Protein AF-0000000080410408 (afdb_homodimer)

Structure (mmCIF, N/CA/C/O backbone):
data_AF-0000000080410408-model_v1
#
loop_
_entity.id
_entity.type
_entity.pdbx_description
1 polymer 'N-acetyltransferase domain-containing protein'
#
loop_
_atom_site.group_PDB
_atom_site.id
_atom_site.type_symbol
_atom_site.label_atom_id
_atom_site.label_alt_id
_atom_site.label_comp_id
_atom_site.label_asym_id
_atom_site.label_entity_id
_atom_site.label_seq_id
_atom_site.pdbx_PDB_ins_code
_atom_site.Cartn_x
_atom_site.Cartn_y
_atom_site.Cartn_z
_atom_site.occupancy
_atom_site.B_iso_or_equiv
_atom_site.auth_seq_id
_atom_site.auth_comp_id
_atom_site.auth_asym_id
_atom_site.auth_atom_id
_atom_site.pdbx_PDB_model_num
ATOM 1 N N . MET A 1 1 ? 15.719 -2.967 10.984 1 62.5 1 MET A N 1
ATOM 2 C CA . MET A 1 1 ? 14.445 -2.945 11.703 1 62.5 1 MET A CA 1
ATOM 3 C C . MET A 1 1 ? 13.336 -3.57 10.859 1 62.5 1 MET A C 1
ATOM 5 O O . MET A 1 1 ? 13.258 -3.334 9.648 1 62.5 1 MET A O 1
ATOM 9 N N . ARG A 1 2 ? 12.578 -4.246 11.547 1 84.06 2 ARG A N 1
ATOM 10 C CA . ARG A 1 2 ? 11.492 -4.949 10.875 1 84.06 2 ARG A CA 1
ATOM 11 C C . ARG A 1 2 ? 10.453 -3.967 10.336 1 84.06 2 ARG A C 1
ATOM 13 O O . ARG A 1 2 ? 10.219 -2.914 10.93 1 84.06 2 ARG A O 1
ATOM 20 N N . ARG A 1 3 ? 9.977 -4.25 9.281 1 92.81 3 ARG A N 1
ATOM 21 C CA . ARG A 1 3 ? 9 -3.418 8.578 1 92.81 3 ARG A CA 1
ATOM 22 C C . ARG A 1 3 ? 7.844 -3.047 9.5 1 92.81 3 ARG A C 1
ATOM 24 O O . ARG A 1 3 ? 7.426 -1.889 9.547 1 92.81 3 ARG A O 1
ATOM 31 N N . LEU A 1 4 ? 7.355 -3.98 10.297 1 93.88 4 LEU A N 1
ATOM 32 C CA . LEU A 1 4 ? 6.23 -3.744 11.195 1 93.88 4 LEU A CA 1
ATOM 33 C C . LEU A 1 4 ? 6.609 -2.744 12.281 1 93.88 4 LEU A C 1
ATOM 35 O O . LEU A 1 4 ? 5.812 -1.865 12.625 1 93.88 4 LEU A O 1
ATOM 39 N N . GLU A 1 5 ? 7.781 -2.859 12.82 1 94.75 5 GLU A N 1
ATOM 40 C CA . GLU A 1 5 ? 8.227 -1.949 13.875 1 94.75 5 GLU A CA 1
ATOM 41 C C . GLU A 1 5 ? 8.32 -0.517 13.359 1 94.75 5 GLU A C 1
ATOM 43 O O . GLU A 1 5 ? 7.918 0.425 14.039 1 94.75 5 GLU A O 1
ATOM 48 N N . LEU A 1 6 ? 8.852 -0.336 12.18 1 95.69 6 LEU A N 1
ATOM 49 C CA . LEU A 1 6 ? 8.938 0.994 11.586 1 95.69 6 LEU A CA 1
ATOM 50 C C . LEU A 1 6 ? 7.547 1.568 11.336 1 95.69 6 LEU A C 1
ATOM 52 O O . LEU A 1 6 ? 7.309 2.754 11.578 1 95.69 6 LEU A O 1
ATOM 56 N N . ALA A 1 7 ? 6.621 0.729 10.852 1 97.06 7 ALA A N 1
ATOM 57 C CA . ALA A 1 7 ? 5.25 1.181 10.625 1 97.06 7 ALA A CA 1
ATOM 58 C C . ALA A 1 7 ? 4.598 1.639 11.922 1 97.06 7 ALA A C 1
ATOM 60 O O . ALA A 1 7 ? 3.9 2.654 11.953 1 97.06 7 ALA A O 1
ATOM 61 N N . ARG A 1 8 ? 4.848 0.887 13 1 97.56 8 ARG A N 1
ATOM 62 C CA . ARG A 1 8 ? 4.328 1.263 14.312 1 97.56 8 ARG A CA 1
ATOM 63 C C . ARG A 1 8 ? 4.836 2.641 14.727 1 97.56 8 ARG A C 1
ATOM 65 O O . ARG A 1 8 ? 4.07 3.467 15.219 1 97.56 8 ARG A O 1
ATOM 72 N N . ARG A 1 9 ? 6.07 2.883 14.523 1 97.56 9 ARG A N 1
ATOM 73 C CA . ARG A 1 9 ? 6.676 4.156 14.891 1 97.56 9 ARG A CA 1
ATOM 74 C C . ARG A 1 9 ? 6.102 5.297 14.062 1 97.56 9 ARG A C 1
ATOM 76 O O . ARG A 1 9 ? 5.805 6.371 14.586 1 97.56 9 ARG A O 1
ATOM 83 N N . ILE A 1 10 ? 5.926 5.059 12.797 1 98.31 10 ILE A N 1
ATOM 84 C CA . ILE A 1 10 ? 5.398 6.074 11.891 1 98.31 10 ILE A CA 1
ATOM 85 C C . ILE A 1 10 ? 3.973 6.441 12.297 1 98.31 10 ILE A C 1
ATOM 87 O O . ILE A 1 10 ? 3.646 7.625 12.43 1 98.31 10 ILE A O 1
ATOM 91 N N . GLU A 1 11 ? 3.17 5.445 12.547 1 98.12 11 GLU A N 1
ATOM 92 C CA . GLU A 1 11 ? 1.781 5.691 12.922 1 98.12 11 GLU A CA 1
ATOM 93 C C . GLU A 1 11 ? 1.692 6.371 14.289 1 98.12 11 GLU A C 1
ATOM 95 O O . GLU A 1 11 ? 0.79 7.176 14.531 1 98.12 11 GLU A O 1
ATOM 100 N N . ARG A 1 12 ? 2.596 6.051 15.094 1 97.19 12 ARG A N 1
ATOM 101 C CA . ARG A 1 12 ? 2.623 6.633 16.438 1 97.19 12 ARG A CA 1
ATOM 102 C C . ARG A 1 12 ? 2.924 8.125 16.375 1 97.19 12 ARG A C 1
ATOM 104 O O . ARG A 1 12 ? 2.357 8.914 17.141 1 97.19 12 ARG A O 1
ATOM 111 N N . ILE A 1 13 ? 3.805 8.555 15.523 1 97.69 13 ILE A N 1
ATOM 112 C CA . ILE A 1 13 ? 4.137 9.969 15.391 1 97.69 13 ILE A CA 1
ATOM 113 C C . ILE A 1 13 ? 2.881 10.766 15.047 1 97.69 13 ILE A C 1
ATOM 115 O O . ILE A 1 13 ? 2.613 11.812 15.648 1 97.69 13 ILE A O 1
ATOM 119 N N . LYS A 1 14 ? 2.125 10.273 14.125 1 97.31 14 LYS A N 1
ATOM 120 C CA . LYS A 1 14 ? 0.891 10.953 13.742 1 97.31 14 LYS A CA 1
ATOM 121 C C . LYS A 1 14 ? -0.107 10.969 14.898 1 97.31 14 LYS A C 1
ATOM 123 O O . LYS A 1 14 ? -0.709 12 15.195 1 97.31 14 LYS A O 1
ATOM 128 N N . ALA A 1 15 ? -0.3 9.836 15.492 1 97.62 15 ALA A N 1
ATOM 129 C CA . ALA A 1 15 ? -1.276 9.711 16.578 1 97.62 15 ALA A CA 1
ATOM 130 C C . ALA A 1 15 ? -0.926 10.625 17.734 1 97.62 15 ALA A C 1
ATOM 132 O O . ALA A 1 15 ? -1.747 11.445 18.156 1 97.62 15 ALA A O 1
ATOM 133 N N . GLU A 1 16 ? 0.27 10.516 18.219 1 97.38 16 GLU A N 1
ATOM 134 C CA . GLU A 1 16 ? 0.691 11.281 19.375 1 97.38 16 GLU A CA 1
ATOM 135 C C . GLU A 1 16 ? 0.828 12.766 19.047 1 97.38 16 GLU A C 1
ATOM 137 O O . GLU A 1 16 ? 0.556 13.625 19.891 1 97.38 16 GLU A O 1
ATOM 142 N N . GLY A 1 17 ? 1.309 13.016 17.828 1 97.88 17 GLY A N 1
ATOM 143 C CA . GLY A 1 17 ? 1.373 14.406 17.391 1 97.88 17 GLY A CA 1
ATOM 144 C C . GLY A 1 17 ? 0.013 15.078 17.328 1 97.88 17 GLY A C 1
ATOM 145 O O . GLY A 1 17 ? -0.145 16.219 17.781 1 97.88 17 GLY A O 1
ATOM 146 N N . THR A 1 18 ? -0.976 14.398 16.812 1 98.06 18 THR A N 1
ATOM 147 C CA . THR A 1 18 ? -2.328 14.938 16.719 1 98.06 18 THR A CA 1
ATOM 148 C C . THR A 1 18 ? -2.939 15.086 18.109 1 98.06 18 THR A C 1
ATOM 150 O O . THR A 1 18 ? -3.617 16.078 18.406 1 98.06 18 THR A O 1
ATOM 153 N N . SER A 1 19 ? -2.688 14.117 18.938 1 97.81 19 SER A N 1
ATOM 154 C CA . SER A 1 19 ? -3.137 14.203 20.328 1 97.81 19 SER A CA 1
ATOM 155 C C . SER A 1 19 ? -2.559 15.43 21.016 1 97.81 19 SER A C 1
ATOM 157 O O . SER A 1 19 ? -3.287 16.172 21.688 1 97.81 19 SER A O 1
ATOM 159 N N . ALA A 1 20 ? -1.261 15.617 20.891 1 98.12 20 ALA A N 1
ATOM 160 C CA . ALA A 1 20 ? -0.59 16.766 21.5 1 98.12 20 ALA A CA 1
ATOM 161 C C . ALA A 1 20 ? -1.148 18.078 20.969 1 98.12 20 ALA A C 1
ATOM 163 O O . ALA A 1 20 ? -1.319 19.031 21.719 1 98.12 20 ALA A O 1
ATOM 164 N N . TYR A 1 21 ? -1.432 18.078 19.719 1 98 21 TYR A N 1
ATOM 165 C CA . TYR A 1 21 ? -2.02 19.266 19.094 1 98 21 TYR A CA 1
ATOM 166 C C . TYR A 1 21 ? -3.371 19.594 19.703 1 98 21 TYR A C 1
ATOM 168 O O . TYR A 1 21 ? -3.623 20.734 20.078 1 98 21 TYR A O 1
ATOM 176 N N . ILE A 1 22 ? -4.211 18.609 19.812 1 97.5 22 ILE A N 1
ATOM 177 C CA . ILE A 1 22 ? -5.551 18.828 20.344 1 97.5 22 ILE A CA 1
ATOM 178 C C . ILE A 1 22 ? -5.457 19.297 21.797 1 97.5 22 ILE A C 1
ATOM 180 O O . ILE A 1 22 ? -6.141 20.25 22.188 1 97.5 22 ILE A O 1
ATOM 184 N N . ARG A 1 23 ? -4.621 18.672 22.547 1 96.44 23 ARG A N 1
ATOM 185 C CA . ARG A 1 23 ? -4.422 19.062 23.953 1 96.44 23 ARG A CA 1
ATOM 186 C C . ARG A 1 23 ? -3.961 20.516 24.047 1 96.44 23 ARG A C 1
ATOM 188 O O . ARG A 1 23 ? -4.441 21.266 24.906 1 96.44 23 ARG A O 1
ATOM 195 N N . HIS A 1 24 ? -3.08 20.859 23.188 1 97.31 24 HIS A N 1
ATOM 196 C CA . HIS A 1 24 ? -2.566 22.234 23.188 1 97.31 24 HIS A CA 1
ATOM 197 C C . HIS A 1 24 ? -3.66 23.219 22.812 1 97.31 24 HIS A C 1
ATOM 199 O O . HIS A 1 24 ? -3.826 24.25 23.484 1 97.31 24 HIS A O 1
ATOM 205 N N . ARG A 1 25 ? -4.379 22.938 21.766 1 96.5 25 ARG A N 1
ATOM 206 C CA . ARG A 1 25 ? -5.398 23.859 21.25 1 96.5 25 ARG A CA 1
ATOM 207 C C . ARG A 1 25 ? -6.527 24.031 22.266 1 96.5 25 ARG A C 1
ATOM 209 O O . ARG A 1 25 ? -7.145 25.094 22.344 1 96.5 25 ARG A O 1
ATOM 216 N N . LYS A 1 26 ? -6.777 23.078 22.984 1 95.06 26 LYS A N 1
ATOM 217 C CA . LYS A 1 26 ? -7.871 23.109 23.953 1 95.06 26 LYS A CA 1
ATOM 218 C C . LYS A 1 26 ? -7.547 24.047 25.109 1 95.06 26 LYS A C 1
ATOM 220 O O . LYS A 1 26 ? -8.438 24.438 25.875 1 95.06 26 LYS A O 1
ATOM 225 N N . GLN A 1 27 ? -6.316 24.406 25.234 1 94 27 GLN A N 1
ATOM 226 C CA . GLN A 1 27 ? -5.922 25.328 26.297 1 94 27 GLN A CA 1
ATOM 227 C C . GLN A 1 27 ? -6.367 26.75 25.969 1 94 27 GLN A C 1
ATOM 229 O O . GLN A 1 27 ? -6.375 27.625 26.844 1 94 27 GLN A O 1
ATOM 234 N N . SER A 1 28 ? -6.746 27.047 24.703 1 88.06 28 SER A N 1
ATOM 235 C CA . SER A 1 28 ? -7.172 28.375 24.266 1 88.06 28 SER A CA 1
ATOM 236 C C . SER A 1 28 ? -8.539 28.328 23.609 1 88.06 28 SER A C 1
ATOM 238 O O . SER A 1 28 ? -8.641 28.328 22.375 1 88.06 28 SER A O 1
ATOM 240 N N . PRO A 1 29 ? -9.516 28.453 24.375 1 84.38 29 PRO A N 1
ATOM 241 C CA . PRO A 1 29 ? -10.852 28.453 23.781 1 84.38 29 PRO A CA 1
ATOM 242 C C . PRO A 1 29 ? -11.07 29.641 22.844 1 84.38 29 PRO A C 1
ATOM 244 O O . PRO A 1 29 ? -10.406 30.672 22.984 1 84.38 29 PRO A O 1
ATOM 247 N N . PRO A 1 30 ? -11.836 29.391 21.641 1 88.75 30 PRO A N 1
ATOM 248 C CA . PRO A 1 30 ? -12.727 28.25 21.484 1 88.75 30 PRO A CA 1
ATOM 249 C C . PRO A 1 30 ? -12.148 27.172 20.562 1 88.75 30 PRO A C 1
ATOM 251 O O . PRO A 1 30 ? -11.773 27.469 19.422 1 88.75 30 PRO A O 1
ATOM 254 N N . TYR A 1 31 ? -11.664 26.094 20.922 1 92.19 31 TYR A N 1
ATOM 255 C CA . TYR A 1 31 ? -11.32 24.938 20.094 1 92.19 31 TYR A CA 1
ATOM 256 C C . TYR A 1 31 ? -12.125 23.703 20.516 1 92.19 31 TYR A C 1
ATOM 258 O O . TYR A 1 31 ? -12.156 23.359 21.688 1 92.19 31 TYR A O 1
ATOM 266 N N . GLU A 1 32 ? -12.727 23.031 19.547 1 91.94 32 GLU A N 1
ATOM 267 C CA . GLU A 1 32 ? -13.664 21.953 19.859 1 91.94 32 GLU A CA 1
ATOM 268 C C . GLU A 1 32 ? -13.102 20.594 19.453 1 91.94 32 GLU A C 1
ATOM 270 O O . GLU A 1 32 ? -13.781 19.578 19.609 1 91.94 32 GLU A O 1
ATOM 275 N N . GLY A 1 33 ? -11.961 20.547 18.938 1 95.19 33 GLY A N 1
ATOM 276 C CA . GLY A 1 33 ? -11.367 19.266 18.641 1 95.19 33 GLY A CA 1
ATOM 277 C C . GLY A 1 33 ? -11.305 18.328 19.844 1 95.19 33 GLY A C 1
ATOM 278 O O . GLY A 1 33 ? -11.18 18.797 20.984 1 95.19 33 GLY A O 1
ATOM 279 N N . SER A 1 34 ? -11.453 17.047 19.594 1 96.94 34 SER A N 1
ATOM 280 C CA . SER A 1 34 ? -11.469 16.062 20.672 1 96.94 34 SER A CA 1
ATOM 281 C C . SER A 1 34 ? -10.828 14.742 20.234 1 96.94 34 SER A C 1
ATOM 283 O O . SER A 1 34 ? -10.547 14.547 19.047 1 96.94 34 SER A O 1
ATOM 285 N N . GLU A 1 35 ? -10.555 13.961 21.25 1 98.12 35 GLU A N 1
ATOM 286 C CA . GLU A 1 35 ? -9.922 12.672 20.969 1 98.12 35 GLU A CA 1
ATOM 287 C C . GLU A 1 35 ? -10.477 11.578 21.875 1 98.12 35 GLU A C 1
ATOM 289 O O . GLU A 1 35 ? -10.906 11.852 23 1 98.12 35 GLU A O 1
ATOM 294 N N . LEU A 1 36 ? -10.602 10.398 21.344 1 98.38 36 LEU A N 1
ATOM 295 C CA . LEU A 1 36 ? -10.797 9.156 22.078 1 98.38 36 LEU A CA 1
ATOM 296 C C . LEU A 1 36 ? -9.57 8.258 21.984 1 98.38 36 LEU A C 1
ATOM 298 O O . LEU A 1 36 ? -9.164 7.875 20.875 1 98.38 36 LEU A O 1
ATOM 302 N N . ILE A 1 37 ? -8.969 8 23.141 1 97.69 37 ILE A N 1
ATOM 303 C CA . ILE A 1 37 ? -7.816 7.105 23.172 1 97.69 37 ILE A CA 1
ATOM 304 C C . ILE A 1 37 ? -8.273 5.691 23.531 1 97.69 37 ILE A C 1
ATOM 306 O O . ILE A 1 37 ? -8.883 5.48 24.578 1 97.69 37 ILE A O 1
ATOM 310 N N . VAL A 1 38 ? -8.086 4.84 22.578 1 96.5 38 VAL A N 1
ATOM 311 C CA . VAL A 1 38 ? -8.258 3.424 22.891 1 96.5 38 VAL A CA 1
ATOM 312 C C . VAL A 1 38 ? -6.918 2.824 23.297 1 96.5 38 VAL A C 1
ATOM 314 O O . VAL A 1 38 ? -6.051 2.574 22.469 1 96.5 38 VAL A O 1
ATOM 317 N N . GLU A 1 39 ? -6.766 2.551 24.484 1 91.94 39 GLU A N 1
ATOM 318 C CA . GLU A 1 39 ? -5.48 2.283 25.125 1 91.94 39 GLU A CA 1
ATOM 319 C C . GLU A 1 39 ? -4.73 1.167 24.406 1 91.94 39 GLU A C 1
ATOM 321 O O . GLU A 1 39 ? -5.27 0.076 24.203 1 91.94 39 GLU A O 1
ATOM 326 N N . ASN A 1 40 ? -3.506 1.478 24.062 1 92.5 40 ASN A N 1
ATOM 327 C CA . ASN A 1 40 ? -2.523 0.595 23.438 1 92.5 40 ASN A CA 1
ATOM 328 C C . ASN A 1 40 ? -2.982 0.131 22.062 1 92.5 40 ASN A C 1
ATOM 330 O O . ASN A 1 40 ? -2.465 -0.854 21.531 1 92.5 40 ASN A O 1
ATOM 334 N N . LYS A 1 41 ? -3.99 0.741 21.516 1 97 41 LYS A N 1
ATOM 335 C CA . LYS A 1 41 ? -4.5 0.297 20.219 1 97 41 LYS A CA 1
ATOM 336 C C . LYS A 1 41 ? -4.5 1.439 19.203 1 97 41 LYS A C 1
ATOM 338 O O . LYS A 1 41 ? -3.92 1.32 18.125 1 97 41 LYS A O 1
ATOM 343 N N . GLY A 1 42 ? -5.137 2.506 19.531 1 97.94 42 GLY A N 1
ATOM 344 C CA . GLY A 1 42 ? -5.184 3.602 18.562 1 97.94 42 GLY A CA 1
ATOM 345 C C . GLY A 1 42 ? -5.906 4.824 19.094 1 97.94 42 GLY A C 1
ATOM 346 O O . GLY A 1 42 ? -6.262 4.883 20.281 1 97.94 42 GLY A O 1
ATOM 347 N N . HIS A 1 43 ? -5.992 5.867 18.281 1 98.62 43 HIS A N 1
ATOM 348 C CA . HIS A 1 43 ? -6.637 7.137 18.609 1 98.62 43 HIS A CA 1
ATOM 349 C C . HIS A 1 43 ? -7.734 7.465 17.594 1 98.62 43 HIS A C 1
ATOM 351 O O . HIS A 1 43 ? -7.582 7.219 16.406 1 98.62 43 HIS A O 1
ATOM 357 N N . VAL A 1 44 ? -8.797 8 18.062 1 98.81 44 VAL A N 1
ATOM 358 C CA . VAL A 1 44 ? -9.859 8.578 17.25 1 98.81 44 VAL A CA 1
ATOM 359 C C . VAL A 1 44 ? -9.922 10.086 17.469 1 98.81 44 VAL A C 1
ATOM 361 O O . VAL A 1 44 ? -9.836 10.555 18.609 1 98.81 44 VAL A O 1
ATOM 364 N N . PHE A 1 45 ? -10.031 10.781 16.406 1 98.62 45 PHE A N 1
ATOM 365 C CA . PHE A 1 45 ? -10.008 12.234 16.516 1 98.62 45 PHE A CA 1
ATOM 366 C C . PHE A 1 45 ? -11.242 12.844 15.859 1 98.62 45 PHE A C 1
ATOM 368 O O . PHE A 1 45 ? -11.758 12.312 14.875 1 98.62 45 PHE A O 1
ATOM 375 N N . ARG A 1 46 ? -11.664 13.898 16.391 1 97.75 46 ARG A N 1
ATOM 376 C CA . ARG A 1 46 ? -12.586 14.836 15.742 1 97.75 46 ARG A CA 1
ATOM 377 C C . ARG A 1 46 ? -11.93 16.203 15.539 1 97.75 46 ARG A C 1
ATOM 379 O O . ARG A 1 46 ? -11.508 16.844 16.5 1 97.75 46 ARG A O 1
ATOM 386 N N . MET A 1 47 ? -11.711 16.578 14.375 1 93.81 47 MET A N 1
ATOM 387 C CA . MET A 1 47 ? -11.219 17.906 13.984 1 93.81 47 MET A CA 1
ATOM 388 C C . MET A 1 47 ? -12.164 18.562 12.992 1 93.81 47 MET A C 1
ATOM 390 O O . MET A 1 47 ? -12.242 18.156 11.828 1 93.81 47 MET A O 1
ATOM 394 N N . GLY A 1 48 ? -12.789 19.578 13.398 1 89.81 48 GLY A N 1
ATOM 395 C CA . GLY A 1 48 ? -13.859 20.141 12.586 1 89.81 48 GLY A CA 1
ATOM 396 C C . GLY A 1 48 ? -15.023 19.188 12.398 1 89.81 48 GLY A C 1
ATOM 397 O O . GLY A 1 48 ? -15.547 18.641 13.367 1 89.81 48 GLY A O 1
ATOM 398 N N . ASN A 1 49 ? -15.398 19.031 11.195 1 90.88 49 ASN A N 1
ATOM 399 C CA . ASN A 1 49 ? -16.547 18.188 10.891 1 90.88 49 ASN A CA 1
ATOM 400 C C . ASN A 1 49 ? -16.109 16.797 10.406 1 90.88 49 ASN A C 1
ATOM 402 O O . ASN A 1 49 ? -16.875 16.109 9.727 1 90.88 49 ASN A O 1
ATOM 406 N N . THR A 1 50 ? -14.93 16.5 10.781 1 94.25 50 THR A N 1
ATOM 407 C CA . THR A 1 50 ? -14.422 15.211 10.328 1 94.25 50 THR A CA 1
ATOM 408 C C . THR A 1 50 ? -13.922 14.383 11.508 1 94.25 50 THR A C 1
ATOM 410 O O . THR A 1 50 ? -13.469 14.93 12.516 1 94.25 50 THR A O 1
ATOM 413 N N . SER 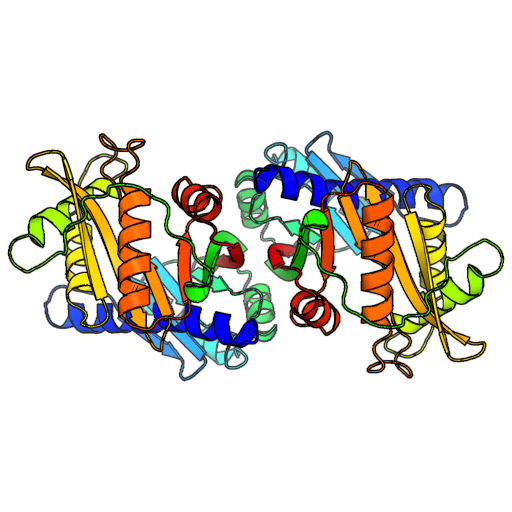A 1 51 ? -14.102 13.102 11.445 1 98 51 SER A N 1
ATOM 414 C CA . SER A 1 51 ? -13.539 12.172 12.414 1 98 51 SER A CA 1
ATOM 415 C C . SER A 1 51 ? -12.672 11.117 11.734 1 98 51 SER A C 1
ATOM 417 O O . SER A 1 51 ? -12.992 10.656 10.641 1 98 51 SER A O 1
ATOM 419 N N . PHE A 1 52 ? -11.594 10.836 12.344 1 98.62 52 PHE A N 1
ATOM 420 C CA . PHE A 1 52 ? -10.727 9.805 11.773 1 98.62 52 PHE A CA 1
ATOM 421 C C . PHE A 1 52 ? -9.977 9.062 12.867 1 98.62 52 PHE A C 1
ATOM 423 O O . PHE A 1 52 ? -9.789 9.594 13.969 1 98.62 52 PHE A O 1
ATOM 430 N N . ALA A 1 53 ? -9.602 7.824 12.594 1 98.88 53 ALA A N 1
ATOM 431 C CA . ALA A 1 53 ? -8.898 6.953 13.531 1 98.88 53 ALA A CA 1
ATOM 432 C C . ALA A 1 53 ? -7.566 6.488 12.945 1 98.88 53 ALA A C 1
ATOM 434 O O . ALA A 1 53 ? -7.461 6.238 11.742 1 98.88 53 ALA A O 1
ATOM 435 N N . VAL A 1 54 ? -6.551 6.34 13.812 1 98.5 54 VAL A N 1
ATOM 436 C CA . VAL A 1 54 ? -5.219 5.941 13.375 1 98.5 54 VAL A CA 1
ATOM 437 C C . VAL A 1 54 ? -4.621 4.949 14.375 1 98.5 54 VAL A C 1
ATOM 439 O O . VAL A 1 54 ? -4.945 4.988 15.562 1 98.5 54 VAL A O 1
ATOM 442 N N . GLY A 1 55 ? -3.803 4.031 13.828 1 98 55 GLY A N 1
ATOM 443 C CA . GLY A 1 55 ? -2.947 3.217 14.68 1 98 55 GLY A CA 1
ATOM 444 C C . GLY A 1 55 ? -3.541 1.855 14.992 1 98 55 GLY A C 1
ATOM 445 O O . GLY A 1 55 ? -2.863 0.992 15.555 1 98 55 GLY A O 1
ATOM 446 N N . PHE A 1 56 ? -4.75 1.617 14.609 1 98.62 56 PHE A N 1
ATOM 447 C CA . PHE A 1 56 ? -5.438 0.399 15.016 1 98.62 56 PHE A CA 1
ATOM 448 C C . PHE A 1 56 ? -4.895 -0.809 14.258 1 98.62 56 PHE A C 1
ATOM 450 O O . PHE A 1 56 ? -4.594 -0.72 13.07 1 98.62 56 PHE A O 1
ATOM 457 N N . GLY A 1 57 ? -4.801 -1.97 14.953 1 98 57 GLY A N 1
ATOM 458 C CA . GLY A 1 57 ? -4.391 -3.242 14.383 1 98 57 GLY A CA 1
ATOM 459 C C . GLY A 1 57 ? -2.887 -3.443 14.383 1 98 57 GLY A C 1
ATOM 460 O O . GLY A 1 57 ? -2.395 -4.496 13.977 1 98 57 GLY A O 1
ATOM 461 N N . LEU A 1 58 ? -2.117 -2.5 14.883 1 97.5 58 LEU A N 1
ATOM 462 C CA . LEU A 1 58 ? -0.666 -2.58 14.766 1 97.5 58 LEU A CA 1
ATOM 463 C C . LEU A 1 58 ? -0.044 -3.113 16.047 1 97.5 58 LEU A C 1
ATOM 465 O O . LEU A 1 58 ? 0.936 -3.861 16.016 1 97.5 58 LEU A O 1
ATOM 469 N N . ASN A 1 59 ? -0.578 -2.752 17.172 1 97.12 59 ASN A N 1
ATOM 470 C CA . ASN A 1 59 ? -0.017 -3.156 18.453 1 97.12 59 ASN A CA 1
ATOM 471 C C . ASN A 1 59 ? -0.793 -4.32 19.062 1 97.12 59 ASN A C 1
ATOM 473 O O . ASN A 1 59 ? -0.198 -5.246 19.625 1 97.12 59 ASN A O 1
ATOM 477 N N . ARG A 1 60 ? -2.105 -4.215 18.984 1 96.88 60 ARG A N 1
ATOM 478 C CA . ARG A 1 60 ? -3.041 -5.23 19.453 1 96.88 60 ARG A CA 1
ATOM 479 C C . ARG A 1 60 ? -4.211 -5.391 18.484 1 96.88 60 ARG A C 1
ATOM 481 O O . ARG A 1 60 ? -4.543 -4.461 17.75 1 96.88 60 ARG A O 1
ATOM 488 N N . PRO A 1 61 ? -4.773 -6.621 18.5 1 97.75 61 PRO A N 1
ATOM 489 C CA . PRO A 1 61 ? -5.984 -6.785 17.688 1 97.75 61 PRO A CA 1
ATOM 490 C C . PRO A 1 61 ? -7.098 -5.82 18.078 1 97.75 61 PRO A C 1
ATOM 492 O O . PRO A 1 61 ? -7.141 -5.359 19.219 1 97.75 61 PRO A O 1
ATOM 495 N N . THR A 1 62 ? -7.918 -5.426 17.172 1 98.31 62 THR A N 1
ATOM 496 C CA . THR A 1 62 ? -9.094 -4.594 17.406 1 98.31 62 THR A CA 1
ATOM 497 C C . THR A 1 62 ? -10.32 -5.457 17.703 1 98.31 62 THR A C 1
ATOM 499 O O . THR A 1 62 ? -10.602 -6.418 16.984 1 98.31 62 THR A O 1
ATOM 502 N N . SER A 1 63 ? -11 -5.184 18.75 1 98 63 SER A N 1
ATOM 503 C CA . SER A 1 63 ? -12.164 -5.977 19.141 1 98 63 SER A CA 1
ATOM 504 C C . SER A 1 63 ? -13.453 -5.312 18.672 1 98 63 SER A C 1
ATOM 506 O O . SER A 1 63 ? -13.461 -4.141 18.297 1 98 63 SER A O 1
ATOM 508 N N . PHE A 1 64 ? -14.516 -6.121 18.797 1 97.81 64 PHE A N 1
ATOM 509 C CA . PHE A 1 64 ? -15.852 -5.594 18.547 1 97.81 64 PHE A CA 1
ATOM 510 C C . PHE A 1 64 ? -16.156 -4.414 19.469 1 97.81 64 PHE A C 1
ATOM 512 O O . PHE A 1 64 ? -16.719 -3.406 19.016 1 97.81 64 PHE A O 1
ATOM 519 N N . TYR A 1 65 ? -15.789 -4.512 20.672 1 97.62 65 TYR A N 1
ATOM 520 C CA . TYR A 1 65 ? -16.031 -3.453 21.656 1 97.62 65 TYR A CA 1
ATOM 521 C C . TYR A 1 65 ? -15.281 -2.18 21.266 1 97.62 65 TYR A C 1
ATOM 523 O O . TYR A 1 65 ? -15.82 -1.077 21.406 1 97.62 65 TYR A O 1
ATOM 531 N N . ASP A 1 66 ? -14.047 -2.281 20.781 1 98.31 66 ASP A N 1
ATOM 532 C CA . ASP A 1 66 ? -13.273 -1.12 20.344 1 98.31 66 ASP A CA 1
ATOM 533 C C . ASP A 1 66 ? -14.008 -0.343 19.25 1 98.31 66 ASP A C 1
ATOM 535 O O . ASP A 1 66 ? -14.234 0.861 19.391 1 98.31 66 ASP A O 1
ATOM 539 N N . LEU A 1 67 ? -14.391 -1.062 18.203 1 98.38 67 LEU A N 1
ATOM 540 C CA . LEU A 1 67 ? -15.039 -0.398 17.078 1 98.38 67 LEU A CA 1
ATOM 541 C C . LEU A 1 67 ? -16.391 0.177 17.484 1 98.38 67 LEU A C 1
ATOM 543 O O . LEU A 1 67 ? -16.75 1.28 17.078 1 98.38 67 LEU A O 1
ATOM 547 N N . HIS A 1 68 ? -17.094 -0.587 18.297 1 97.62 68 HIS A N 1
ATOM 548 C CA . HIS A 1 68 ? -18.375 -0.104 18.797 1 97.62 68 HIS A CA 1
ATOM 549 C C . HIS A 1 68 ? -18.203 1.196 19.562 1 97.62 68 HIS A C 1
ATOM 551 O O . HIS A 1 68 ? -18.953 2.148 19.359 1 97.62 68 HIS A O 1
ATOM 557 N N . GLN A 1 69 ? -17.234 1.252 20.391 1 97.88 69 GLN A N 1
ATOM 558 C CA . GLN A 1 69 ? -16.969 2.445 21.172 1 97.88 69 GLN A CA 1
ATOM 559 C C . GLN A 1 69 ? -16.578 3.621 20.281 1 97.88 69 GLN A C 1
ATOM 561 O O . GLN A 1 69 ? -17 4.754 20.516 1 97.88 69 GLN A O 1
ATOM 566 N N . MET A 1 70 ? -15.789 3.441 19.297 1 98.31 70 MET A N 1
ATOM 567 C CA . MET A 1 70 ? -15.391 4.48 18.359 1 98.31 70 MET A CA 1
ATOM 568 C C . MET A 1 70 ? -16.609 5.078 17.656 1 98.31 70 MET A C 1
ATOM 570 O O . MET A 1 70 ? -16.766 6.301 17.609 1 98.31 70 MET A O 1
ATOM 574 N N . GLU A 1 71 ? -17.422 4.18 17.172 1 98.12 71 GLU A N 1
ATOM 575 C CA . GLU A 1 71 ? -18.609 4.621 16.438 1 98.12 71 GLU A CA 1
ATOM 576 C C . GLU A 1 71 ? -19.562 5.387 17.344 1 98.12 71 GLU A C 1
ATOM 578 O O . GLU A 1 71 ? -20.109 6.426 16.938 1 98.12 71 GLU A O 1
ATOM 583 N N . LYS A 1 72 ? -19.75 4.836 18.5 1 97.56 72 LYS A N 1
ATOM 584 C CA . LYS A 1 72 ? -20.609 5.516 19.469 1 97.56 72 LYS A CA 1
ATOM 585 C C . LYS A 1 72 ? -20.062 6.902 19.797 1 97.56 72 LYS A C 1
ATOM 587 O O . LYS A 1 72 ? -20.828 7.871 19.875 1 97.56 72 LYS A O 1
ATOM 592 N N . TRP A 1 73 ? -18.812 7 20.047 1 98.06 73 TRP A N 1
ATOM 593 C CA . TRP A 1 73 ? -18.156 8.273 20.359 1 98.06 73 TRP A CA 1
ATOM 594 C C . TRP A 1 73 ? -18.359 9.273 19.219 1 98.06 73 TRP A C 1
ATOM 596 O O . TRP A 1 73 ? -18.719 10.43 19.453 1 98.06 73 TRP A O 1
ATOM 606 N N . VAL A 1 74 ? -18.156 8.891 18 1 97.75 74 VAL A N 1
ATOM 607 C CA . VAL A 1 74 ? -18.281 9.75 16.828 1 97.75 74 VAL A CA 1
ATOM 608 C C . VAL A 1 74 ? -19.719 10.242 16.688 1 97.75 74 VAL A C 1
ATOM 610 O O . VAL A 1 74 ? -19.953 11.414 16.391 1 97.75 74 VAL A O 1
ATOM 613 N N . ARG A 1 75 ? -20.641 9.336 16.859 1 95.88 75 ARG A N 1
ATOM 614 C CA . ARG A 1 75 ? -22.047 9.734 16.859 1 95.88 75 ARG A CA 1
ATOM 615 C C . ARG A 1 75 ? -22.328 10.836 17.875 1 95.88 75 ARG A C 1
ATOM 617 O O . ARG A 1 75 ? -23.078 11.766 17.594 1 95.88 75 ARG A O 1
ATOM 624 N N . GLY A 1 76 ? -21.75 10.695 18.953 1 95.56 76 GLY A N 1
ATOM 625 C CA . GLY A 1 76 ? -21.922 11.664 20.031 1 95.56 76 GLY A CA 1
ATOM 626 C C . GLY A 1 76 ? -21.328 13.023 19.719 1 95.56 76 GLY A C 1
ATOM 627 O O . GLY A 1 76 ? -21.641 14.016 20.359 1 95.56 76 GLY A O 1
ATOM 628 N N . LYS A 1 77 ? -20.406 13.086 18.766 1 94.81 77 LYS A N 1
ATOM 629 C CA . LYS A 1 77 ? -19.766 14.336 18.375 1 94.81 77 LYS A CA 1
ATOM 630 C C . LYS A 1 77 ? -20.484 14.984 17.203 1 94.81 77 LYS A C 1
ATOM 632 O O . LYS A 1 77 ? -20.031 15.992 16.672 1 94.81 77 LYS A O 1
ATOM 637 N N . ASN A 1 78 ? -21.547 14.391 16.75 1 90.12 78 ASN A N 1
ATOM 638 C CA . ASN A 1 78 ? -22.391 14.867 15.648 1 90.12 78 ASN A CA 1
ATOM 639 C C . ASN A 1 78 ? -21.609 14.922 14.336 1 90.12 78 ASN A C 1
ATOM 641 O O . ASN A 1 78 ? -21.672 15.914 13.609 1 90.12 78 ASN A O 1
ATOM 645 N N . VAL A 1 79 ? -20.75 14.023 14.125 1 93.81 79 VAL A N 1
ATOM 646 C CA . VAL A 1 79 ? -20.094 13.789 12.844 1 93.81 79 VAL A CA 1
ATOM 647 C C . VAL A 1 79 ? -20.703 12.57 12.156 1 93.81 79 VAL A C 1
ATOM 649 O O . VAL A 1 79 ? -21 11.57 12.805 1 93.81 79 VAL A O 1
ATOM 652 N N . SER A 1 80 ? -20.828 12.617 10.859 1 94.31 80 SER A N 1
ATOM 653 C CA . SER A 1 80 ? -21.656 11.656 10.141 1 94.31 80 SER A CA 1
ATOM 654 C C . SER A 1 80 ? -20.859 10.414 9.758 1 94.31 80 SER A C 1
ATOM 656 O O . SER A 1 80 ? -21.438 9.352 9.508 1 94.31 80 SER A O 1
ATOM 658 N N . ARG A 1 81 ? -19.562 10.602 9.727 1 97.06 81 ARG A N 1
ATOM 659 C CA . ARG A 1 81 ? -18.766 9.477 9.242 1 97.06 81 ARG A CA 1
ATOM 660 C C . ARG A 1 81 ? -17.484 9.328 10.055 1 97.06 81 ARG A C 1
ATOM 662 O O . ARG A 1 81 ? -16.938 10.32 10.555 1 97.06 81 ARG A O 1
ATOM 669 N N . LEU A 1 82 ? -17.047 8.148 10.266 1 98.56 82 LEU A N 1
ATOM 670 C CA . LEU A 1 82 ? -15.734 7.812 10.781 1 98.56 82 LEU A CA 1
ATOM 671 C C . LEU A 1 82 ? -14.836 7.277 9.672 1 98.56 82 LEU A C 1
ATOM 673 O O . LEU A 1 82 ? -15.211 6.344 8.961 1 98.56 82 LEU A O 1
ATOM 677 N N . HIS A 1 83 ? -13.758 7.914 9.477 1 98.81 83 HIS A N 1
ATOM 678 C CA . HIS A 1 83 ? -12.711 7.406 8.586 1 98.81 83 HIS A CA 1
ATOM 679 C C . HIS A 1 83 ? -11.617 6.695 9.375 1 98.81 83 HIS A C 1
ATOM 681 O O . HIS A 1 83 ? -11.125 7.227 10.375 1 98.81 83 HIS A O 1
ATOM 687 N N . ILE A 1 84 ? -11.281 5.512 8.984 1 98.94 84 ILE A N 1
ATOM 688 C CA . ILE A 1 84 ? -10.227 4.762 9.656 1 98.94 84 ILE A CA 1
ATOM 689 C C . ILE A 1 84 ? -9.055 4.543 8.703 1 98.94 84 ILE A C 1
ATOM 691 O O . ILE A 1 84 ? -9.219 3.967 7.625 1 98.94 84 ILE A O 1
ATOM 695 N N . GLU A 1 85 ? -7.871 5.047 9.062 1 98.88 85 GLU A N 1
ATOM 696 C CA . GLU A 1 85 ? -6.656 4.793 8.289 1 98.88 85 GLU A CA 1
ATOM 697 C C . GLU A 1 85 ? -6.09 3.41 8.586 1 98.88 85 GLU A C 1
ATOM 699 O O . GLU A 1 85 ? -5.582 3.166 9.688 1 98.88 85 GLU A O 1
ATOM 704 N N . VAL A 1 86 ? -6.152 2.539 7.648 1 98.88 86 VAL A N 1
ATOM 705 C CA . VAL A 1 86 ? -5.75 1.15 7.848 1 98.88 86 VAL A CA 1
ATOM 706 C C . VAL A 1 86 ? -4.375 0.917 7.234 1 98.88 86 VAL A C 1
ATOM 708 O O . VAL A 1 86 ? -4.203 1.031 6.016 1 98.88 86 VAL A O 1
ATOM 711 N N . CYS A 1 87 ? -3.4 0.645 8.062 1 98.62 87 CYS A N 1
ATOM 712 C CA . CYS A 1 87 ? -2.094 0.175 7.617 1 98.62 87 CYS A CA 1
ATOM 713 C C . CYS A 1 87 ? -2.172 -1.26 7.109 1 98.62 87 CYS A C 1
ATOM 715 O O . CYS A 1 87 ? -2.814 -2.107 7.734 1 98.62 87 CYS A O 1
ATOM 717 N N . PRO A 1 88 ? -1.531 -1.593 5.996 1 98.12 88 PRO A N 1
ATOM 718 C CA . PRO A 1 88 ? -1.618 -2.951 5.457 1 98.12 88 PRO A CA 1
ATOM 719 C C . PRO A 1 88 ? -1.046 -4 6.406 1 98.12 88 PRO A C 1
ATOM 721 O O . PRO A 1 88 ? -1.34 -5.191 6.27 1 98.12 88 PRO A O 1
ATOM 724 N N . LEU A 1 89 ? -0.278 -3.619 7.375 1 97.38 89 LEU A N 1
ATOM 725 C CA . LEU A 1 89 ? 0.342 -4.547 8.312 1 97.38 89 LEU A CA 1
ATOM 726 C C . LEU A 1 89 ? -0.542 -4.75 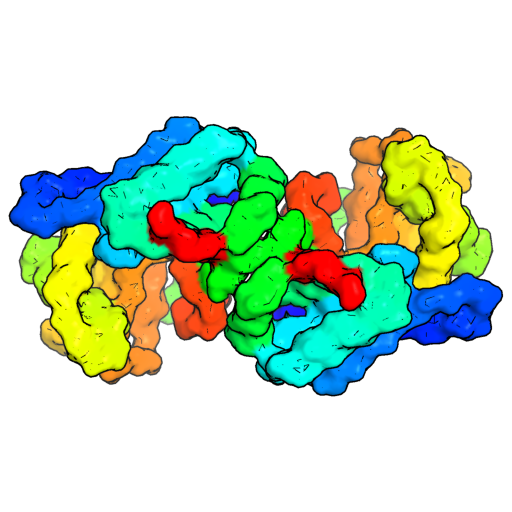9.539 1 97.38 89 LEU A C 1
ATOM 728 O O . LEU A 1 89 ? -0.163 -5.465 10.469 1 97.38 89 LEU A O 1
ATOM 732 N N . ALA A 1 90 ? -1.674 -4.113 9.523 1 98.06 90 ALA A N 1
ATOM 733 C CA . ALA A 1 90 ? -2.605 -4.246 10.641 1 98.06 90 ALA A CA 1
ATOM 734 C C . ALA A 1 90 ? -3.123 -5.676 10.758 1 98.06 90 ALA A C 1
ATOM 736 O O . ALA A 1 90 ? -3.295 -6.363 9.75 1 98.06 90 ALA A O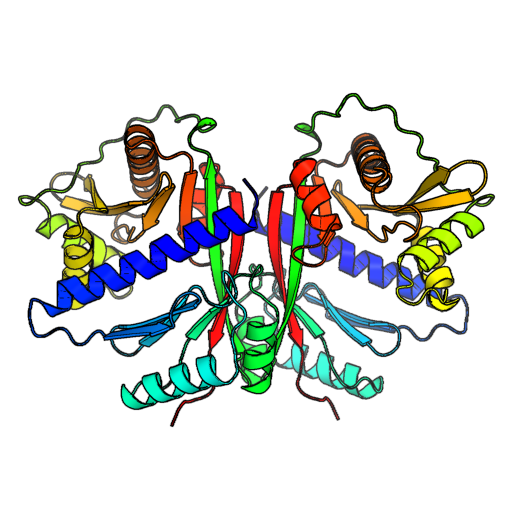 1
ATOM 737 N N . ASP A 1 91 ? -3.389 -6.016 12.008 1 97.62 91 ASP A N 1
ATOM 738 C CA . ASP A 1 91 ? -4 -7.309 12.289 1 97.62 91 ASP A CA 1
ATOM 739 C C . ASP A 1 91 ? -5.336 -7.457 11.562 1 97.62 91 ASP A C 1
ATOM 741 O O . ASP A 1 91 ? -6.117 -6.508 11.492 1 97.62 91 ASP A O 1
ATOM 745 N N . MET A 1 92 ? -5.652 -8.711 11.188 1 97.56 92 MET A N 1
ATOM 746 C CA . MET A 1 92 ? -6.844 -9 10.391 1 97.56 92 MET A CA 1
ATOM 747 C C . MET A 1 92 ? -8.109 -8.742 11.195 1 97.56 92 MET A C 1
ATOM 749 O O . MET A 1 92 ? -9.195 -8.578 10.625 1 97.56 92 MET A O 1
ATOM 753 N N . SER A 1 93 ? -8.039 -8.688 12.484 1 98.25 93 SER A N 1
ATOM 754 C CA . SER A 1 93 ? -9.211 -8.406 13.32 1 98.25 93 SER A CA 1
ATOM 755 C C . SER A 1 93 ? -9.844 -7.07 12.945 1 98.25 93 SER A C 1
ATOM 757 O O . SER A 1 93 ? -11.07 -6.949 12.93 1 98.25 93 SER A O 1
ATOM 759 N N . LEU A 1 94 ? -9.031 -6.086 12.633 1 98.75 94 LEU A N 1
ATOM 760 C CA . LEU A 1 94 ? -9.555 -4.785 12.219 1 98.75 94 LEU A CA 1
ATOM 761 C C . LEU A 1 94 ? -10.305 -4.895 10.898 1 98.75 94 LEU A C 1
ATOM 763 O O . LEU A 1 94 ? -11.445 -4.434 10.789 1 98.75 94 LEU A O 1
ATOM 767 N N . ILE A 1 95 ? -9.719 -5.508 9.93 1 98.62 95 ILE A N 1
ATOM 768 C CA . ILE A 1 95 ? -10.281 -5.598 8.586 1 98.62 95 ILE A CA 1
ATOM 769 C C . ILE A 1 95 ? -11.594 -6.371 8.633 1 98.62 95 ILE A C 1
ATOM 771 O O . ILE A 1 95 ? -12.578 -5.969 8.008 1 98.62 95 ILE A O 1
ATOM 775 N N . ARG A 1 96 ? -11.602 -7.441 9.375 1 98.38 96 ARG A N 1
ATOM 776 C CA . ARG A 1 96 ? -12.812 -8.234 9.508 1 98.38 96 ARG A CA 1
ATOM 777 C C . ARG A 1 96 ? -13.953 -7.406 10.094 1 98.38 96 ARG A C 1
ATOM 779 O O . ARG A 1 96 ? -15.094 -7.492 9.633 1 98.38 96 ARG A O 1
ATOM 786 N N . LEU A 1 97 ? -13.664 -6.637 11.117 1 98.69 97 LEU A N 1
ATOM 787 C CA . LEU A 1 97 ? -14.68 -5.793 11.742 1 98.69 97 LEU A CA 1
ATOM 788 C C . LEU A 1 97 ? -15.188 -4.742 10.766 1 98.69 97 LEU A C 1
ATOM 790 O O . LEU A 1 97 ? -16.391 -4.461 10.719 1 98.69 97 LEU A O 1
ATOM 794 N N . LEU A 1 98 ? -14.305 -4.137 10.008 1 98.81 98 LEU A N 1
ATOM 795 C CA . LEU A 1 98 ? -14.695 -3.125 9.039 1 98.81 98 LEU A CA 1
ATOM 796 C C . LEU A 1 98 ? -15.586 -3.725 7.953 1 98.81 98 LEU A C 1
ATOM 798 O O . LEU A 1 98 ? -16.516 -3.074 7.48 1 98.81 98 LEU A O 1
ATOM 802 N N . GLN A 1 99 ? -15.234 -4.965 7.559 1 98.19 99 GLN A N 1
ATOM 803 C CA . GLN A 1 99 ? -16.094 -5.672 6.617 1 98.19 99 GLN A CA 1
ATOM 804 C C . GLN A 1 99 ? -17.5 -5.84 7.176 1 98.19 99 GLN A C 1
ATOM 806 O O . GLN A 1 99 ? -18.484 -5.539 6.496 1 98.19 99 GLN A O 1
ATOM 811 N N . GLU A 1 100 ? -17.562 -6.285 8.359 1 97.5 100 GLU A N 1
ATOM 812 C CA . GLU A 1 100 ? -18.844 -6.562 9.016 1 97.5 100 GLU A CA 1
ATOM 813 C C . GLU A 1 100 ? -19.688 -5.301 9.133 1 97.5 100 GLU A C 1
ATOM 815 O O . GLU A 1 100 ? -20.922 -5.367 9.078 1 97.5 100 GLU A O 1
ATOM 820 N N . ARG A 1 101 ? -18.984 -4.223 9.281 1 97.81 101 ARG A N 1
ATOM 821 C CA . ARG A 1 101 ? -19.672 -2.957 9.477 1 97.81 101 ARG A CA 1
ATOM 822 C C . ARG A 1 101 ? -19.812 -2.201 8.164 1 97.81 101 ARG A C 1
ATOM 824 O O . ARG A 1 101 ? -20.234 -1.04 8.148 1 97.81 101 ARG A O 1
ATOM 831 N N . ASN A 1 102 ? -19.422 -2.783 7.066 1 97.94 102 ASN A N 1
ATOM 832 C CA . ASN A 1 102 ? -19.609 -2.283 5.707 1 97.94 102 ASN A CA 1
ATOM 833 C C . ASN A 1 102 ? -18.828 -0.991 5.477 1 97.94 102 ASN A C 1
ATOM 835 O O . ASN A 1 102 ? -19.344 -0.055 4.859 1 97.94 102 ASN A O 1
ATOM 839 N N . TYR A 1 103 ? -17.719 -0.913 6.133 1 98.81 103 TYR A N 1
ATOM 840 C CA . TYR A 1 103 ? -16.812 0.174 5.762 1 98.81 103 TYR A CA 1
ATOM 841 C C . TYR A 1 103 ? -16.344 0.02 4.32 1 98.81 103 TYR A C 1
ATOM 843 O O . TYR A 1 103 ? -16.031 -1.088 3.879 1 98.81 103 TYR A O 1
ATOM 851 N N . THR A 1 104 ? -16.234 1.129 3.576 1 98.81 104 THR A N 1
ATOM 852 C CA . THR A 1 104 ? -15.781 1.097 2.188 1 98.81 104 THR A CA 1
ATOM 853 C C . THR A 1 104 ? -14.508 1.916 2.01 1 98.81 104 THR A C 1
ATOM 855 O O . THR A 1 104 ? -14.172 2.742 2.861 1 98.81 104 THR A O 1
ATOM 858 N N . LEU A 1 105 ? -13.781 1.609 0.964 1 98.88 105 LEU A N 1
ATOM 859 C CA . LEU A 1 105 ? -12.531 2.299 0.667 1 98.88 105 LEU A CA 1
ATOM 860 C C . LEU A 1 105 ? -12.797 3.713 0.163 1 98.88 105 LEU A C 1
ATOM 862 O O . LEU A 1 105 ? -13.523 3.902 -0.818 1 98.88 105 LEU A O 1
ATOM 866 N N . ASP A 1 106 ? -12.289 4.699 0.854 1 98.5 106 ASP A N 1
ATOM 867 C CA . ASP A 1 106 ? -12.445 6.09 0.443 1 98.5 106 ASP A CA 1
ATOM 868 C C . ASP A 1 106 ? -11.305 6.531 -0.471 1 98.5 106 ASP A C 1
ATOM 870 O O . ASP A 1 106 ? -11.547 7.09 -1.543 1 98.5 106 ASP A O 1
ATOM 874 N N . HIS A 1 107 ? -10.062 6.395 -0.055 1 98.44 107 HIS A N 1
ATOM 875 C CA . HIS A 1 107 ? -8.859 6.676 -0.835 1 98.44 107 HIS A CA 1
ATOM 876 C C . HIS A 1 107 ? -7.625 6.062 -0.186 1 98.44 107 HIS A C 1
ATOM 878 O O . HIS A 1 107 ? -7.719 5.449 0.88 1 98.44 107 HIS A O 1
ATOM 884 N N . PHE A 1 108 ? -6.512 6.184 -0.869 1 98.56 108 PHE A N 1
ATOM 885 C CA . PHE A 1 108 ? -5.238 5.727 -0.332 1 98.56 108 PHE A CA 1
ATOM 886 C C . PHE A 1 108 ? -4.379 6.906 0.107 1 98.56 108 PHE A C 1
ATOM 888 O O . PHE A 1 108 ? -4.559 8.023 -0.378 1 98.56 108 PHE A O 1
ATOM 895 N N . LEU A 1 109 ? -3.531 6.621 1.015 1 98.5 109 LEU A N 1
ATOM 896 C CA . LEU A 1 109 ? -2.439 7.516 1.377 1 98.5 109 LEU A CA 1
ATOM 897 C C . LEU A 1 109 ? -1.089 6.836 1.178 1 98.5 109 LEU A C 1
ATOM 899 O O . LEU A 1 109 ? -0.915 5.672 1.547 1 98.5 109 LEU A O 1
ATOM 903 N N . ASP A 1 110 ? -0.136 7.559 0.633 1 97.88 110 ASP A N 1
ATOM 904 C CA . ASP A 1 110 ? 1.229 7.07 0.465 1 97.88 110 ASP A CA 1
ATOM 905 C C . ASP A 1 110 ? 2.084 7.402 1.686 1 97.88 110 ASP A C 1
ATOM 907 O O . ASP A 1 110 ? 2.156 8.555 2.105 1 97.88 110 ASP A O 1
ATOM 911 N N . VAL A 1 111 ? 2.672 6.402 2.195 1 98.44 111 VAL A N 1
ATOM 912 C CA . VAL A 1 111 ? 3.676 6.621 3.232 1 98.44 111 VAL A CA 1
ATOM 913 C C . VAL A 1 111 ? 5.07 6.387 2.658 1 98.44 111 VAL A C 1
ATOM 915 O O . VAL A 1 111 ? 5.359 5.305 2.137 1 98.44 111 VAL A O 1
ATOM 918 N N . TRP A 1 112 ? 5.887 7.406 2.777 1 97.81 112 TRP A N 1
ATOM 919 C CA . TRP A 1 112 ? 7.238 7.387 2.227 1 97.81 112 TRP A CA 1
ATOM 920 C C . TRP A 1 112 ? 8.273 7.273 3.338 1 97.81 112 TRP A C 1
ATOM 922 O O . TRP A 1 112 ? 8.047 7.734 4.461 1 97.81 112 TRP A O 1
ATOM 932 N N . LEU A 1 113 ? 9.375 6.652 2.998 1 97.56 113 LEU A N 1
ATOM 933 C CA . LEU A 1 113 ? 10.453 6.48 3.967 1 97.56 113 LEU A CA 1
ATOM 934 C C . LEU A 1 113 ? 11.812 6.789 3.336 1 97.56 113 LEU A C 1
ATOM 936 O O . LEU A 1 113 ? 12.062 6.422 2.186 1 97.56 113 LEU A O 1
ATOM 940 N N . LEU A 1 114 ? 12.633 7.48 4.043 1 97.88 114 LEU A N 1
ATOM 941 C CA . LEU A 1 114 ? 14.008 7.777 3.645 1 97.88 114 LEU A CA 1
ATOM 942 C C . LEU A 1 114 ? 14.984 7.414 4.758 1 97.88 114 LEU A C 1
ATOM 944 O O . LEU A 1 114 ? 14.773 7.766 5.918 1 97.88 114 LEU A O 1
ATOM 948 N N . ASP A 1 115 ? 15.953 6.641 4.414 1 96.44 115 ASP A N 1
ATOM 949 C CA . ASP A 1 115 ? 17.078 6.422 5.328 1 96.44 115 ASP A CA 1
ATOM 950 C C . ASP A 1 115 ? 18.062 7.578 5.258 1 96.44 115 ASP A C 1
ATOM 952 O O . ASP A 1 115 ? 18.766 7.738 4.258 1 96.44 115 ASP A O 1
ATOM 956 N N . VAL A 1 116 ? 18.141 8.328 6.293 1 97 116 VAL A N 1
ATOM 957 C CA . VAL A 1 116 ? 18.922 9.555 6.332 1 97 116 VAL A CA 1
ATOM 958 C C . VAL A 1 116 ? 20.406 9.234 6.191 1 97 116 VAL A C 1
ATOM 960 O O .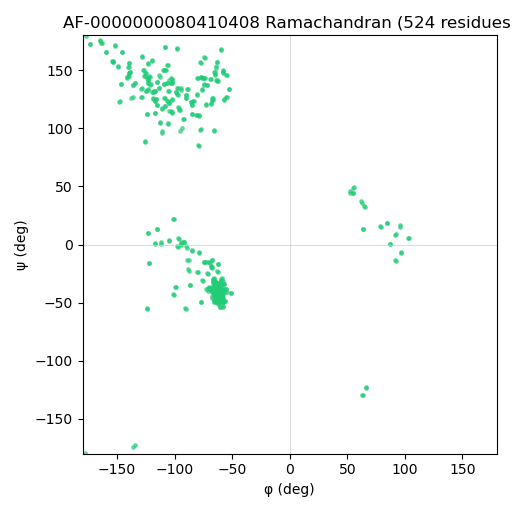 VAL A 1 116 ? 21.172 10.016 5.613 1 97 116 VAL A O 1
ATOM 963 N N . ASN A 1 117 ? 20.812 8.086 6.637 1 93.75 117 ASN A N 1
ATOM 964 C CA . ASN A 1 117 ? 22.219 7.707 6.648 1 93.75 117 ASN A CA 1
ATOM 965 C C . ASN A 1 117 ? 22.75 7.441 5.238 1 93.75 117 ASN A C 1
ATOM 967 O O . ASN A 1 117 ? 23.938 7.574 4.98 1 93.75 117 ASN A O 1
ATOM 971 N N . THR A 1 118 ? 21.906 7.098 4.363 1 92.25 118 THR A N 1
ATOM 972 C CA . THR A 1 118 ? 22.328 6.762 3.01 1 92.25 118 THR A CA 1
ATOM 973 C C . THR A 1 118 ? 21.984 7.891 2.041 1 92.25 118 THR A C 1
ATOM 975 O O . THR A 1 118 ? 22.25 7.789 0.841 1 92.25 118 THR A O 1
ATOM 978 N N . PHE A 1 119 ? 21.453 8.945 2.6 1 95.5 119 PHE A N 1
ATOM 979 C CA . PHE A 1 119 ? 21 10.047 1.753 1 95.5 119 PHE A CA 1
ATOM 980 C C . PHE A 1 119 ? 22.172 10.922 1.339 1 95.5 119 PHE A C 1
ATOM 982 O O . PHE A 1 119 ? 23 11.312 2.176 1 95.5 119 PHE A O 1
ATOM 989 N N . VAL A 1 120 ? 22.266 11.156 0.061 1 93.38 120 VAL A N 1
ATOM 990 C CA . VAL A 1 120 ? 23.266 12.07 -0.47 1 93.38 120 VAL A CA 1
ATOM 991 C C . VAL A 1 120 ? 22.609 13.398 -0.844 1 93.38 120 VAL A C 1
ATOM 993 O O . VAL A 1 120 ? 21.781 13.461 -1.75 1 93.38 120 VAL A O 1
ATOM 996 N N . PHE A 1 121 ? 23 14.414 -0.154 1 93.62 121 PHE A N 1
ATOM 997 C CA . PHE A 1 121 ? 22.453 15.742 -0.419 1 93.62 121 PHE A CA 1
ATOM 998 C C . PHE A 1 121 ? 22.891 16.25 -1.784 1 93.62 121 PHE A C 1
ATOM 1000 O O . PHE A 1 121 ? 24.078 16.219 -2.105 1 93.62 121 PHE A O 1
ATOM 1007 N N . PRO A 1 122 ? 21.953 16.578 -2.531 1 91.12 122 PRO A N 1
ATOM 1008 C CA . PRO A 1 122 ? 22.359 17.234 -3.777 1 91.12 122 PRO A CA 1
ATOM 1009 C C . PRO A 1 122 ? 23.062 18.578 -3.543 1 91.12 122 PRO A C 1
ATOM 1011 O O . PRO A 1 122 ? 22.828 19.219 -2.516 1 91.12 122 PRO A O 1
ATOM 1014 N N . ASP A 1 123 ? 23.875 18.844 -4.492 1 86.88 123 ASP A N 1
ATOM 1015 C CA . ASP A 1 123 ? 24.516 20.156 -4.449 1 86.88 123 ASP A CA 1
ATOM 1016 C C . ASP A 1 123 ? 23.594 21.25 -4.945 1 86.88 123 ASP A C 1
ATOM 1018 O O . ASP A 1 123 ? 23.5 21.5 -6.148 1 86.88 123 ASP A O 1
ATOM 1022 N N . MET A 1 124 ? 22.812 21.719 -4.098 1 82.44 124 MET A N 1
ATOM 1023 C CA . MET A 1 124 ? 21.844 22.766 -4.473 1 82.44 124 MET A CA 1
ATOM 1024 C C . MET A 1 124 ? 21.797 23.859 -3.418 1 82.44 124 MET A C 1
ATOM 1026 O O . MET A 1 124 ? 21.828 23.594 -2.219 1 82.44 124 MET A O 1
ATOM 1030 N N . GLU A 1 125 ? 21.984 25.016 -3.965 1 78.69 125 GLU A N 1
ATOM 1031 C CA . GLU A 1 125 ? 21.812 26.156 -3.062 1 78.69 125 GLU A CA 1
ATOM 1032 C C . GLU A 1 125 ? 20.344 26.312 -2.648 1 78.69 125 GLU A C 1
ATOM 1034 O O . GLU A 1 125 ? 19.438 26.141 -3.467 1 78.69 125 GLU A O 1
ATOM 1039 N N . HIS A 1 126 ? 20.141 26.266 -1.405 1 79 126 HIS A N 1
ATOM 1040 C CA . HIS A 1 126 ? 18.781 26.531 -0.954 1 79 126 HIS A CA 1
ATOM 1041 C C . HIS A 1 126 ? 18.781 27.484 0.233 1 79 126 HIS A C 1
ATOM 1043 O O . HIS A 1 126 ? 19.75 27.562 0.981 1 79 126 HIS A O 1
ATOM 1049 N N . ALA A 1 127 ? 17.797 28.406 0.174 1 90.56 127 ALA A N 1
ATOM 1050 C CA . ALA A 1 127 ? 17.594 29.375 1.25 1 90.56 127 ALA A CA 1
ATOM 1051 C C . ALA A 1 127 ? 16.297 29.094 2.004 1 90.56 127 ALA A C 1
ATOM 1053 O O . ALA A 1 127 ? 15.203 29.438 1.539 1 90.56 127 ALA A O 1
ATOM 1054 N N . VAL A 1 128 ? 16.359 28.406 3.068 1 97.25 128 VAL A N 1
ATOM 1055 C CA . VAL A 1 128 ? 15.227 28.078 3.926 1 97.25 128 VAL A CA 1
ATOM 1056 C C . VAL A 1 128 ? 15.43 28.688 5.312 1 97.25 128 VAL A C 1
ATOM 1058 O O . VAL A 1 128 ? 16.531 28.641 5.859 1 97.25 128 VAL A O 1
ATOM 1061 N N . GLU A 1 129 ? 14.445 29.297 5.746 1 97.5 129 GLU A N 1
ATOM 1062 C CA . GLU A 1 129 ? 14.492 29.969 7.039 1 97.5 129 GLU A CA 1
ATOM 1063 C C . GLU A 1 129 ? 13.781 29.156 8.117 1 97.5 129 GLU A C 1
ATOM 1065 O O . GLU A 1 129 ? 12.719 28.594 7.863 1 97.5 129 GLU A O 1
ATOM 1070 N N . ARG A 1 130 ? 14.367 29.188 9.273 1 97.81 130 ARG A N 1
ATOM 1071 C CA . ARG A 1 130 ? 13.648 28.625 10.414 1 97.81 130 ARG A CA 1
ATOM 1072 C C . ARG A 1 130 ? 12.57 29.578 10.906 1 97.81 130 ARG A C 1
ATOM 1074 O O . ARG A 1 130 ? 12.742 30.797 10.859 1 97.81 130 ARG A O 1
ATOM 1081 N N . VAL A 1 131 ? 11.523 29.047 11.328 1 98.69 131 VAL A N 1
ATOM 1082 C CA . VAL A 1 131 ? 10.422 29.844 11.836 1 98.69 131 VAL A CA 1
ATOM 1083 C C . VAL A 1 131 ? 10.617 30.109 13.328 1 98.69 131 VAL A C 1
ATOM 1085 O O . VAL A 1 131 ? 11.008 29.203 14.07 1 98.69 131 VAL A O 1
ATOM 1088 N N . HIS A 1 132 ? 10.445 31.297 13.742 1 97.44 132 HIS A N 1
ATOM 1089 C CA . HIS A 1 132 ? 10.445 31.734 15.133 1 97.44 132 HIS A CA 1
ATOM 1090 C C . HIS A 1 132 ? 9.297 32.719 15.398 1 97.44 132 HIS A C 1
ATOM 1092 O O . HIS A 1 132 ? 8.422 32.875 14.555 1 97.44 132 HIS A O 1
ATOM 1098 N N . ALA A 1 133 ? 9.281 33.25 16.547 1 96.75 133 ALA A N 1
ATOM 1099 C CA . ALA A 1 133 ? 8.164 34.094 17 1 96.75 133 ALA A CA 1
ATOM 1100 C C . ALA A 1 133 ? 7.953 35.281 16.078 1 96.75 133 ALA A C 1
ATOM 1102 O O . ALA A 1 133 ? 6.82 35.688 15.844 1 96.75 133 ALA A O 1
ATOM 1103 N N . ASP A 1 134 ? 8.969 35.781 15.492 1 97.06 134 ASP A N 1
ATOM 1104 C CA . ASP A 1 134 ? 8.898 37 14.719 1 97.06 134 ASP A CA 1
ATOM 1105 C C . ASP A 1 134 ? 8.328 36.75 13.328 1 97.06 134 ASP A C 1
ATOM 1107 O O . ASP A 1 134 ? 7.832 37.656 12.672 1 97.06 134 ASP A O 1
ATOM 1111 N N . ASN A 1 135 ? 8.445 35.5 12.844 1 98.06 135 ASN A N 1
ATOM 1112 C CA . ASN A 1 135 ? 8.008 35.25 11.469 1 98.06 135 ASN A CA 1
ATOM 1113 C C . ASN A 1 135 ? 6.949 34.156 11.398 1 98.06 135 ASN A C 1
ATOM 1115 O O . ASN A 1 135 ? 6.602 33.688 10.312 1 98.06 135 ASN A O 1
ATOM 1119 N N . VAL A 1 136 ? 6.438 33.75 12.57 1 98.5 136 VAL A N 1
ATOM 1120 C CA . VAL A 1 136 ? 5.484 32.656 12.641 1 98.5 136 VAL A CA 1
ATOM 1121 C C . VAL A 1 136 ? 4.188 33.031 11.945 1 98.5 136 VAL A C 1
ATOM 1123 O O . VAL A 1 136 ? 3.545 32.219 11.297 1 98.5 136 VAL A O 1
ATOM 1126 N N . ASN A 1 137 ? 3.803 34.281 12.031 1 98.12 137 ASN A N 1
ATOM 1127 C CA . ASN A 1 137 ? 2.557 34.719 11.406 1 98.12 137 ASN A CA 1
ATOM 1128 C C . ASN A 1 137 ? 2.641 34.656 9.883 1 98.12 137 ASN A C 1
ATOM 1130 O O . ASN A 1 137 ? 1.7 34.219 9.219 1 98.12 137 ASN A O 1
ATOM 1134 N N . GLU A 1 138 ? 3.723 35.156 9.383 1 97.94 138 GLU A N 1
ATOM 1135 C CA . GLU A 1 138 ? 3.926 35.094 7.934 1 97.94 138 GLU A CA 1
ATOM 1136 C C . GLU A 1 138 ? 3.967 33.625 7.445 1 97.94 138 GLU A C 1
ATOM 1138 O O . GLU A 1 138 ? 3.408 33.312 6.391 1 97.94 138 GLU A O 1
ATOM 1143 N N . TRP A 1 139 ? 4.605 32.844 8.188 1 98.5 139 TRP A N 1
ATOM 1144 C CA . TRP A 1 139 ? 4.703 31.422 7.855 1 98.5 139 TRP A CA 1
ATOM 1145 C C . TRP A 1 139 ? 3.326 30.766 7.844 1 98.5 139 TRP A C 1
ATOM 1147 O O . TRP A 1 139 ? 2.955 30.094 6.875 1 98.5 139 TRP A O 1
ATOM 1157 N N . ALA A 1 140 ? 2.6 30.969 8.898 1 98.62 140 ALA A N 1
ATOM 1158 C CA . ALA A 1 140 ? 1.289 30.344 9.039 1 98.62 140 ALA A CA 1
ATOM 1159 C C . ALA A 1 140 ? 0.346 30.781 7.922 1 98.62 140 ALA A C 1
ATOM 1161 O O . ALA A 1 140 ? -0.441 29.984 7.41 1 98.62 140 ALA A O 1
ATOM 1162 N N . ARG A 1 141 ? 0.448 32.031 7.562 1 97.38 141 ARG A N 1
ATOM 1163 C CA . ARG A 1 141 ? -0.377 32.531 6.473 1 97.38 141 ARG A CA 1
ATOM 1164 C C . ARG A 1 141 ? 0.011 31.891 5.145 1 97.38 141 ARG A C 1
ATOM 1166 O O . ARG A 1 141 ? -0.854 31.578 4.324 1 97.38 141 ARG A O 1
ATOM 1173 N N . ALA A 1 142 ? 1.271 31.703 4.938 1 97.56 142 ALA A N 1
ATOM 1174 C CA . ALA A 1 142 ? 1.733 31.047 3.719 1 97.56 142 ALA A CA 1
ATOM 1175 C C . ALA A 1 142 ? 1.23 29.609 3.65 1 97.56 142 ALA A C 1
ATOM 1177 O O . ALA A 1 142 ? 0.771 29.156 2.6 1 97.56 142 ALA A O 1
ATOM 1178 N N . ILE A 1 143 ? 1.336 28.891 4.801 1 97.88 143 ILE A N 1
ATOM 1179 C CA . ILE A 1 143 ? 0.844 27.516 4.883 1 97.88 143 ILE A CA 1
ATOM 1180 C C . ILE A 1 143 ? -0.634 27.484 4.504 1 97.88 143 ILE A C 1
ATOM 1182 O O . ILE A 1 143 ? -1.036 26.703 3.633 1 97.88 143 ILE A O 1
ATOM 1186 N N . ALA A 1 144 ? -1.387 28.359 5.086 1 97.5 144 ALA A N 1
ATOM 1187 C CA . ALA A 1 144 ? -2.83 28.406 4.867 1 97.5 144 ALA A CA 1
ATOM 1188 C C . ALA A 1 144 ? -3.154 28.719 3.41 1 97.5 144 ALA A C 1
ATOM 1190 O O . ALA A 1 144 ? -4.039 28.109 2.811 1 97.5 144 ALA A O 1
ATOM 1191 N N . ALA A 1 145 ? -2.457 29.688 2.863 1 96.25 145 ALA A N 1
ATOM 1192 C CA . ALA A 1 145 ? -2.66 30.078 1.47 1 96.25 145 ALA A CA 1
ATOM 1193 C C . ALA A 1 145 ? -2.326 28.922 0.523 1 96.25 145 ALA A C 1
ATOM 1195 O O . ALA A 1 145 ? -2.961 28.766 -0.522 1 96.25 145 ALA A O 1
ATOM 1196 N N . GLY A 1 146 ? -1.348 28.156 0.861 1 95.75 146 GLY A N 1
ATOM 1197 C CA . GLY A 1 146 ? -0.956 27.016 0.048 1 95.75 146 GLY A CA 1
ATOM 1198 C C . GLY A 1 146 ? -2.008 25.922 0.006 1 95.75 146 GLY A C 1
ATOM 1199 O O . GLY A 1 146 ? -2.135 25.219 -0.996 1 95.75 146 GLY A O 1
ATOM 1200 N N . PHE A 1 147 ? -2.76 25.812 1.059 1 93.69 147 PHE A N 1
ATOM 1201 C CA . PHE A 1 147 ? -3.793 24.781 1.142 1 93.69 147 PHE A CA 1
ATOM 1202 C C . PHE A 1 147 ? -5.109 25.297 0.573 1 93.69 147 PHE A C 1
ATOM 1204 O O . PHE A 1 147 ? -6.027 24.516 0.314 1 93.69 147 PHE A O 1
ATOM 1211 N N . ALA A 1 148 ? -5.145 26.641 0.379 1 90.12 148 ALA A N 1
ATOM 1212 C CA . ALA A 1 148 ? -6.395 27.25 -0.072 1 90.12 148 ALA A CA 1
ATOM 1213 C C . ALA A 1 148 ? -6.605 27.016 -1.565 1 90.12 148 ALA A C 1
ATOM 1215 O O . ALA A 1 148 ? -5.926 27.625 -2.396 1 90.12 148 ALA A O 1
ATOM 1216 N N . GLU A 1 149 ? -7.332 26.141 -1.996 1 75.19 149 GLU A N 1
ATOM 1217 C CA . GLU A 1 149 ? -7.598 25.828 -3.4 1 75.19 149 GLU A CA 1
ATOM 1218 C C . GLU A 1 149 ? -8.344 26.984 -4.078 1 75.19 149 GLU A C 1
ATOM 1220 O O . GLU A 1 149 ? -8.109 27.266 -5.25 1 75.19 149 GLU A O 1
ATOM 1225 N N . THR A 1 150 ? -9.234 27.578 -3.355 1 73.94 150 THR A N 1
ATOM 1226 C CA . THR A 1 150 ? -10.078 28.609 -3.939 1 73.94 150 THR A CA 1
ATOM 1227 C C . THR A 1 150 ? -9.492 30 -3.689 1 73.94 150 THR A C 1
ATOM 1229 O O . THR A 1 150 ? -10.062 31 -4.121 1 73.94 150 THR A O 1
ATOM 1232 N N . GLY A 1 151 ? -8.414 29.984 -3.039 1 78.44 151 GLY A N 1
ATOM 1233 C CA . GLY A 1 151 ? -7.781 31.266 -2.805 1 78.44 151 GLY A CA 1
ATOM 1234 C C . GLY A 1 151 ? -8.203 31.922 -1.499 1 78.44 151 GLY A C 1
ATOM 1235 O O . GLY A 1 151 ? -7.605 32.906 -1.063 1 78.44 151 GLY A O 1
ATOM 1236 N N . THR A 1 152 ? -9.242 31.391 -0.923 1 87.31 152 THR A N 1
ATOM 1237 C CA . THR A 1 152 ? -9.633 31.984 0.356 1 87.31 152 THR A CA 1
ATOM 1238 C C . THR A 1 152 ? -8.828 31.359 1.497 1 87.31 152 THR A C 1
ATOM 1240 O O . THR A 1 152 ? -8.922 30.156 1.749 1 87.31 152 THR A O 1
ATOM 1243 N N . VAL A 1 153 ? -8.141 32.188 2.146 1 90.12 153 VAL A N 1
ATOM 1244 C CA . VAL A 1 153 ? -7.359 31.75 3.303 1 90.12 153 VAL A CA 1
ATOM 1245 C C . VAL A 1 153 ? -8.25 31.719 4.543 1 90.12 153 VAL A C 1
ATOM 1247 O O . VAL A 1 153 ? -8.836 32.719 4.93 1 90.12 153 VAL A O 1
ATOM 1250 N N . MET A 1 154 ? -8.312 30.578 5.164 1 90.31 154 MET A N 1
ATOM 1251 C CA . MET A 1 154 ? -9.148 30.406 6.348 1 90.31 154 MET A CA 1
ATOM 1252 C C . MET A 1 154 ? -8.344 30.625 7.621 1 90.31 154 MET A C 1
ATOM 1254 O O . MET A 1 154 ? -7.23 30.094 7.758 1 90.31 154 MET A O 1
ATOM 1258 N N . GLN A 1 155 ? -8.945 31.391 8.523 1 92.81 155 GLN A N 1
ATOM 1259 C CA . GLN A 1 155 ? -8.297 31.625 9.812 1 92.81 155 GLN A CA 1
ATOM 1260 C C . GLN A 1 155 ? -8.062 30.312 10.555 1 92.81 155 GLN A C 1
ATOM 1262 O O . GLN A 1 155 ? -7.047 30.141 11.234 1 92.81 155 GLN A O 1
ATOM 1267 N N . GLU A 1 156 ? -8.945 29.359 10.383 1 91 156 GLU A N 1
ATOM 1268 C CA . GLU A 1 156 ? -8.82 28.062 11.039 1 91 156 GLU A CA 1
ATOM 1269 C C . GLU A 1 156 ? -7.547 27.344 10.594 1 91 156 GLU A C 1
ATOM 1271 O O . GLU A 1 156 ? -6.91 26.656 11.391 1 91 156 GLU A O 1
ATOM 1276 N N . THR A 1 157 ? -7.223 27.531 9.359 1 94.38 157 THR A N 1
ATOM 1277 C CA . THR A 1 157 ? -6.02 26.906 8.836 1 94.38 157 THR A CA 1
ATOM 1278 C C . THR A 1 157 ? -4.77 27.562 9.398 1 94.38 157 THR A C 1
ATOM 1280 O O . THR A 1 157 ? -3.785 26.891 9.711 1 94.38 157 THR A O 1
ATOM 1283 N N . ILE A 1 158 ? -4.82 28.844 9.508 1 96.69 158 ILE A N 1
ATOM 1284 C CA . ILE A 1 158 ? -3.729 29.594 10.117 1 96.69 158 ILE A CA 1
ATOM 1285 C C . ILE A 1 158 ? -3.527 29.141 11.562 1 96.69 158 ILE A C 1
ATOM 1287 O O . ILE A 1 158 ? -2.402 28.844 11.977 1 96.69 158 ILE A O 1
ATOM 1291 N N . ASP A 1 159 ? -4.641 29.016 12.289 1 95.62 159 ASP A N 1
ATOM 1292 C CA . ASP A 1 159 ? -4.586 28.609 13.688 1 95.62 159 ASP A CA 1
ATOM 1293 C C . ASP A 1 159 ? -4.059 27.172 13.82 1 95.62 159 ASP A C 1
ATOM 1295 O O . ASP A 1 159 ? -3.338 26.859 14.773 1 95.62 159 ASP A O 1
ATOM 1299 N N . THR A 1 160 ? -4.469 26.359 12.859 1 95.81 160 THR A N 1
ATOM 1300 C CA . THR A 1 160 ? -3.979 24.984 12.852 1 95.81 160 THR A CA 1
ATOM 1301 C C . THR A 1 160 ? -2.463 24.953 12.688 1 95.81 160 THR A C 1
ATOM 1303 O O . THR A 1 160 ? -1.767 24.266 13.43 1 95.81 160 THR A O 1
ATOM 1306 N N . ALA A 1 161 ? -1.95 25.719 11.781 1 97.94 161 ALA A N 1
ATOM 1307 C CA . ALA A 1 161 ? -0.509 25.781 11.547 1 97.94 161 ALA A CA 1
ATOM 1308 C C . ALA A 1 161 ? 0.224 26.25 12.797 1 97.94 161 ALA A C 1
ATOM 1310 O O . ALA A 1 161 ? 1.193 25.625 13.234 1 97.94 161 ALA A O 1
ATOM 1311 N N . LYS A 1 162 ? -0.266 27.281 13.383 1 97.81 162 LYS A N 1
ATOM 1312 C CA . LYS A 1 162 ? 0.361 27.828 14.586 1 97.81 162 LYS A CA 1
ATOM 1313 C C . LYS A 1 162 ? 0.299 26.828 15.742 1 97.81 162 LYS A C 1
ATOM 1315 O O . LYS A 1 162 ? 1.225 26.75 16.547 1 97.81 162 LYS A O 1
ATOM 1320 N N . GLY A 1 163 ? -0.833 26.125 15.781 1 97.56 163 GLY A N 1
ATOM 1321 C CA . GLY A 1 163 ? -0.977 25.094 16.812 1 97.56 163 GLY A CA 1
ATOM 1322 C C . GLY A 1 163 ? 0.073 24.016 16.719 1 97.56 163 GLY A C 1
ATOM 1323 O O . GLY A 1 163 ? 0.642 23.609 17.734 1 97.56 163 GLY A O 1
ATOM 1324 N N . PHE A 1 164 ? 0.344 23.562 15.539 1 98.19 164 PHE A N 1
ATOM 1325 C CA . PHE A 1 164 ? 1.363 22.531 15.359 1 98.19 164 PHE A CA 1
ATOM 1326 C C . PHE A 1 164 ? 2.756 23.109 15.602 1 98.19 164 PHE A C 1
ATOM 1328 O O . PHE A 1 164 ? 3.621 22.422 16.156 1 98.19 164 PHE A O 1
ATOM 1335 N N . TYR A 1 165 ? 2.965 24.297 15.195 1 98.31 165 TYR A N 1
ATOM 1336 C CA . TYR A 1 165 ? 4.238 24.969 15.438 1 98.31 165 TYR A CA 1
ATOM 1337 C C . TYR A 1 165 ? 4.555 25.031 16.922 1 98.31 165 TYR A C 1
ATOM 1339 O O . TYR A 1 165 ? 5.719 24.922 17.328 1 98.31 165 TYR A O 1
ATOM 1347 N N . ALA A 1 166 ? 3.561 25.156 17.703 1 97.75 166 ALA A N 1
ATOM 1348 C CA . ALA A 1 166 ? 3.732 25.422 19.125 1 97.75 166 ALA A CA 1
ATOM 1349 C C . ALA A 1 166 ? 4.23 24.172 19.859 1 97.75 166 ALA A C 1
ATOM 1351 O O . ALA A 1 166 ? 4.672 24.25 21 1 97.75 166 ALA A O 1
ATOM 1352 N N . LEU A 1 167 ? 4.145 23.031 19.25 1 97.94 167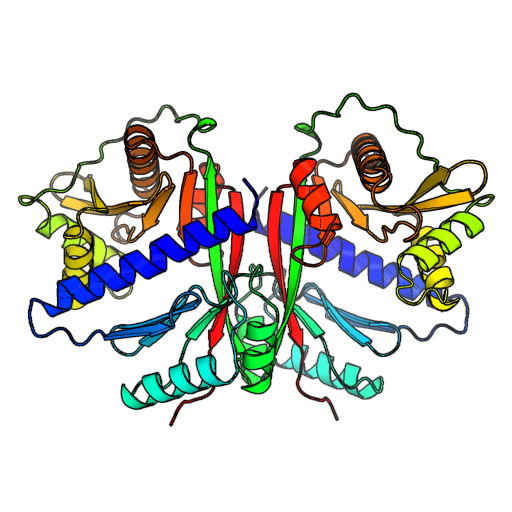 LEU A N 1
ATOM 1353 C CA . LEU A 1 167 ? 4.578 21.797 19.891 1 97.94 167 LEU A CA 1
ATOM 1354 C C . LEU A 1 167 ? 6.098 21.688 19.891 1 97.94 167 LEU A C 1
ATOM 1356 O O . LEU A 1 167 ? 6.746 21.906 18.875 1 97.94 167 LEU A O 1
ATOM 1360 N N . PRO A 1 168 ? 6.676 21.344 21 1 96.75 168 PRO A N 1
ATOM 1361 C CA . PRO A 1 168 ? 8.133 21.328 21.125 1 96.75 168 PRO A CA 1
ATOM 1362 C C . PRO A 1 168 ? 8.805 20.328 20.188 1 96.75 168 PRO A C 1
ATOM 1364 O O . PRO A 1 168 ? 9.969 20.516 19.812 1 96.75 168 PRO A O 1
ATOM 1367 N N . GLU A 1 169 ? 8.102 19.281 19.734 1 96.75 169 GLU A N 1
ATOM 1368 C CA . GLU A 1 169 ? 8.656 18.266 18.859 1 96.75 169 GLU A CA 1
ATOM 1369 C C . GLU A 1 169 ? 8.719 18.75 17.406 1 96.75 169 GLU A C 1
ATOM 1371 O O . GLU A 1 169 ? 9.328 18.109 16.562 1 96.75 169 GLU A O 1
ATOM 1376 N N . ASN A 1 170 ? 8.125 19.938 17.219 1 98.62 170 ASN A N 1
ATOM 1377 C CA . ASN A 1 170 ? 7.996 20.406 15.844 1 98.62 170 ASN A CA 1
ATOM 1378 C C . ASN A 1 170 ? 8.969 21.547 15.555 1 98.62 170 ASN A C 1
ATOM 1380 O O . ASN A 1 170 ? 9.211 22.391 16.422 1 98.62 170 ASN A O 1
ATOM 1384 N N . GLN A 1 171 ? 9.539 21.5 14.438 1 98.69 171 GLN A N 1
ATOM 1385 C CA . GLN A 1 171 ? 10.305 22.578 13.844 1 98.69 171 GLN A CA 1
ATOM 1386 C C . GLN A 1 171 ? 9.68 23.062 12.539 1 98.69 171 GLN A C 1
ATOM 1388 O O . GLN A 1 171 ? 9.352 22.234 11.672 1 98.69 171 GLN A O 1
ATOM 1393 N N . ALA A 1 172 ? 9.547 24.359 12.422 1 98.88 172 ALA A N 1
ATOM 1394 C CA . ALA A 1 172 ? 8.93 24.906 11.219 1 98.88 172 ALA A CA 1
ATOM 1395 C C . ALA A 1 172 ? 9.961 25.641 10.367 1 98.88 172 ALA A C 1
ATOM 1397 O O . ALA A 1 172 ? 10.945 26.172 10.883 1 98.88 172 ALA A O 1
ATOM 1398 N N . PHE A 1 173 ? 9.695 25.625 9.055 1 98.88 173 PHE A N 1
ATOM 1399 C CA . PHE A 1 173 ? 10.594 26.219 8.07 1 98.88 173 PHE A CA 1
ATOM 1400 C C . PHE A 1 173 ? 9.797 26.969 7.008 1 98.88 173 PHE A C 1
ATOM 1402 O O . PHE A 1 173 ? 8.672 26.594 6.684 1 98.88 173 PHE A O 1
ATOM 1409 N N . LEU A 1 174 ? 10.383 28.016 6.477 1 98.56 174 LEU A N 1
ATOM 1410 C CA . LEU A 1 174 ? 9.711 28.734 5.406 1 98.56 174 LEU A CA 1
ATOM 1411 C C . LEU A 1 174 ? 10.703 29.156 4.324 1 98.56 174 LEU A C 1
ATOM 1413 O O . LEU A 1 174 ? 11.914 29.172 4.562 1 98.56 174 LEU A O 1
ATOM 1417 N N . VAL A 1 175 ? 10.234 29.359 3.135 1 98.12 175 VAL A N 1
ATOM 1418 C CA . VAL A 1 175 ? 10.953 29.906 1.99 1 98.12 175 VAL A CA 1
ATOM 1419 C C . VAL A 1 175 ? 10.344 31.25 1.598 1 98.12 175 VAL A C 1
ATOM 1421 O O . VAL A 1 175 ? 9.125 31.438 1.64 1 98.12 175 VAL A O 1
ATOM 1424 N N . ARG A 1 176 ? 11.258 32.156 1.258 1 97.19 176 ARG A N 1
ATOM 1425 C CA . ARG A 1 176 ? 10.82 33.5 0.832 1 97.19 176 ARG A CA 1
ATOM 1426 C C . ARG A 1 176 ? 11.141 33.719 -0.642 1 97.19 176 ARG A C 1
ATOM 1428 O O . ARG A 1 176 ? 12.109 33.188 -1.168 1 97.19 176 ARG A O 1
ATOM 1435 N N . GLU A 1 177 ? 10.328 34.375 -1.246 1 95.44 177 GLU A N 1
ATOM 1436 C CA . GLU A 1 177 ? 10.625 35.094 -2.475 1 95.44 177 GLU A CA 1
ATOM 1437 C C . GLU A 1 177 ? 10.555 36.625 -2.256 1 95.44 177 GLU A C 1
ATOM 1439 O O . GLU A 1 177 ? 9.461 37.156 -2.115 1 95.44 177 GLU A O 1
ATOM 1444 N N . GLY A 1 178 ? 11.75 37.25 -2.195 1 93.75 178 GLY A N 1
ATOM 1445 C CA . GLY A 1 178 ? 11.773 38.625 -1.701 1 93.75 178 GLY A CA 1
ATOM 1446 C C . GLY A 1 178 ? 11.391 38.719 -0.24 1 93.75 178 GLY A C 1
ATOM 1447 O O . GLY A 1 178 ? 11.961 38.062 0.616 1 93.75 178 GLY A O 1
ATOM 1448 N N . GLU A 1 179 ? 10.352 39.531 0.04 1 94.69 179 GLU A N 1
ATOM 1449 C CA . GLU A 1 179 ? 9.914 39.75 1.418 1 94.69 179 GLU A CA 1
ATOM 1450 C C . GLU A 1 179 ? 8.734 38.844 1.772 1 94.69 179 GLU A C 1
ATOM 1452 O O . GLU A 1 179 ? 8.312 38.812 2.93 1 94.69 179 GLU A O 1
ATOM 1457 N N . THR A 1 180 ? 8.312 38.094 0.814 1 96.19 180 THR A N 1
ATOM 1458 C CA . THR A 1 180 ? 7.082 37.344 1.002 1 96.19 180 THR A CA 1
ATOM 1459 C C . THR A 1 180 ? 7.391 35.875 1.301 1 96.19 180 THR A C 1
ATOM 1461 O O . THR A 1 180 ? 8.141 35.219 0.565 1 96.19 180 THR A O 1
ATOM 1464 N N . ALA A 1 181 ? 6.871 35.344 2.426 1 97.94 181 ALA A N 1
ATOM 1465 C CA . ALA A 1 181 ? 6.883 33.906 2.648 1 97.94 181 ALA A CA 1
ATOM 1466 C C . ALA A 1 181 ? 5.973 33.188 1.656 1 97.94 181 ALA A C 1
ATOM 1468 O O . ALA A 1 181 ? 4.777 33.5 1.58 1 97.94 181 ALA A O 1
ATOM 1469 N N . VAL A 1 182 ? 6.488 32.188 0.92 1 97.5 182 VAL A N 1
ATOM 1470 C CA . VAL A 1 182 ? 5.707 31.656 -0.196 1 97.5 182 VAL A CA 1
ATOM 1471 C C . VAL A 1 182 ? 5.48 30.156 -0.008 1 97.5 182 VAL A C 1
ATOM 1473 O O . VAL A 1 182 ? 4.637 29.562 -0.68 1 97.5 182 VAL A O 1
ATOM 1476 N N . ALA A 1 183 ? 6.246 29.547 0.867 1 98 183 ALA A N 1
ATOM 1477 C CA . ALA A 1 183 ? 6.121 28.125 1.157 1 98 183 ALA A CA 1
ATOM 1478 C C . ALA A 1 183 ? 6.602 27.812 2.572 1 98 183 ALA A C 1
ATOM 1480 O O . ALA A 1 183 ? 7.359 28.578 3.162 1 98 183 ALA A O 1
ATOM 1481 N N . GLY A 1 184 ? 6.145 26.719 3.121 1 98.62 184 GLY A N 1
ATOM 1482 C CA . GLY A 1 184 ? 6.566 26.297 4.445 1 98.62 184 GLY A CA 1
ATOM 1483 C C . GLY A 1 184 ? 6.254 24.844 4.738 1 98.62 184 GLY A C 1
ATOM 1484 O O . GLY A 1 184 ? 5.691 24.141 3.895 1 98.62 184 GLY A O 1
ATOM 1485 N N . GLY A 1 185 ? 6.727 24.375 5.855 1 98.5 185 GLY A N 1
ATOM 1486 C CA . GLY A 1 185 ? 6.492 23.016 6.312 1 98.5 185 GLY A CA 1
ATOM 1487 C C . GLY A 1 185 ? 7.016 22.766 7.711 1 98.5 185 GLY A C 1
ATOM 1488 O O . GLY A 1 185 ? 7.676 23.625 8.305 1 98.5 185 GLY A O 1
ATOM 1489 N N . ILE A 1 186 ? 6.676 21.594 8.203 1 98.81 186 ILE A N 1
ATOM 1490 C CA . ILE A 1 186 ? 7.059 21.234 9.562 1 98.81 186 ILE A CA 1
ATOM 1491 C C . ILE A 1 186 ? 7.844 19.922 9.547 1 98.81 186 ILE A C 1
ATOM 1493 O O . ILE A 1 186 ? 7.602 19.062 8.695 1 98.81 186 ILE A O 1
ATOM 1497 N N . LEU A 1 187 ? 8.812 19.828 10.383 1 98.88 187 LEU A N 1
ATOM 1498 C CA . LEU A 1 187 ? 9.461 18.594 10.781 1 98.88 187 LEU A CA 1
ATOM 1499 C C . LEU A 1 187 ? 9.086 18.219 12.211 1 98.88 187 LEU A C 1
ATOM 1501 O O . LEU A 1 187 ? 9.297 19 13.141 1 98.88 187 LEU A O 1
ATOM 1505 N N . ALA A 1 188 ? 8.469 17.094 12.398 1 98.88 188 ALA A N 1
ATOM 1506 C CA . ALA A 1 188 ? 8.297 16.5 13.727 1 98.88 188 ALA A CA 1
ATOM 1507 C C . ALA A 1 188 ? 9.367 15.445 14 1 98.88 188 ALA A C 1
ATOM 1509 O O . ALA A 1 188 ? 9.656 14.617 13.141 1 98.88 188 ALA A O 1
ATOM 1510 N N . VAL A 1 189 ? 9.953 15.5 15.195 1 98.56 189 VAL A N 1
ATOM 1511 C CA . VAL A 1 189 ? 10.977 14.523 15.562 1 98.56 189 VAL A CA 1
ATOM 1512 C C . VAL A 1 189 ? 10.516 13.727 16.781 1 98.56 189 VAL A C 1
ATOM 1514 O O . VAL A 1 189 ? 10.117 14.297 17.797 1 98.56 189 VAL A O 1
ATOM 1517 N N . GLN A 1 190 ? 10.539 12.453 16.625 1 97.62 190 GLN A N 1
ATOM 1518 C CA . GLN A 1 190 ? 10.164 11.57 17.719 1 97.62 190 GLN A CA 1
ATOM 1519 C C . GLN A 1 190 ? 10.945 10.258 17.656 1 97.62 190 GLN A C 1
ATOM 1521 O O . GLN A 1 190 ? 10.906 9.555 16.641 1 97.62 190 GLN A O 1
ATOM 1526 N N . ASP A 1 191 ? 11.672 9.883 18.688 1 95.44 191 ASP A N 1
ATOM 1527 C CA . ASP A 1 191 ? 12.336 8.602 18.875 1 95.44 191 ASP A CA 1
ATOM 1528 C C . ASP A 1 191 ? 13.211 8.258 17.656 1 95.44 191 ASP A C 1
ATOM 1530 O O . ASP A 1 191 ? 13.102 7.176 17.094 1 95.44 191 ASP A O 1
ATOM 1534 N N . GLY A 1 192 ? 13.953 9.227 17.219 1 96.75 192 GLY A N 1
ATOM 1535 C CA . GLY A 1 192 ? 14.93 9 16.172 1 96.75 192 GLY A CA 1
ATOM 1536 C C . GLY A 1 192 ? 14.312 8.938 14.781 1 96.75 192 GLY A C 1
ATOM 1537 O O . GLY A 1 192 ? 14.938 8.461 13.836 1 96.75 192 GLY A O 1
ATOM 1538 N N . MET A 1 193 ? 13.109 9.383 14.633 1 97.94 193 MET A N 1
ATOM 1539 C CA . MET A 1 193 ? 12.414 9.453 13.352 1 97.94 193 MET A CA 1
ATOM 1540 C C . MET A 1 193 ? 11.828 10.844 13.125 1 97.94 193 MET A C 1
ATOM 1542 O O . MET A 1 193 ? 11.281 11.445 14.047 1 97.94 193 MET A O 1
ATOM 1546 N N . GLY A 1 194 ? 12.039 11.352 11.922 1 98.69 194 GLY A N 1
ATOM 1547 C CA . GLY A 1 194 ? 11.43 12.609 11.523 1 98.69 194 GLY A CA 1
ATOM 1548 C C . GLY A 1 194 ? 10.234 12.438 10.609 1 98.69 194 GLY A C 1
ATOM 1549 O O . GLY A 1 194 ? 10.234 11.562 9.734 1 98.69 194 GLY A O 1
ATOM 1550 N N . GLU A 1 195 ? 9.242 13.195 10.828 1 98.88 195 GLU A N 1
ATOM 1551 C CA . GLU A 1 195 ? 8.109 13.258 9.898 1 98.88 195 GLU A CA 1
ATOM 1552 C C . GLU A 1 195 ? 7.973 14.648 9.289 1 98.88 195 GLU A C 1
ATOM 1554 O O . GLU A 1 195 ? 7.941 15.648 10.008 1 98.88 195 GLU A O 1
ATOM 1559 N N . LEU A 1 196 ? 7.996 14.695 8 1 98.69 196 LEU A N 1
ATOM 1560 C CA . LEU A 1 196 ? 7.688 15.922 7.281 1 98.69 196 LEU A CA 1
ATOM 1561 C C . LEU A 1 196 ? 6.184 16.062 7.066 1 98.69 196 LEU A C 1
ATOM 1563 O O . LEU A 1 196 ? 5.547 15.164 6.508 1 98.69 196 LEU A O 1
ATOM 1567 N N . PHE A 1 197 ? 5.598 17.156 7.539 1 98.25 197 PHE A N 1
ATOM 1568 C CA . PHE A 1 197 ? 4.164 17.328 7.332 1 98.25 197 PHE A CA 1
ATOM 1569 C C . PHE A 1 197 ? 3.797 18.812 7.277 1 98.25 197 PHE A C 1
ATOM 1571 O O . PHE A 1 197 ? 4.66 19.672 7.426 1 98.25 197 PHE A O 1
ATOM 1578 N N . LEU A 1 198 ? 2.547 19.062 6.922 1 97.56 198 LEU A N 1
ATOM 1579 C CA . LEU A 1 198 ? 2.006 20.406 6.836 1 97.56 198 LEU A CA 1
ATOM 1580 C C . LEU A 1 198 ? 2.854 21.281 5.91 1 97.56 198 LEU A C 1
ATOM 1582 O O . LEU A 1 198 ? 3.271 22.375 6.285 1 97.56 198 LEU A O 1
ATOM 1586 N N . THR A 1 199 ? 3.107 20.75 4.805 1 97.19 199 THR A N 1
ATOM 1587 C CA . THR A 1 199 ? 3.908 21.438 3.803 1 97.19 199 THR A CA 1
ATOM 1588 C C . THR A 1 199 ? 3.025 21.969 2.674 1 97.19 199 THR A C 1
ATOM 1590 O O . THR A 1 199 ? 2.158 21.25 2.174 1 97.19 199 THR A O 1
ATOM 1593 N N . SER A 1 200 ? 3.213 23.188 2.324 1 96.62 200 SER A N 1
ATOM 1594 C CA . SER A 1 200 ? 2.479 23.75 1.19 1 96.62 200 SER A CA 1
ATOM 1595 C C . SER A 1 200 ? 3.238 24.906 0.551 1 96.62 200 SER A C 1
ATOM 1597 O O . SER A 1 200 ? 4.172 25.453 1.147 1 96.62 200 SER A O 1
ATOM 1599 N N . THR A 1 201 ? 2.947 25.188 -0.638 1 96.31 201 THR A N 1
ATOM 1600 C CA . THR A 1 201 ? 3.424 26.328 -1.41 1 96.31 201 THR A CA 1
ATOM 1601 C C . THR A 1 201 ? 2.25 27.125 -1.967 1 96.31 201 THR A C 1
ATOM 1603 O O . THR A 1 201 ? 1.312 26.562 -2.527 1 96.31 201 THR A O 1
ATOM 1606 N N . ILE A 1 202 ? 2.332 28.406 -1.782 1 96.12 202 ILE A N 1
ATOM 1607 C CA . ILE A 1 202 ? 1.302 29.25 -2.375 1 96.12 202 ILE A CA 1
ATOM 1608 C C . ILE A 1 202 ? 1.179 28.938 -3.867 1 96.12 202 ILE A C 1
ATOM 1610 O O . ILE A 1 202 ? 2.182 28.891 -4.582 1 96.12 202 ILE A O 1
ATOM 1614 N N . PRO A 1 203 ? -0.043 28.781 -4.379 1 95.12 203 PRO A N 1
ATOM 1615 C CA . PRO A 1 203 ? -0.255 28.297 -5.746 1 95.12 203 PRO A CA 1
ATOM 1616 C C . PRO A 1 203 ? 0.477 29.125 -6.793 1 95.12 203 PRO A C 1
ATOM 1618 O O . PRO A 1 203 ? 1.114 28.578 -7.691 1 95.12 203 PRO A O 1
ATOM 1621 N N . ALA A 1 204 ? 0.549 30.406 -6.672 1 93.69 204 ALA A N 1
ATOM 1622 C CA . ALA A 1 204 ? 1.159 31.312 -7.641 1 93.69 204 ALA A CA 1
ATOM 1623 C C . ALA A 1 204 ? 2.672 31.109 -7.703 1 93.69 204 ALA A C 1
ATOM 1625 O O . ALA A 1 204 ? 3.33 31.594 -8.633 1 93.69 204 ALA A O 1
ATOM 1626 N N . TYR A 1 205 ? 3.193 30.406 -6.738 1 95.12 205 TYR A N 1
ATOM 1627 C CA . TYR A 1 205 ? 4.641 30.266 -6.641 1 95.12 205 TYR A CA 1
ATOM 1628 C C . TYR A 1 205 ? 5.074 28.828 -6.848 1 95.12 205 TYR A C 1
ATOM 1630 O O . TYR A 1 205 ? 6.207 28.453 -6.531 1 95.12 205 TYR A O 1
ATOM 1638 N N . ARG A 1 206 ? 4.184 27.938 -7.344 1 94.12 206 ARG A N 1
ATOM 1639 C CA . ARG A 1 206 ? 4.504 26.531 -7.543 1 94.12 206 ARG A CA 1
ATOM 1640 C C . ARG A 1 206 ? 5.352 26.328 -8.797 1 94.12 206 ARG A C 1
ATOM 1642 O O . ARG A 1 206 ? 5.43 27.219 -9.648 1 94.12 206 ARG A O 1
ATOM 1649 N N . GLY A 1 207 ? 6.09 25.219 -8.82 1 92.38 207 GLY A N 1
ATOM 1650 C CA . GLY A 1 207 ? 6.906 24.875 -9.977 1 92.38 207 GLY A CA 1
ATOM 1651 C C . GLY A 1 207 ? 8.266 25.547 -9.961 1 92.38 207 GLY A C 1
ATOM 1652 O O . GLY A 1 207 ? 8.914 25.672 -11 1 92.38 207 GLY A O 1
ATOM 1653 N N . ARG A 1 208 ? 8.68 26.031 -8.758 1 92.62 208 ARG A N 1
ATOM 1654 C CA . ARG A 1 208 ? 9.922 26.781 -8.672 1 92.62 208 ARG A CA 1
ATOM 1655 C C . ARG A 1 208 ? 10.945 26.078 -7.801 1 92.62 208 ARG A C 1
ATOM 1657 O O . ARG A 1 208 ? 12.008 26.625 -7.496 1 92.62 208 ARG A O 1
ATOM 1664 N N . GLY A 1 209 ? 10.617 24.906 -7.273 1 92.94 209 GLY A N 1
ATOM 1665 C CA . GLY A 1 209 ? 11.57 24.094 -6.523 1 92.94 209 GLY A CA 1
ATOM 1666 C C . GLY A 1 209 ? 11.539 24.375 -5.031 1 92.94 209 GLY A C 1
ATOM 1667 O O . GLY A 1 209 ? 12.383 23.875 -4.285 1 92.94 209 GLY A O 1
ATOM 1668 N N . TYR A 1 210 ? 10.609 25.141 -4.512 1 95.19 210 TYR A N 1
ATOM 1669 C CA . TYR A 1 210 ? 10.57 25.516 -3.105 1 95.19 210 TYR A CA 1
ATOM 1670 C C . TYR A 1 210 ? 10.281 24.312 -2.223 1 95.19 210 TYR A C 1
ATOM 1672 O O . TYR A 1 210 ? 10.844 24.188 -1.13 1 95.19 210 TYR A O 1
ATOM 1680 N N . GLN A 1 211 ? 9.445 23.406 -2.666 1 94.81 211 GLN A N 1
ATOM 1681 C CA . GLN A 1 211 ? 9.156 22.203 -1.908 1 94.81 211 GLN A CA 1
ATOM 1682 C C . GLN A 1 211 ? 10.414 21.344 -1.744 1 94.81 211 GLN A C 1
ATOM 1684 O O . GLN A 1 211 ? 10.664 20.812 -0.664 1 94.81 211 GLN A O 1
ATOM 1689 N N . THR A 1 212 ? 11.156 21.25 -2.828 1 95.19 212 THR A N 1
ATOM 1690 C CA . THR A 1 212 ? 12.406 20.5 -2.775 1 95.19 212 THR A CA 1
ATOM 1691 C C . THR A 1 212 ? 13.359 21.109 -1.744 1 95.19 212 THR A C 1
ATOM 1693 O O . THR A 1 212 ? 13.953 20.375 -0.943 1 95.19 212 THR A O 1
ATOM 1696 N N . GLN A 1 213 ? 13.477 22.406 -1.743 1 96.12 213 GLN A N 1
ATOM 1697 C CA . GLN A 1 213 ? 14.336 23.094 -0.777 1 96.12 213 GLN A CA 1
ATOM 1698 C C . GLN A 1 213 ? 13.883 22.797 0.653 1 96.12 213 GLN A C 1
ATOM 1700 O O . GLN A 1 213 ? 14.711 22.516 1.524 1 96.12 213 GLN A O 1
ATOM 1705 N N . LEU A 1 214 ? 12.578 22.875 0.847 1 97.25 214 LEU A N 1
ATOM 1706 C CA . LEU A 1 214 ? 12.016 22.609 2.166 1 97.25 214 LEU A CA 1
ATOM 1707 C C . LEU A 1 214 ? 12.312 21.188 2.605 1 97.25 214 LEU A C 1
ATOM 1709 O O . LEU A 1 214 ? 12.664 20.938 3.764 1 97.25 214 LEU A O 1
ATOM 1713 N N . ILE A 1 215 ? 12.172 20.219 1.701 1 97.38 215 ILE A N 1
ATOM 1714 C CA . ILE A 1 215 ? 12.406 18.812 2.01 1 97.38 215 ILE A CA 1
ATOM 1715 C C . ILE A 1 215 ? 13.867 18.609 2.393 1 97.38 215 ILE A C 1
ATOM 1717 O O . ILE A 1 215 ? 14.172 18.016 3.426 1 97.38 215 ILE A O 1
ATOM 1721 N N . LEU A 1 216 ? 14.758 19.172 1.628 1 97.06 216 LEU A N 1
ATOM 1722 C CA . LEU A 1 216 ? 16.188 19.016 1.87 1 97.06 216 LEU A CA 1
ATOM 1723 C C . LEU A 1 216 ? 16.578 19.609 3.219 1 97.06 216 LEU A C 1
ATOM 1725 O O . LEU A 1 216 ? 17.328 19 3.979 1 97.06 216 LEU A O 1
ATOM 1729 N N . GLU A 1 217 ? 16.094 20.797 3.484 1 97.44 217 GLU A N 1
ATOM 1730 C CA . GLU A 1 217 ? 16.391 21.453 4.762 1 97.44 217 GLU A CA 1
ATOM 1731 C C . GLU A 1 217 ? 15.875 20.609 5.934 1 97.44 217 GLU A C 1
ATOM 1733 O O . GLU A 1 217 ? 16.562 20.484 6.953 1 97.44 217 GLU A O 1
ATOM 1738 N N . ARG A 1 218 ? 14.719 20.047 5.805 1 97.88 218 ARG A N 1
ATOM 1739 C CA . ARG A 1 218 ? 14.125 19.281 6.895 1 97.88 218 ARG A CA 1
ATOM 1740 C C . ARG A 1 218 ? 14.797 17.922 7.051 1 97.88 218 ARG A C 1
ATOM 1742 O O . ARG A 1 218 ? 14.906 17.406 8.164 1 97.88 218 ARG A O 1
ATOM 1749 N N . ILE A 1 219 ? 15.297 17.328 5.941 1 97.69 219 ILE A N 1
ATOM 1750 C CA . ILE A 1 219 ? 16.125 16.125 6.055 1 97.69 219 ILE A CA 1
ATOM 1751 C C . ILE A 1 219 ? 17.391 16.453 6.832 1 97.69 219 ILE A C 1
ATOM 1753 O O . ILE A 1 219 ? 17.797 15.695 7.719 1 97.69 219 ILE A O 1
ATOM 1757 N N . ALA A 1 220 ? 18.031 17.594 6.484 1 97.25 220 ALA A N 1
ATOM 1758 C CA . ALA A 1 220 ? 19.25 18.016 7.18 1 97.25 220 ALA A CA 1
ATOM 1759 C C . ALA A 1 220 ? 18.969 18.219 8.672 1 97.25 220 ALA A C 1
ATOM 1761 O O . ALA A 1 220 ? 19.766 17.812 9.516 1 97.25 220 ALA A O 1
ATOM 1762 N N . ALA A 1 221 ? 17.859 18.891 8.945 1 97.88 221 ALA A N 1
ATOM 1763 C CA . ALA A 1 221 ? 17.484 19.125 10.336 1 97.88 221 ALA A CA 1
ATOM 1764 C C . ALA A 1 221 ? 17.234 17.812 11.07 1 97.88 221 ALA A C 1
ATOM 1766 O O . ALA A 1 221 ? 17.609 17.656 12.234 1 97.88 221 ALA A O 1
ATOM 1767 N N . ALA A 1 222 ? 16.531 16.875 10.422 1 98.44 222 ALA A N 1
ATOM 1768 C CA . ALA A 1 222 ? 16.297 15.555 11.008 1 98.44 222 ALA A CA 1
ATOM 1769 C C . ALA A 1 222 ? 17.609 14.844 11.305 1 98.44 222 ALA A C 1
ATOM 1771 O O . ALA A 1 222 ? 17.766 14.242 12.367 1 98.44 222 ALA A O 1
ATOM 1772 N N . LYS A 1 223 ? 18.5 14.922 10.367 1 97.81 223 LYS A N 1
ATOM 1773 C CA . LYS A 1 223 ? 19.828 14.328 10.547 1 97.81 223 LYS A CA 1
ATOM 1774 C C . LYS A 1 223 ? 20.531 14.93 11.758 1 97.81 223 LYS A C 1
ATOM 1776 O O . LYS A 1 223 ? 21.078 14.195 12.586 1 97.81 223 LYS A O 1
ATOM 1781 N N . ALA A 1 224 ? 20.547 16.219 11.82 1 97.44 224 ALA A N 1
ATOM 1782 C CA . ALA A 1 224 ? 21.188 16.938 12.93 1 97.44 224 ALA A CA 1
ATOM 1783 C C . ALA A 1 224 ? 20.562 16.547 14.266 1 97.44 224 ALA A C 1
ATOM 1785 O O . ALA A 1 224 ? 21.25 16.516 15.289 1 97.44 224 ALA A O 1
ATOM 1786 N N . ALA A 1 225 ? 19.281 16.172 14.234 1 97.81 225 ALA A N 1
ATOM 1787 C CA . ALA A 1 225 ? 18.562 15.797 15.445 1 97.81 225 ALA A CA 1
ATOM 1788 C C . ALA A 1 225 ? 18.797 14.32 15.781 1 97.81 225 ALA A C 1
ATOM 1790 O O . ALA A 1 225 ? 18.266 13.812 16.766 1 97.81 225 ALA A O 1
ATOM 1791 N N . GLY A 1 226 ? 19.469 13.594 14.938 1 97.44 226 GLY A N 1
ATOM 1792 C CA . GLY A 1 226 ? 19.844 12.219 15.227 1 97.44 226 GLY A CA 1
ATOM 1793 C C . GLY A 1 226 ? 18.859 11.211 14.656 1 97.44 226 GLY A C 1
ATOM 1794 O O . GLY A 1 226 ? 18.828 10.055 15.078 1 97.44 226 GLY A O 1
ATOM 1795 N N . CYS A 1 227 ? 18.062 11.648 13.75 1 98.31 227 CYS A N 1
ATOM 1796 C CA . CYS A 1 227 ? 17.078 10.742 13.148 1 98.31 227 CYS A CA 1
ATOM 1797 C C . CYS A 1 227 ? 17.766 9.789 12.172 1 98.31 227 CYS A C 1
ATOM 1799 O O . CYS A 1 227 ? 18.625 10.195 11.391 1 98.31 227 CYS A O 1
ATOM 1801 N N . GLN A 1 228 ? 17.359 8.586 12.242 1 97.88 228 GLN A N 1
ATOM 1802 C CA . GLN A 1 228 ? 17.812 7.605 11.266 1 97.88 228 GLN A CA 1
ATOM 1803 C C . GLN A 1 228 ? 16.922 7.609 10.023 1 97.88 228 GLN A C 1
ATOM 1805 O O . GLN A 1 228 ? 17.391 7.395 8.906 1 97.88 228 GLN A O 1
ATOM 1810 N N . TYR A 1 229 ? 15.609 7.848 10.25 1 98.19 229 TYR A N 1
ATOM 1811 C CA . TYR A 1 229 ? 14.633 7.816 9.156 1 98.19 229 TYR A CA 1
ATOM 1812 C C . TYR A 1 229 ? 13.812 9.102 9.125 1 98.19 229 TYR A C 1
ATOM 1814 O O . TYR A 1 229 ? 13.625 9.75 10.156 1 98.19 229 TYR A O 1
ATOM 1822 N N . VAL A 1 230 ? 13.406 9.422 7.945 1 98.69 230 VAL A N 1
ATOM 1823 C CA . VAL A 1 230 ? 12.406 10.469 7.723 1 98.69 230 VAL A CA 1
ATOM 1824 C C . VAL A 1 230 ? 11.219 9.891 6.953 1 98.69 230 VAL A C 1
ATOM 1826 O O . VAL A 1 230 ? 11.398 9.117 6.004 1 98.69 230 VAL A O 1
ATOM 1829 N N . THR A 1 231 ? 10.055 10.18 7.406 1 98.69 231 THR A N 1
ATOM 1830 C CA . THR A 1 231 ? 8.844 9.695 6.754 1 98.69 231 THR A CA 1
ATOM 1831 C C . THR A 1 231 ? 7.941 10.867 6.355 1 98.69 231 THR A C 1
ATOM 1833 O O . THR A 1 231 ? 8.055 11.961 6.91 1 98.69 231 THR A O 1
ATOM 1836 N N . VAL A 1 232 ? 7.125 10.641 5.387 1 98.44 232 VAL A N 1
ATOM 1837 C CA . VAL A 1 232 ? 6.129 11.586 4.895 1 98.44 232 VAL A CA 1
ATOM 1838 C C . VAL A 1 232 ? 4.891 10.828 4.414 1 98.44 232 VAL A C 1
ATOM 1840 O O . VAL A 1 232 ? 5.004 9.75 3.824 1 98.44 232 VAL A O 1
ATOM 1843 N N . THR A 1 233 ? 3.752 11.328 4.73 1 98.31 233 THR A N 1
ATOM 1844 C CA . THR A 1 233 ? 2.496 10.82 4.191 1 98.31 233 THR A CA 1
ATOM 1845 C C . THR A 1 233 ? 1.895 11.805 3.195 1 98.31 233 THR A C 1
ATOM 1847 O O . THR A 1 233 ? 1.766 12.992 3.492 1 98.31 233 THR A O 1
ATOM 1850 N N . THR A 1 234 ? 1.603 11.398 2.027 1 97.12 234 THR A N 1
ATOM 1851 C CA . THR A 1 234 ? 1.006 12.242 0.997 1 97.12 234 THR A CA 1
ATOM 1852 C C . THR A 1 234 ? -0.234 11.578 0.406 1 97.12 234 THR A C 1
ATOM 1854 O O . THR A 1 234 ? -0.438 10.375 0.57 1 97.12 234 THR A O 1
ATOM 1857 N N . LYS A 1 235 ? -1.057 12.398 -0.251 1 95 235 LYS A N 1
ATOM 1858 C CA . LYS A 1 235 ? -2.029 11.805 -1.165 1 95 235 LYS A CA 1
ATOM 1859 C C . LYS A 1 235 ? -1.335 11.086 -2.316 1 95 235 LYS A C 1
ATOM 1861 O O . LYS A 1 235 ? -0.175 11.367 -2.623 1 95 235 LYS A O 1
ATOM 1866 N N . VAL A 1 236 ? -2.027 10.18 -2.9 1 94.06 236 VAL A N 1
ATOM 1867 C CA . VAL A 1 236 ? -1.449 9.375 -3.971 1 94.06 236 VAL A CA 1
ATOM 1868 C C . VAL A 1 236 ? -1.388 10.195 -5.258 1 94.06 236 VAL A C 1
ATOM 1870 O O . VAL A 1 236 ? -2.309 10.953 -5.559 1 94.06 236 VAL A O 1
ATOM 1873 N N . ASP A 1 237 ? -0.3 9.977 -6.016 1 86.25 237 ASP A N 1
ATOM 1874 C CA . ASP A 1 237 ? -0.083 10.523 -7.348 1 86.25 237 ASP A CA 1
ATOM 1875 C C . ASP A 1 237 ? -0.211 12.047 -7.344 1 86.25 237 ASP A C 1
ATOM 1877 O O . ASP A 1 237 ? -0.94 12.617 -8.156 1 86.25 237 ASP A O 1
ATOM 1881 N N . THR A 1 238 ? 0.385 12.703 -6.352 1 88.62 238 THR A N 1
ATOM 1882 C CA . THR A 1 238 ? 0.445 14.156 -6.27 1 88.62 238 THR A CA 1
ATOM 1883 C C . THR A 1 238 ? 1.862 14.656 -6.543 1 88.62 238 THR A C 1
ATOM 1885 O O . THR A 1 238 ? 2.805 13.867 -6.594 1 88.62 238 THR A O 1
ATOM 1888 N N . ALA A 1 239 ? 1.964 15.953 -6.695 1 88.62 239 ALA A N 1
ATOM 1889 C CA . ALA A 1 239 ? 3.27 16.578 -6.867 1 88.62 239 ALA A CA 1
ATOM 1890 C C . ALA A 1 239 ? 4.168 16.328 -5.66 1 88.62 239 ALA A C 1
ATOM 1892 O O . ALA A 1 239 ? 5.379 16.141 -5.809 1 88.62 239 ALA A O 1
ATOM 1893 N N . SER A 1 240 ? 3.535 16.312 -4.5 1 89.19 240 SER A N 1
ATOM 1894 C CA . SER A 1 240 ? 4.301 16.031 -3.289 1 89.19 240 SER A CA 1
ATOM 1895 C C . SER A 1 240 ? 4.926 14.641 -3.34 1 89.19 240 SER A C 1
ATOM 1897 O O . SER A 1 240 ? 6.105 14.477 -3.035 1 89.19 240 SER A O 1
ATOM 1899 N N . GLY A 1 241 ? 4.121 13.68 -3.758 1 91.44 241 GLY A N 1
ATOM 1900 C CA . GLY A 1 241 ? 4.629 12.328 -3.891 1 91.44 241 GLY A CA 1
ATOM 1901 C C . GLY A 1 241 ? 5.738 12.203 -4.914 1 91.44 241 GLY A C 1
ATOM 1902 O O . GLY A 1 241 ? 6.73 11.508 -4.684 1 91.44 241 GLY A O 1
ATOM 1903 N N . ARG A 1 242 ? 5.621 12.859 -5.977 1 91.5 242 ARG A N 1
ATOM 1904 C CA . ARG A 1 242 ? 6.633 12.836 -7.027 1 91.5 242 ARG A CA 1
ATOM 1905 C C . ARG A 1 242 ? 7.945 13.445 -6.539 1 91.5 242 ARG A C 1
ATOM 1907 O O . ARG A 1 242 ? 9.023 12.984 -6.914 1 91.5 242 ARG A O 1
ATOM 1914 N N . ASN A 1 243 ? 7.824 14.508 -5.766 1 93 243 ASN A N 1
ATOM 1915 C CA . ASN A 1 243 ? 9.016 15.102 -5.16 1 93 243 ASN A CA 1
ATOM 1916 C C . ASN A 1 243 ? 9.734 14.109 -4.258 1 93 243 ASN A C 1
ATOM 1918 O O . ASN A 1 243 ? 10.969 14.031 -4.266 1 93 243 ASN A O 1
ATOM 1922 N N . MET A 1 244 ? 8.898 13.336 -3.482 1 94.88 244 MET A N 1
ATOM 1923 C CA . MET A 1 244 ? 9.5 12.336 -2.602 1 94.88 244 MET A CA 1
ATOM 1924 C C . MET A 1 244 ? 10.258 11.289 -3.406 1 94.88 244 MET A C 1
ATOM 1926 O O . MET A 1 244 ? 11.398 10.961 -3.08 1 94.88 244 MET A O 1
ATOM 1930 N N . GLU A 1 245 ? 9.594 10.836 -4.438 1 92 245 GLU A N 1
ATOM 1931 C CA . GLU A 1 245 ? 10.211 9.828 -5.297 1 92 245 GLU A CA 1
ATOM 1932 C C . GLU A 1 245 ? 11.508 10.344 -5.91 1 92 245 GLU A C 1
ATOM 1934 O O . GLU A 1 245 ? 12.523 9.648 -5.902 1 92 245 GLU A O 1
ATOM 1939 N N . ARG A 1 246 ? 11.562 11.562 -6.398 1 91.94 246 ARG A N 1
ATOM 1940 C CA . ARG A 1 246 ? 12.727 12.172 -7.039 1 91.94 246 ARG A CA 1
ATOM 1941 C C . ARG A 1 246 ? 13.875 12.328 -6.055 1 91.94 246 ARG A C 1
ATOM 1943 O O . ARG A 1 246 ? 15.047 12.18 -6.426 1 91.94 246 ARG A O 1
ATOM 1950 N N . LEU A 1 247 ? 13.531 12.555 -4.816 1 93.88 247 LEU A N 1
ATOM 1951 C CA . LEU A 1 247 ? 14.547 12.82 -3.811 1 93.88 247 LEU A CA 1
ATOM 1952 C C . LEU A 1 247 ? 15.016 11.531 -3.15 1 93.88 247 LEU A C 1
ATOM 1954 O O . LEU A 1 247 ? 15.836 11.562 -2.223 1 93.88 247 LEU A O 1
ATOM 1958 N N . GLY A 1 248 ? 14.43 10.438 -3.553 1 92.69 248 GLY A N 1
ATOM 1959 C CA . GLY A 1 248 ? 14.992 9.164 -3.127 1 92.69 248 GLY A CA 1
ATOM 1960 C C . GLY A 1 248 ? 14.203 8.508 -2.01 1 92.69 248 GLY A C 1
ATOM 1961 O O . GLY A 1 248 ? 14.633 7.496 -1.453 1 92.69 248 GLY A O 1
ATOM 1962 N N . PHE A 1 249 ? 13.07 9.078 -1.641 1 96.38 249 PHE A N 1
ATOM 1963 C CA . PHE A 1 249 ? 12.18 8.359 -0.739 1 96.38 249 PHE A CA 1
ATOM 1964 C C . PHE A 1 249 ? 11.641 7.098 -1.403 1 96.38 249 PHE A C 1
ATOM 1966 O O . PHE A 1 249 ? 11.359 7.094 -2.605 1 96.38 249 PHE A O 1
ATOM 1973 N N . ILE A 1 250 ? 11.422 6.059 -0.628 1 94.19 250 ILE A N 1
ATOM 1974 C CA . ILE A 1 250 ? 10.797 4.848 -1.145 1 94.19 250 ILE A CA 1
ATOM 1975 C C . ILE A 1 250 ? 9.336 4.801 -0.72 1 94.19 250 ILE A C 1
ATOM 1977 O O . ILE A 1 250 ? 8.984 5.254 0.373 1 94.19 250 ILE A O 1
ATOM 1981 N N . PRO A 1 251 ? 8.484 4.375 -1.632 1 94.94 251 PRO A N 1
ATOM 1982 C CA . PRO A 1 251 ? 7.117 4.117 -1.175 1 94.94 251 PRO A CA 1
ATOM 1983 C C . PRO A 1 251 ? 7.035 2.949 -0.192 1 94.94 251 PRO A C 1
ATOM 1985 O O . PRO A 1 251 ? 7.035 1.787 -0.606 1 94.94 251 PRO A O 1
ATOM 1988 N N . PHE A 1 252 ? 7 3.158 1.037 1 96.56 252 PHE A N 1
ATOM 1989 C CA . PHE A 1 252 ? 7.168 2.162 2.088 1 96.56 252 PHE A CA 1
ATOM 1990 C C . PHE A 1 252 ? 5.898 1.331 2.254 1 96.56 252 PHE A C 1
ATOM 1992 O O . PHE A 1 252 ? 5.957 0.101 2.291 1 96.56 252 PHE A O 1
ATOM 1999 N N . TYR A 1 253 ? 4.691 2.008 2.379 1 97.44 253 TYR A N 1
ATOM 2000 C CA . TYR A 1 253 ? 3.389 1.354 2.303 1 97.44 253 TYR A CA 1
ATOM 2001 C C . TYR A 1 253 ? 2.291 2.361 1.982 1 97.44 253 TYR A C 1
ATOM 2003 O O . TYR A 1 253 ? 2.537 3.568 1.952 1 97.44 253 TYR A O 1
ATOM 2011 N N . GLN A 1 254 ? 1.158 1.832 1.606 1 98.06 254 GLN A N 1
ATOM 2012 C CA . GLN A 1 254 ? -0.032 2.641 1.358 1 98.06 254 GLN A CA 1
ATOM 2013 C C . GLN A 1 254 ? -1.149 2.287 2.336 1 98.06 254 GLN A C 1
ATOM 2015 O O . GLN A 1 254 ? -1.513 1.117 2.477 1 98.06 254 GLN A O 1
ATOM 2020 N N . LYS A 1 255 ? -1.604 3.291 2.988 1 98.56 255 LYS A N 1
ATOM 2021 C CA . LYS A 1 255 ? -2.771 3.102 3.844 1 98.56 255 LYS A CA 1
ATOM 2022 C C . LYS A 1 255 ? -4.059 3.109 3.023 1 98.56 255 LYS A C 1
ATOM 2024 O O . LYS A 1 255 ? -4.172 3.85 2.043 1 98.56 255 LYS A O 1
ATOM 2029 N N . ALA A 1 256 ? -4.996 2.275 3.438 1 98.88 256 ALA A N 1
ATOM 2030 C CA . ALA A 1 256 ? -6.375 2.4 2.967 1 98.88 256 ALA A CA 1
ATOM 2031 C C . ALA A 1 256 ? -7.223 3.18 3.967 1 98.88 256 ALA A C 1
ATOM 2033 O O . ALA A 1 256 ? -7.367 2.77 5.121 1 98.88 256 ALA A O 1
ATOM 2034 N N . VAL A 1 257 ? -7.742 4.312 3.533 1 98.88 257 VAL A N 1
ATOM 2035 C CA . VAL A 1 257 ? -8.695 5.039 4.363 1 98.88 257 VAL A CA 1
ATOM 2036 C C . VAL A 1 257 ? -10.102 4.48 4.152 1 98.88 257 VAL A C 1
ATOM 2038 O O . VAL A 1 257 ? -10.672 4.621 3.068 1 98.88 257 VAL A O 1
ATOM 2041 N N . MET A 1 258 ? -10.617 3.859 5.172 1 98.88 258 MET A N 1
ATOM 2042 C CA . MET A 1 258 ? -11.93 3.229 5.137 1 98.88 258 MET A CA 1
ATOM 2043 C C . MET A 1 258 ? -12.984 4.129 5.766 1 98.88 258 MET A C 1
ATOM 2045 O O . MET A 1 258 ? -12.781 4.664 6.859 1 98.88 258 MET A O 1
ATOM 2049 N N . LYS A 1 259 ? -14.023 4.305 5.137 1 98.38 259 LYS A N 1
ATOM 2050 C CA . LYS A 1 259 ? -15.078 5.203 5.609 1 98.38 259 LYS A CA 1
ATOM 2051 C C . LYS A 1 259 ? -16.297 4.418 6.062 1 98.38 259 LYS A C 1
ATOM 2053 O O . LYS A 1 259 ? -16.719 3.469 5.398 1 98.38 259 LYS A O 1
ATOM 2058 N N . SER A 1 260 ? -16.891 4.793 7.125 1 98.31 260 SER A N 1
ATOM 2059 C CA . SER A 1 260 ? -18.062 4.133 7.676 1 98.31 260 SER A CA 1
ATOM 2060 C C . SER A 1 260 ? -19.312 4.449 6.848 1 98.31 260 SER A C 1
ATOM 2062 O O . SER A 1 260 ? -19.328 5.418 6.086 1 98.31 260 SER A O 1
ATOM 2064 N N . PRO A 1 261 ? -20.359 3.592 7.016 1 96.5 261 PRO A N 1
ATOM 2065 C CA . PRO A 1 261 ? -21.688 4.129 6.68 1 96.5 261 PRO A CA 1
ATOM 2066 C C . PRO A 1 261 ? -22.062 5.348 7.52 1 96.5 261 PRO A C 1
ATOM 2068 O O . PRO A 1 261 ? -21.312 5.723 8.438 1 96.5 261 PRO A O 1
ATOM 2071 N N . ILE A 1 262 ? -23.125 6.043 7.109 1 95.94 262 ILE A N 1
ATOM 2072 C CA . ILE A 1 262 ? -23.578 7.18 7.902 1 95.94 262 ILE A CA 1
ATOM 2073 C C . ILE A 1 262 ? -23.875 6.73 9.328 1 95.94 262 ILE A C 1
ATOM 2075 O O . ILE A 1 262 ? -24.594 5.758 9.547 1 95.94 262 ILE A O 1
ATOM 2079 N N . LEU A 1 263 ? -23.203 7.422 10.156 1 92.44 263 LEU A N 1
ATOM 2080 C CA . LEU A 1 263 ? -23.391 7.125 11.57 1 92.44 263 LEU A CA 1
ATOM 2081 C C . LEU A 1 263 ? -24.453 8.031 12.188 1 92.44 263 LEU A C 1
ATOM 2083 O O . LEU A 1 263 ? -24.281 9.25 12.211 1 92.44 263 LEU A O 1
ATOM 2087 N N . LYS A 1 264 ? -25.719 7.512 12.367 1 79.25 264 LYS A N 1
ATOM 2088 C CA . LYS A 1 264 ? -26.875 8.211 12.938 1 79.25 264 LYS A CA 1
ATOM 2089 C C . LYS A 1 264 ? -26.859 8.141 14.461 1 79.25 264 LYS A C 1
ATOM 2091 O O . LYS A 1 264 ? -26.453 7.125 15.031 1 79.25 264 LYS A O 1
ATOM 2096 N N . MET B 1 1 ? 12.047 5.363 -14.258 1 61.56 1 MET B N 1
ATOM 2097 C CA . MET B 1 1 ? 10.672 5.113 -14.664 1 61.56 1 MET B CA 1
ATOM 2098 C C . MET B 1 1 ? 9.695 5.559 -13.578 1 61.56 1 MET B C 1
ATOM 2100 O O . MET B 1 1 ? 9.938 5.344 -12.391 1 61.56 1 MET B O 1
ATOM 2104 N N . ARG B 1 2 ? 8.68 6.07 -14.078 1 83.94 2 ARG B N 1
ATOM 2105 C CA . ARG B 1 2 ? 7.672 6.59 -13.156 1 83.94 2 ARG B CA 1
ATOM 2106 C C . ARG B 1 2 ? 6.969 5.457 -12.414 1 83.94 2 ARG B C 1
ATOM 2108 O O . ARG B 1 2 ? 6.797 4.367 -12.961 1 83.94 2 ARG B O 1
ATOM 2115 N N . ARG B 1 3 ? 6.695 5.668 -11.281 1 92.75 3 ARG B N 1
ATOM 2116 C CA . ARG B 1 3 ? 6.059 4.699 -10.391 1 92.75 3 ARG B CA 1
ATOM 2117 C C . ARG B 1 3 ? 4.805 4.117 -11.031 1 92.75 3 ARG B C 1
ATOM 2119 O O . ARG B 1 3 ? 4.594 2.902 -11 1 92.75 3 ARG B O 1
ATOM 2126 N N . LEU B 1 4 ? 3.994 4.93 -11.68 1 93.81 4 LEU B N 1
ATOM 2127 C CA . LEU B 1 4 ? 2.756 4.48 -12.305 1 93.81 4 LEU B CA 1
ATOM 2128 C C . LEU B 1 4 ? 3.043 3.541 -13.469 1 93.81 4 LEU B C 1
ATOM 2130 O O . LEU B 1 4 ? 2.357 2.529 -13.641 1 93.81 4 LEU B O 1
ATOM 2134 N N . GLU B 1 5 ? 4.02 3.85 -14.258 1 94.69 5 GLU B N 1
ATOM 2135 C CA . GLU B 1 5 ? 4.363 3.008 -15.398 1 94.69 5 GLU B CA 1
ATOM 2136 C C . GLU B 1 5 ? 4.828 1.628 -14.945 1 94.69 5 GLU B C 1
ATOM 2138 O O . GLU B 1 5 ? 4.453 0.613 -15.531 1 94.69 5 GLU B O 1
ATOM 2143 N N . LEU B 1 6 ? 5.637 1.573 -13.922 1 95.69 6 LEU B N 1
ATOM 2144 C CA . LEU B 1 6 ? 6.086 0.292 -13.391 1 95.69 6 LEU B CA 1
ATOM 2145 C C . LEU B 1 6 ? 4.914 -0.511 -12.836 1 95.69 6 LEU B C 1
ATOM 2147 O O . LEU B 1 6 ? 4.836 -1.725 -13.039 1 95.69 6 LEU B O 1
ATOM 2151 N N . ALA B 1 7 ? 3.99 0.158 -12.141 1 97.06 7 ALA B N 1
ATOM 2152 C CA . ALA B 1 7 ? 2.809 -0.521 -11.609 1 97.06 7 ALA B CA 1
ATOM 2153 C C . ALA B 1 7 ? 1.968 -1.114 -12.742 1 97.06 7 ALA B C 1
ATOM 2155 O O . ALA B 1 7 ? 1.473 -2.238 -12.625 1 97.06 7 ALA B O 1
ATOM 2156 N N . ARG B 1 8 ? 1.829 -0.352 -13.828 1 97.5 8 ARG B N 1
ATOM 2157 C CA . ARG B 1 8 ? 1.101 -0.844 -14.992 1 97.5 8 ARG B CA 1
ATOM 2158 C C . ARG B 1 8 ? 1.736 -2.119 -15.539 1 97.5 8 ARG B C 1
ATOM 2160 O O . ARG B 1 8 ? 1.034 -3.078 -15.867 1 97.5 8 ARG B O 1
ATOM 2167 N N . ARG B 1 9 ? 2.998 -2.139 -15.625 1 97.5 9 ARG B N 1
ATOM 2168 C CA . ARG B 1 9 ? 3.723 -3.293 -16.141 1 97.5 9 ARG B CA 1
ATOM 2169 C C . ARG B 1 9 ? 3.564 -4.5 -15.227 1 97.5 9 ARG B C 1
ATOM 2171 O O . ARG B 1 9 ? 3.35 -5.621 -15.688 1 97.5 9 ARG B O 1
ATOM 2178 N N . ILE B 1 10 ? 3.641 -4.262 -13.953 1 98.25 10 ILE B N 1
ATOM 2179 C CA . ILE B 1 10 ? 3.521 -5.328 -12.969 1 98.25 10 ILE B CA 1
ATOM 2180 C C . ILE B 1 10 ? 2.131 -5.953 -13.047 1 98.25 10 ILE B C 1
ATOM 2182 O O . ILE B 1 10 ? 1.997 -7.18 -13.125 1 98.25 10 ILE B O 1
ATOM 2186 N N . GLU B 1 11 ? 1.128 -5.125 -13.086 1 98.06 11 GLU B N 1
ATOM 2187 C CA . GLU B 1 11 ? -0.243 -5.625 -13.148 1 98.06 11 GLU B CA 1
ATOM 2188 C C . GLU B 1 11 ? -0.515 -6.34 -14.461 1 98.06 11 GLU B C 1
ATOM 2190 O O . GLU B 1 11 ? -1.285 -7.301 -14.508 1 98.06 11 GLU B O 1
ATOM 2195 N N . ARG B 1 12 ? 0.112 -5.875 -15.445 1 97.12 12 ARG B N 1
ATOM 2196 C CA . ARG B 1 12 ? -0.064 -6.473 -16.766 1 97.12 12 ARG B CA 1
ATOM 2197 C C . ARG B 1 12 ? 0.505 -7.887 -16.812 1 97.12 12 ARG B C 1
ATOM 2199 O O . ARG B 1 12 ? -0.071 -8.773 -17.438 1 97.12 12 ARG B O 1
ATOM 2206 N N . ILE B 1 13 ? 1.612 -8.133 -16.188 1 97.62 13 ILE B N 1
ATOM 2207 C CA . ILE B 1 13 ? 2.215 -9.461 -16.172 1 97.62 13 ILE B CA 1
ATOM 2208 C C . ILE B 1 13 ? 1.236 -10.469 -15.562 1 97.62 13 ILE B C 1
ATOM 2210 O O . ILE B 1 13 ? 1.028 -11.555 -16.109 1 97.62 13 ILE B O 1
ATOM 2214 N N . LYS B 1 14 ? 0.634 -10.102 -14.484 1 97.25 14 LYS B N 1
ATOM 2215 C CA . LYS B 1 14 ? -0.338 -10.984 -13.852 1 97.25 14 LYS B CA 1
ATOM 2216 C C . LYS B 1 14 ? -1.556 -11.195 -14.742 1 97.25 14 LYS B C 1
ATOM 2218 O O . LYS B 1 14 ? -2.012 -12.328 -14.922 1 97.25 14 LYS B O 1
ATOM 2223 N N . ALA B 1 15 ? -2.07 -10.125 -15.25 1 97.56 15 ALA B N 1
ATOM 2224 C CA . ALA B 1 15 ? -3.275 -10.195 -16.078 1 97.56 15 ALA B CA 1
ATOM 2225 C C . ALA B 1 15 ? -3.047 -11.062 -17.312 1 97.56 15 ALA B C 1
ATOM 2227 O O . ALA B 1 15 ? -3.785 -12.016 -17.547 1 97.56 15 ALA B O 1
ATOM 2228 N N . GLU B 1 16 ? -2.035 -10.75 -18.047 1 97.31 16 GLU B N 1
ATOM 2229 C CA . GLU B 1 16 ? -1.766 -11.453 -19.281 1 97.31 16 GLU B CA 1
ATOM 2230 C C . GLU B 1 16 ? -1.295 -12.883 -19.031 1 97.31 16 GLU B C 1
ATOM 2232 O O . GLU B 1 16 ? -1.599 -13.797 -19.797 1 97.31 16 GLU B O 1
ATOM 2237 N N . GLY B 1 17 ? -0.507 -13.023 -17.953 1 97.81 17 GLY B N 1
ATOM 2238 C CA . GLY B 1 17 ? -0.102 -14.367 -17.578 1 97.81 17 GLY B CA 1
ATOM 2239 C C . GLY B 1 17 ? -1.272 -15.266 -17.219 1 97.81 17 GLY B C 1
ATOM 2240 O O . GLY B 1 17 ? -1.326 -16.422 -17.656 1 97.81 17 GLY B O 1
ATOM 2241 N N . THR B 1 18 ? -2.213 -14.758 -16.469 1 98.06 18 THR B N 1
ATOM 2242 C CA . THR B 1 18 ? -3.395 -15.531 -16.094 1 98.06 18 THR B CA 1
ATOM 2243 C C . THR B 1 18 ? -4.273 -15.805 -17.312 1 98.06 18 THR B C 1
ATOM 2245 O O . THR B 1 18 ? -4.816 -16.906 -17.453 1 98.06 18 THR B O 1
ATOM 2248 N N . SER B 1 19 ? -4.402 -14.836 -18.141 1 97.81 19 SER B N 1
ATOM 2249 C CA . SER B 1 19 ? -5.137 -15.016 -19.391 1 97.81 19 SER B CA 1
ATOM 2250 C C . SER B 1 19 ? -4.531 -16.141 -20.234 1 97.81 19 SER B C 1
ATOM 2252 O O . SER B 1 19 ? -5.25 -17 -20.719 1 97.81 19 SER B O 1
ATOM 2254 N N . ALA B 1 20 ? -3.213 -16.078 -20.406 1 98.12 20 ALA B N 1
ATOM 2255 C CA . ALA B 1 20 ? -2.514 -17.109 -21.188 1 98.12 20 ALA B CA 1
ATOM 2256 C C . ALA B 1 20 ? -2.691 -18.484 -20.562 1 98.12 20 ALA B C 1
ATOM 2258 O O . ALA B 1 20 ? -2.863 -19.469 -21.281 1 98.12 20 ALA B O 1
ATOM 2259 N N . TYR B 1 21 ? -2.676 -18.516 -19.281 1 98 21 TYR B N 1
ATOM 2260 C CA . TYR B 1 21 ? -2.885 -19.766 -18.562 1 98 21 TYR B CA 1
ATOM 2261 C C . TYR B 1 21 ? -4.262 -20.344 -18.859 1 98 21 TYR B C 1
ATOM 2263 O O . TYR B 1 21 ? -4.387 -21.531 -19.188 1 98 21 TYR B O 1
ATOM 2271 N N . ILE B 1 22 ? -5.262 -19.531 -18.734 1 97.56 22 ILE B N 1
ATOM 2272 C CA . ILE B 1 22 ? -6.633 -19.984 -18.953 1 97.56 22 ILE B CA 1
ATOM 2273 C C . ILE B 1 22 ? -6.789 -20.469 -20.406 1 97.56 22 ILE B C 1
ATOM 2275 O O . ILE B 1 22 ? -7.367 -21.531 -20.656 1 97.56 22 ILE B O 1
ATOM 2279 N N . ARG B 1 23 ? -6.266 -19.719 -21.328 1 96.44 23 ARG B N 1
ATOM 2280 C CA . ARG B 1 23 ? -6.324 -20.094 -22.734 1 96.44 23 ARG B CA 1
ATOM 2281 C C . ARG B 1 23 ? -5.652 -21.453 -22.969 1 96.44 23 ARG B C 1
ATOM 2283 O O . ARG B 1 23 ? -6.176 -22.281 -23.703 1 96.44 23 ARG B O 1
ATOM 2290 N N . HIS B 1 24 ? -4.555 -21.625 -22.344 1 97.31 24 HIS B N 1
ATOM 2291 C CA . HIS B 1 24 ? -3.818 -22.875 -22.469 1 97.31 24 HIS B CA 1
ATOM 2292 C C . HIS B 1 24 ? -4.605 -24.031 -21.875 1 97.31 24 HIS B C 1
ATOM 2294 O O . HIS B 1 24 ? -4.742 -25.094 -22.516 1 97.31 24 HIS B O 1
ATOM 2300 N N . ARG B 1 25 ? -5.105 -23.859 -20.688 1 96.5 25 ARG B N 1
ATOM 2301 C CA . ARG B 1 25 ? -5.805 -24.922 -19.969 1 96.5 25 ARG B CA 1
ATOM 2302 C C . ARG B 1 25 ? -7.086 -25.328 -20.703 1 96.5 25 ARG B C 1
ATOM 2304 O O . ARG B 1 25 ? -7.5 -26.484 -20.641 1 96.5 25 ARG B O 1
ATOM 2311 N N . LYS B 1 26 ? -7.664 -24.453 -21.312 1 95.06 26 LYS B N 1
ATOM 2312 C CA . LYS B 1 26 ? -8.922 -24.688 -22.016 1 95.06 26 LYS B CA 1
ATOM 2313 C C . LYS B 1 26 ? -8.719 -25.578 -23.234 1 95.06 26 LYS B C 1
ATOM 2315 O O . LYS B 1 26 ? -9.68 -26.141 -23.766 1 95.06 26 LYS B O 1
ATOM 2320 N N . GLN B 1 27 ? -7.5 -25.719 -23.641 1 94 27 GLN B N 1
ATOM 2321 C CA . GLN B 1 27 ? -7.199 -26.594 -24.781 1 94 27 GLN B CA 1
ATOM 2322 C C . GLN B 1 27 ? -7.297 -28.062 -24.375 1 94 27 GLN B C 1
ATOM 2324 O O . GLN B 1 27 ? -7.352 -28.938 -25.234 1 94 27 GLN B O 1
ATOM 2329 N N . SER B 1 28 ? -7.32 -28.375 -23.062 1 88.19 28 SER B N 1
ATOM 2330 C CA . SER B 1 28 ? -7.387 -29.75 -22.562 1 88.19 28 SER B CA 1
ATOM 2331 C C . SER B 1 28 ? -8.562 -29.922 -21.594 1 88.19 28 SER B C 1
ATOM 2333 O O . SER B 1 28 ? -8.375 -29.891 -20.375 1 88.19 28 SER B O 1
ATOM 2335 N N . PRO B 1 29 ? -9.641 -30.25 -22.125 1 84.62 29 PRO B N 1
ATOM 2336 C CA . PRO B 1 29 ? -10.781 -30.484 -21.234 1 84.62 29 PRO B CA 1
ATOM 2337 C C . PRO B 1 29 ? -10.562 -31.656 -20.297 1 84.62 29 PRO B C 1
ATOM 2339 O O . PRO B 1 29 ? -9.773 -32.562 -20.594 1 84.62 29 PRO B O 1
ATOM 2342 N N . PRO B 1 30 ? -11.062 -31.516 -18.938 1 88.75 30 PRO B N 1
ATOM 2343 C CA . PRO B 1 30 ? -12.094 -30.547 -18.562 1 88.75 30 PRO B CA 1
ATOM 2344 C C . PRO B 1 30 ? -11.523 -29.359 -17.781 1 88.75 30 PRO B C 1
ATOM 2346 O O . PRO B 1 30 ? -10.852 -29.547 -16.766 1 88.75 30 PRO B O 1
ATOM 2349 N N . TYR B 1 31 ? -11.32 -28.234 -18.219 1 92.19 31 TYR B N 1
ATOM 2350 C CA . TYR B 1 31 ? -11.008 -27.016 -17.484 1 92.19 31 TYR B CA 1
ATOM 2351 C C . TYR B 1 31 ? -12.086 -25.969 -17.688 1 92.19 31 TYR B C 1
ATOM 2353 O O . TYR B 1 31 ? -12.461 -25.656 -18.812 1 92.19 31 TYR B O 1
ATOM 2361 N N . GLU B 1 32 ? -12.57 -25.375 -16.594 1 91.88 32 GLU B N 1
ATOM 2362 C CA . GLU B 1 32 ? -13.734 -24.484 -16.672 1 91.88 32 GLU B CA 1
ATOM 2363 C C . GLU B 1 32 ? -13.344 -23.031 -16.375 1 91.88 32 GLU B C 1
ATOM 2365 O O . GLU B 1 32 ? -14.203 -22.156 -16.344 1 91.88 32 GLU B O 1
ATOM 2370 N N . GLY B 1 33 ? -12.125 -22.797 -16.156 1 95.12 33 GLY B N 1
ATOM 2371 C CA . GLY B 1 33 ? -11.719 -21.422 -15.977 1 95.12 33 GLY B CA 1
ATOM 2372 C C . GLY B 1 33 ? -12.109 -20.516 -17.141 1 95.12 33 GLY B C 1
ATOM 2373 O O . GLY B 1 33 ? -12.188 -20.984 -18.281 1 95.12 33 GLY B O 1
ATOM 2374 N N . SER B 1 34 ? -12.422 -19.266 -16.828 1 96.88 34 SER B N 1
ATOM 2375 C CA . SER B 1 34 ? -12.867 -18.328 -17.859 1 96.88 34 SER B CA 1
ATOM 2376 C C . SER B 1 34 ? -12.383 -16.906 -17.547 1 96.88 34 SER B C 1
ATOM 2378 O O . SER B 1 34 ? -11.867 -16.641 -16.469 1 96.88 34 SER B O 1
ATOM 2380 N N . GLU B 1 35 ? -12.508 -16.125 -18.594 1 98.12 35 GLU B N 1
ATOM 2381 C CA . GLU B 1 35 ? -12.047 -14.734 -18.453 1 98.12 35 GLU B CA 1
ATOM 2382 C C . GLU B 1 35 ? -12.984 -13.773 -19.172 1 98.12 35 GLU B C 1
ATOM 2384 O O . GLU B 1 35 ? -13.609 -14.141 -20.172 1 98.12 35 GLU B O 1
ATOM 2389 N N . LEU B 1 36 ? -13.195 -12.617 -18.609 1 98.38 36 LEU B N 1
ATOM 2390 C CA . LEU B 1 36 ? -13.781 -11.445 -19.25 1 98.38 36 LEU B CA 1
ATOM 2391 C C . LEU B 1 36 ? -12.734 -10.344 -19.422 1 98.38 36 LEU B C 1
ATOM 2393 O O . LEU B 1 36 ? -12.164 -9.875 -18.438 1 98.38 36 LEU B O 1
ATOM 2397 N N . ILE B 1 37 ? -12.461 -10.016 -20.688 1 97.69 37 ILE B N 1
ATOM 2398 C CA . ILE B 1 37 ? -11.523 -8.93 -20.953 1 97.69 37 ILE B CA 1
ATOM 2399 C C . ILE B 1 37 ? -12.297 -7.625 -21.172 1 97.69 37 ILE B C 1
ATOM 2401 O O . ILE B 1 37 ? -13.164 -7.551 -22.047 1 97.69 37 ILE B O 1
ATOM 2405 N N . VAL B 1 38 ? -12.062 -6.73 -20.266 1 96.5 38 VAL B N 1
ATOM 2406 C CA . VAL B 1 38 ? -12.539 -5.375 -20.516 1 96.5 38 VAL B CA 1
ATOM 2407 C C . VAL B 1 38 ? -11.453 -4.559 -21.203 1 96.5 38 VAL B C 1
ATOM 2409 O O . VAL B 1 38 ? -10.484 -4.137 -20.578 1 96.5 38 VAL B O 1
ATOM 2412 N N . GLU B 1 39 ? -11.617 -4.289 -22.391 1 92.12 39 GLU B N 1
ATOM 2413 C CA . GLU B 1 39 ? -10.578 -3.812 -23.297 1 92.12 39 GLU B CA 1
ATOM 2414 C C . GLU B 1 39 ? -9.898 -2.564 -22.75 1 92.12 39 GLU B C 1
ATOM 2416 O O . GLU B 1 39 ? -10.562 -1.584 -22.406 1 92.12 39 GLU B O 1
ATOM 2421 N N . ASN B 1 40 ? -8.602 -2.639 -22.688 1 92.56 40 ASN B N 1
ATOM 2422 C CA . ASN B 1 40 ? -7.68 -1.579 -22.281 1 92.56 40 ASN B CA 1
ATOM 2423 C C . ASN B 1 40 ? -7.891 -1.175 -20.828 1 92.56 40 ASN B C 1
ATOM 2425 O O . ASN B 1 40 ? -7.453 -0.103 -20.406 1 92.56 40 ASN B O 1
ATOM 2429 N N . LYS B 1 41 ? -8.625 -1.945 -20.078 1 96.94 41 LYS B N 1
ATOM 2430 C CA . LYS B 1 41 ? -8.898 -1.57 -18.703 1 96.94 41 LYS B CA 1
ATOM 2431 C C . LYS B 1 41 ? -8.469 -2.672 -17.734 1 96.94 41 LYS B C 1
ATOM 2433 O O . LYS B 1 41 ? -7.695 -2.426 -16.812 1 96.94 41 LYS B O 1
ATOM 2438 N N . GLY B 1 42 ? -8.945 -3.848 -17.922 1 97.94 42 GLY B N 1
ATOM 2439 C CA . GLY B 1 42 ? -8.578 -4.91 -17 1 97.94 42 GLY B CA 1
ATOM 2440 C C . GLY B 1 42 ? -9.172 -6.254 -17.375 1 97.94 42 GLY B C 1
ATOM 2441 O O . GLY B 1 42 ? -9.773 -6.398 -18.453 1 97.94 42 GLY B O 1
ATOM 2442 N N . HIS B 1 43 ? -8.891 -7.273 -16.578 1 98.62 43 HIS B N 1
ATOM 2443 C CA . HIS B 1 43 ? -9.352 -8.648 -16.766 1 98.62 43 HIS B CA 1
ATOM 2444 C C . HIS B 1 43 ? -10.117 -9.141 -15.547 1 98.62 43 HIS B C 1
ATOM 2446 O O . HIS B 1 43 ? -9.742 -8.844 -14.406 1 98.62 43 HIS B O 1
ATOM 2452 N N . VAL B 1 44 ? -11.148 -9.875 -15.781 1 98.81 44 VAL B N 1
ATOM 2453 C CA . VAL B 1 44 ? -11.875 -10.617 -14.758 1 98.81 44 VAL B CA 1
ATOM 2454 C C . VAL B 1 44 ? -11.719 -12.117 -14.992 1 98.81 44 VAL B C 1
ATOM 2456 O O . VAL B 1 44 ? -11.82 -12.586 -16.125 1 98.81 44 VAL B O 1
ATOM 2459 N N . PHE B 1 45 ? -11.445 -12.797 -13.938 1 98.62 45 PHE B N 1
ATOM 2460 C CA . PHE B 1 45 ? -11.188 -14.227 -14.07 1 98.62 45 PHE B CA 1
ATOM 2461 C C . PHE B 1 45 ? -12.109 -15.031 -13.164 1 98.62 45 PHE B C 1
ATOM 2463 O O . PHE B 1 45 ? -12.469 -14.57 -12.078 1 98.62 45 PHE B O 1
ATOM 2470 N N . ARG B 1 46 ? -12.445 -16.156 -13.602 1 97.69 46 ARG B N 1
ATOM 2471 C CA . ARG B 1 46 ? -13.008 -17.219 -12.781 1 97.69 46 ARG B CA 1
ATOM 2472 C C . ARG B 1 46 ? -12.086 -18.438 -12.766 1 97.69 46 ARG B C 1
ATOM 2474 O O . ARG B 1 46 ? -11.789 -19.016 -13.812 1 97.69 46 ARG B O 1
ATOM 2481 N N . MET B 1 47 ? -11.531 -18.75 -11.695 1 93.81 47 MET B N 1
ATOM 2482 C CA . MET B 1 47 ? -10.734 -19.953 -11.453 1 93.81 47 MET B CA 1
ATOM 2483 C C . MET B 1 47 ? -11.289 -20.75 -10.281 1 93.81 47 MET B C 1
ATOM 2485 O O . MET B 1 47 ? -11.18 -20.328 -9.133 1 93.81 47 MET B O 1
ATOM 2489 N N . GLY B 1 48 ? -11.789 -21.875 -10.547 1 89.88 48 GLY B N 1
ATOM 2490 C CA . GLY B 1 48 ? -12.523 -22.609 -9.523 1 89.88 48 GLY B CA 1
ATOM 2491 C C . GLY B 1 48 ? -13.773 -21.875 -9.055 1 89.88 48 GLY B C 1
ATOM 2492 O O . GLY B 1 48 ? -14.594 -21.469 -9.875 1 89.88 48 GLY B O 1
ATOM 2493 N N . ASN B 1 49 ? -13.891 -21.75 -7.797 1 90.81 49 ASN B N 1
ATOM 2494 C CA . ASN B 1 49 ? -15.078 -21.125 -7.23 1 90.81 49 ASN B CA 1
ATOM 2495 C C . ASN B 1 49 ? -14.805 -19.672 -6.828 1 90.81 49 ASN B C 1
ATOM 2497 O O . ASN B 1 49 ? -15.508 -19.125 -5.98 1 90.81 49 ASN B O 1
ATOM 2501 N N . THR B 1 50 ? -13.805 -19.188 -7.457 1 94.12 50 THR B N 1
ATOM 2502 C CA . THR B 1 50 ? -13.453 -17.812 -7.102 1 94.12 50 THR B CA 1
ATOM 2503 C C . THR B 1 50 ? -13.398 -16.922 -8.344 1 94.12 50 THR B C 1
ATOM 2505 O O . THR B 1 50 ? -13.086 -17.406 -9.438 1 94.12 50 THR B O 1
ATOM 2508 N N . SER B 1 51 ? -13.781 -15.703 -8.211 1 97.94 51 SER B N 1
ATOM 2509 C CA . SER B 1 51 ? -13.633 -14.703 -9.266 1 97.94 51 SER B CA 1
ATOM 2510 C C . SER B 1 51 ? -12.836 -13.5 -8.781 1 97.94 51 SER B C 1
ATOM 2512 O O . SER B 1 51 ? -12.977 -13.078 -7.629 1 97.94 51 SER B O 1
ATOM 2514 N N . PHE B 1 52 ? -12 -13.047 -9.625 1 98.62 52 PHE B N 1
ATOM 2515 C CA . PHE B 1 52 ? -11.227 -11.867 -9.25 1 98.62 52 PHE B CA 1
ATOM 2516 C C . PHE B 1 52 ? -10.883 -11.023 -10.477 1 98.62 52 PHE B C 1
ATOM 2518 O O . PHE B 1 52 ? -10.867 -11.531 -11.594 1 98.62 52 PHE B O 1
ATOM 2525 N N . ALA B 1 53 ? -10.695 -9.727 -10.266 1 98.88 53 ALA B N 1
ATOM 2526 C CA . ALA B 1 53 ? -10.391 -8.766 -11.312 1 98.88 53 ALA B CA 1
ATOM 2527 C C . ALA B 1 53 ? -9.062 -8.062 -11.047 1 98.88 53 ALA B C 1
ATOM 2529 O O . ALA B 1 53 ? -8.734 -7.766 -9.891 1 98.88 53 ALA B O 1
ATOM 2530 N N . VAL B 1 54 ? -8.312 -7.758 -12.117 1 98.5 54 VAL B N 1
ATOM 2531 C CA . VAL B 1 54 ? -7.004 -7.121 -11.984 1 98.5 54 VAL B CA 1
ATOM 2532 C C . VAL B 1 54 ? -6.836 -6.059 -13.078 1 98.5 54 VAL B C 1
ATOM 2534 O O . VAL B 1 54 ? -7.414 -6.18 -14.156 1 98.5 54 VAL B O 1
ATOM 2537 N N . GLY B 1 55 ? -6.094 -4.996 -12.719 1 98 55 GLY B N 1
ATOM 2538 C CA . GLY B 1 55 ? -5.613 -4.059 -13.727 1 98 55 GLY B CA 1
ATOM 2539 C C . GLY B 1 55 ? -6.496 -2.832 -13.867 1 98 55 GLY B C 1
ATOM 2540 O O . GLY B 1 55 ? -6.129 -1.877 -14.555 1 98 55 GLY B O 1
ATOM 2541 N N . PHE B 1 56 ? -7.605 -2.805 -13.203 1 98.62 56 PHE B N 1
ATOM 2542 C CA . PHE B 1 56 ? -8.57 -1.736 -13.422 1 98.62 56 PHE B CA 1
ATOM 2543 C C . PHE B 1 56 ? -8.094 -0.434 -12.789 1 98.62 56 PHE B C 1
ATOM 2545 O O . PHE B 1 56 ? -7.508 -0.442 -11.703 1 98.62 56 PHE B O 1
ATOM 2552 N N . GLY B 1 57 ? -8.367 0.708 -13.461 1 98.06 57 GLY B N 1
ATOM 2553 C CA . GLY B 1 57 ? -8.07 2.045 -12.969 1 98.06 57 GLY B CA 1
ATOM 2554 C C . GLY B 1 57 ? -6.668 2.51 -13.312 1 98.06 57 GLY B C 1
ATOM 2555 O O . GLY B 1 57 ? -6.293 3.643 -13.008 1 98.06 57 GLY B O 1
ATOM 2556 N N . LEU B 1 58 ? -5.883 1.701 -14 1 97.5 58 LEU B N 1
ATOM 2557 C CA . LEU B 1 58 ? -4.48 2.041 -14.211 1 97.5 58 LEU B CA 1
ATOM 2558 C C . LEU B 1 58 ? -4.273 2.648 -15.594 1 97.5 58 LEU B C 1
ATOM 2560 O O . LEU B 1 58 ? -3.447 3.551 -15.766 1 97.5 58 LEU B O 1
ATOM 2564 N N . ASN B 1 59 ? -4.973 2.184 -16.562 1 97.19 59 ASN B N 1
ATOM 2565 C CA . ASN B 1 59 ? -4.801 2.656 -17.938 1 97.19 59 ASN B CA 1
ATOM 2566 C C . ASN B 1 59 ? -5.891 3.652 -18.328 1 97.19 59 ASN B C 1
ATOM 2568 O O . ASN B 1 59 ? -5.613 4.648 -19 1 97.19 59 ASN B O 1
ATOM 2572 N N . ARG B 1 60 ? -7.105 3.32 -17.938 1 96.88 60 ARG B N 1
ATOM 2573 C CA . ARG B 1 60 ? -8.289 4.141 -18.172 1 96.88 60 ARG B CA 1
ATOM 2574 C C . ARG B 1 60 ? -9.219 4.113 -16.953 1 96.88 60 ARG B C 1
ATOM 2576 O O . ARG B 1 60 ? -9.203 3.156 -16.188 1 96.88 60 ARG B O 1
ATOM 2583 N N . PRO B 1 61 ? -9.977 5.219 -16.812 1 97.81 61 PRO B N 1
ATOM 2584 C CA . PRO B 1 61 ? -10.977 5.184 -15.742 1 97.81 61 PRO B CA 1
ATOM 2585 C C . PRO B 1 61 ? -11.961 4.023 -15.891 1 97.81 61 PRO B C 1
ATOM 2587 O O . PRO B 1 61 ? -12.195 3.543 -17 1 97.81 61 PRO B O 1
ATOM 2590 N N . THR B 1 62 ? -12.477 3.514 -14.828 1 98.38 62 THR B N 1
ATOM 2591 C CA . THR B 1 62 ? -13.508 2.482 -14.797 1 98.38 62 THR B CA 1
ATOM 2592 C C . THR B 1 62 ? -14.898 3.107 -14.797 1 98.38 62 THR B C 1
ATOM 2594 O O . THR B 1 62 ? -15.18 4.023 -14.016 1 98.38 62 THR B O 1
ATOM 2597 N N . SER B 1 63 ? -15.734 2.695 -15.664 1 98 63 SER B N 1
ATOM 2598 C CA . SER B 1 63 ? -17.078 3.256 -15.766 1 98 63 SER B CA 1
ATOM 2599 C C . SER B 1 63 ? -18.094 2.385 -15.039 1 98 63 SER B C 1
ATOM 2601 O O . SER B 1 63 ? -17.797 1.243 -14.68 1 98 63 SER B O 1
ATOM 2603 N N . PHE B 1 64 ? -19.281 2.988 -14.898 1 97.81 64 PHE B N 1
ATOM 2604 C CA . PHE B 1 64 ? -20.406 2.24 -14.359 1 97.81 64 PHE B CA 1
ATOM 2605 C C . PHE B 1 64 ? -20.688 1.004 -15.203 1 97.81 64 PHE B C 1
ATOM 2607 O O . PHE B 1 64 ? -20.938 -0.076 -14.672 1 97.81 64 PHE B O 1
ATOM 2614 N N . TYR B 1 65 ? -20.641 1.135 -16.469 1 97.62 65 TYR B N 1
ATOM 2615 C CA . TYR B 1 65 ? -20.906 0.028 -17.375 1 97.62 65 TYR B CA 1
ATOM 2616 C C . TYR B 1 65 ? -19.875 -1.082 -17.203 1 97.62 65 TYR B C 1
ATOM 2618 O O . TYR B 1 65 ? -20.219 -2.266 -17.234 1 97.62 65 TYR B O 1
ATOM 2626 N N . ASP B 1 66 ? -18.594 -0.752 -17 1 98.31 66 ASP B N 1
ATOM 2627 C CA . ASP B 1 66 ? -17.547 -1.746 -16.781 1 98.31 66 ASP B CA 1
ATOM 2628 C C . ASP B 1 66 ? -17.859 -2.615 -15.57 1 98.31 66 ASP B C 1
ATOM 2630 O O . ASP B 1 66 ? -17.891 -3.844 -15.664 1 98.31 66 ASP B O 1
ATOM 2634 N N . LEU B 1 67 ? -18.125 -1.955 -14.445 1 98.38 67 LEU B N 1
ATOM 2635 C CA . LEU B 1 67 ? -18.375 -2.699 -13.219 1 98.38 67 LEU B CA 1
ATOM 2636 C C . LEU B 1 67 ? -19.656 -3.516 -13.32 1 98.38 67 LEU B C 1
ATOM 2638 O O . LEU B 1 67 ? -19.703 -4.656 -12.859 1 98.38 67 LEU B O 1
ATOM 2642 N N . HIS B 1 68 ? -20.656 -2.912 -13.922 1 97.62 68 HIS B N 1
ATOM 2643 C CA . HIS B 1 68 ? -21.906 -3.625 -14.125 1 97.62 68 HIS B CA 1
ATOM 2644 C C . HIS B 1 68 ? -21.688 -4.891 -14.953 1 97.62 68 HIS B C 1
ATOM 2646 O O . HIS B 1 68 ? -22.203 -5.961 -14.594 1 97.62 68 HIS B O 1
ATOM 2652 N N . GLN B 1 69 ? -20.953 -4.789 -15.969 1 97.88 69 GLN B N 1
ATOM 2653 C CA . GLN B 1 69 ? -20.656 -5.93 -16.828 1 97.88 69 GLN B CA 1
ATOM 2654 C C . GLN B 1 69 ? -19.875 -7 -16.062 1 97.88 69 GLN B C 1
ATOM 2656 O O . GLN B 1 69 ? -20.141 -8.195 -16.219 1 97.88 69 GLN B O 1
ATOM 2661 N N . MET B 1 70 ? -18.922 -6.66 -15.281 1 98.31 70 MET B N 1
ATOM 2662 C CA . MET B 1 70 ? -18.141 -7.59 -14.469 1 98.31 70 MET B CA 1
ATOM 2663 C C . MET B 1 70 ? -19.047 -8.383 -13.523 1 98.31 70 MET B C 1
ATOM 2665 O O . MET B 1 70 ? -18.953 -9.609 -13.469 1 98.31 70 MET B O 1
ATOM 2669 N N . GLU B 1 71 ? -19.875 -7.625 -12.852 1 98.12 71 GLU B N 1
ATOM 2670 C CA . GLU B 1 71 ? -20.75 -8.25 -11.875 1 98.12 71 GLU B CA 1
ATOM 2671 C C . GLU B 1 71 ? -21.734 -9.203 -12.547 1 98.12 71 GLU B C 1
ATOM 2673 O O . GLU B 1 71 ? -21.984 -10.305 -12.062 1 98.12 71 GLU B O 1
ATOM 2678 N N . LYS B 1 72 ? -22.281 -8.711 -13.625 1 97.56 72 LYS B N 1
ATOM 2679 C CA . LYS B 1 72 ? -23.203 -9.555 -14.391 1 97.56 72 LYS B CA 1
ATOM 2680 C C . LYS B 1 72 ? -22.516 -10.828 -14.859 1 97.56 72 LYS B C 1
ATOM 2682 O O . LYS B 1 72 ? -23.078 -11.922 -14.773 1 97.56 72 LYS B O 1
ATOM 2687 N N . TRP B 1 73 ? -21.344 -10.703 -15.383 1 98.06 73 TRP B N 1
ATOM 2688 C CA . TRP B 1 73 ? -20.578 -11.852 -15.859 1 98.06 73 TRP B CA 1
ATOM 2689 C C . TRP B 1 73 ? -20.312 -12.844 -14.734 1 98.06 73 TRP B C 1
ATOM 2691 O O . TRP B 1 73 ? -20.516 -14.047 -14.898 1 98.06 73 TRP B O 1
ATOM 2701 N N . VAL B 1 74 ? -19.938 -12.398 -13.578 1 97.81 74 VAL B N 1
ATOM 2702 C CA . VAL B 1 74 ? -19.609 -13.242 -12.43 1 97.81 74 VAL B CA 1
ATOM 2703 C C . VAL B 1 74 ? -20.875 -13.984 -11.969 1 97.81 74 VAL B C 1
ATOM 2705 O O . VAL B 1 74 ? -20.828 -15.172 -11.664 1 97.81 74 VAL B O 1
ATOM 2708 N N . ARG B 1 75 ? -21.953 -13.266 -11.922 1 95.88 75 ARG B N 1
ATOM 2709 C CA . ARG B 1 75 ? -23.219 -13.898 -11.594 1 95.88 75 ARG B CA 1
ATOM 2710 C C . ARG B 1 75 ? -23.516 -15.055 -12.555 1 95.88 75 ARG B C 1
ATOM 2712 O O . ARG B 1 75 ? -24.016 -16.109 -12.133 1 95.88 75 ARG B O 1
ATOM 2719 N N . GLY B 1 76 ? -23.234 -14.836 -13.742 1 95.62 76 GLY B N 1
ATOM 2720 C CA . GLY B 1 76 ? -23.484 -15.844 -14.758 1 95.62 76 GLY B CA 1
ATOM 2721 C C . GLY B 1 76 ? -22.594 -17.062 -14.625 1 95.62 76 GLY B C 1
ATOM 2722 O O . GLY B 1 76 ? -22.875 -18.109 -15.203 1 95.62 76 GLY B O 1
ATOM 2723 N N . LYS B 1 77 ? -21.5 -16.953 -13.906 1 94.88 77 LYS B N 1
ATOM 2724 C CA . LYS B 1 77 ? -20.562 -18.047 -13.703 1 94.88 77 LYS B CA 1
ATOM 2725 C C . LYS B 1 77 ? -20.875 -18.797 -12.398 1 94.88 77 LYS B C 1
ATOM 2727 O O . LYS B 1 77 ? -20.125 -19.688 -12 1 94.88 77 LYS B O 1
ATOM 2732 N N . ASN B 1 78 ? -21.875 -18.406 -11.711 1 90.12 78 ASN B N 1
ATOM 2733 C CA . ASN B 1 78 ? -22.344 -18.984 -10.461 1 90.12 78 ASN B CA 1
ATOM 2734 C C . ASN B 1 78 ? -21.281 -18.875 -9.359 1 90.12 78 ASN B C 1
ATOM 2736 O O . ASN B 1 78 ? -21.016 -19.828 -8.648 1 90.12 78 ASN B O 1
ATOM 2740 N N . VAL B 1 79 ? -20.594 -17.828 -9.328 1 93.75 79 VAL B N 1
ATOM 2741 C CA . VAL B 1 79 ? -19.703 -17.453 -8.234 1 93.75 79 VAL B CA 1
ATOM 2742 C C . VAL B 1 79 ? -20.344 -16.344 -7.398 1 93.75 79 VAL B C 1
ATOM 2744 O O . VAL B 1 79 ? -20.969 -15.43 -7.945 1 93.75 79 VAL B O 1
ATOM 2747 N N . SER B 1 80 ? -20.188 -16.391 -6.105 1 94.25 80 SER B N 1
ATOM 2748 C CA . SER B 1 80 ? -20.984 -15.578 -5.203 1 94.25 80 SER B CA 1
ATOM 2749 C C . SER B 1 80 ? -20.359 -14.211 -4.984 1 94.25 80 SER B C 1
ATOM 2751 O O . SER B 1 80 ? -21.047 -13.258 -4.602 1 94.25 80 SER B O 1
ATOM 2753 N N . ARG B 1 81 ? -19.062 -14.18 -5.23 1 97.06 81 ARG B N 1
ATOM 2754 C CA . ARG B 1 81 ? -18.391 -12.914 -4.922 1 97.06 81 ARG B CA 1
ATOM 2755 C C . ARG B 1 81 ? -17.375 -12.562 -5.996 1 97.06 81 ARG B C 1
ATOM 2757 O O . ARG B 1 81 ? -16.781 -13.445 -6.617 1 97.06 81 ARG B O 1
ATOM 2764 N N . LEU B 1 82 ? -17.219 -11.328 -6.285 1 98.56 82 LEU B N 1
ATOM 2765 C CA . LEU B 1 82 ? -16.141 -10.773 -7.082 1 98.56 82 LEU B CA 1
ATOM 2766 C C . LEU B 1 82 ? -15.125 -10.055 -6.195 1 98.56 82 LEU B C 1
ATOM 2768 O O . LEU B 1 82 ? -15.492 -9.195 -5.395 1 98.56 82 LEU B O 1
ATOM 2772 N N . HIS B 1 83 ? -13.93 -10.492 -6.266 1 98.81 83 HIS B N 1
ATOM 2773 C CA . HIS B 1 83 ? -12.82 -9.789 -5.633 1 98.81 83 HIS B CA 1
ATOM 2774 C C . HIS B 1 83 ? -12.078 -8.906 -6.637 1 98.81 83 HIS B C 1
ATOM 2776 O O . HIS B 1 83 ? -11.734 -9.359 -7.727 1 98.81 83 HIS B O 1
ATOM 2782 N N . ILE B 1 84 ? -11.883 -7.672 -6.312 1 98.94 84 ILE B N 1
ATOM 2783 C CA . ILE B 1 84 ? -11.164 -6.762 -7.199 1 98.94 84 ILE B CA 1
ATOM 2784 C C . ILE B 1 84 ? -9.859 -6.32 -6.531 1 98.94 84 ILE B C 1
ATOM 2786 O O . ILE B 1 84 ? -9.875 -5.758 -5.434 1 98.94 84 ILE B O 1
ATOM 2790 N N . GLU B 1 85 ? -8.719 -6.613 -7.16 1 98.88 85 GLU B N 1
ATOM 2791 C CA . GLU B 1 85 ? -7.426 -6.141 -6.68 1 98.88 85 GLU B CA 1
ATOM 2792 C C . GLU B 1 85 ? -7.195 -4.684 -7.07 1 98.88 85 GLU B C 1
ATOM 2794 O O . GLU B 1 85 ? -7 -4.375 -8.25 1 98.88 85 GLU B O 1
ATOM 2799 N N . VAL B 1 86 ? -7.199 -3.816 -6.129 1 98.88 86 VAL B N 1
ATOM 2800 C CA . VAL B 1 86 ? -7.105 -2.383 -6.383 1 98.88 86 VAL B CA 1
ATOM 2801 C C . VAL B 1 86 ? -5.684 -1.899 -6.098 1 98.88 86 VAL B C 1
ATOM 2803 O O . VAL B 1 86 ? -5.219 -1.962 -4.957 1 98.88 86 VAL B O 1
ATOM 2806 N N . CYS B 1 87 ? -4.996 -1.477 -7.129 1 98.62 87 CYS B N 1
ATOM 2807 C CA . CYS B 1 87 ? -3.723 -0.776 -6.988 1 98.62 87 CYS B CA 1
ATOM 2808 C C . CYS B 1 87 ? -3.934 0.633 -6.449 1 98.62 87 CYS B C 1
ATOM 2810 O O . CYS B 1 87 ? -4.84 1.342 -6.887 1 98.62 87 CYS B O 1
ATOM 2812 N N . PRO B 1 88 ? -3.117 1.096 -5.508 1 98.12 88 PRO B N 1
ATOM 2813 C CA . PRO B 1 88 ? -3.314 2.432 -4.938 1 98.12 88 PRO B CA 1
ATOM 2814 C C . PRO B 1 88 ? -3.17 3.543 -5.973 1 98.12 88 PRO B C 1
ATOM 2816 O O . PRO B 1 88 ? -3.627 4.664 -5.746 1 98.12 88 PRO B O 1
ATOM 2819 N N . LEU B 1 89 ? -2.59 3.273 -7.098 1 97.38 89 LEU B N 1
ATOM 2820 C CA . LEU B 1 89 ? -2.373 4.273 -8.133 1 97.38 89 LEU B CA 1
ATOM 2821 C C . LEU B 1 89 ? -3.537 4.293 -9.125 1 97.38 89 LEU B C 1
ATOM 2823 O O . LEU B 1 89 ? -3.514 5.043 -10.102 1 97.38 89 LEU B O 1
ATOM 2827 N N . ALA B 1 90 ? -4.512 3.475 -8.852 1 98.06 90 ALA B N 1
ATOM 2828 C CA . ALA B 1 90 ? -5.684 3.416 -9.727 1 98.06 90 ALA B CA 1
ATOM 2829 C C . ALA B 1 90 ? -6.457 4.73 -9.688 1 98.06 90 ALA B C 1
ATOM 2831 O O . ALA B 1 90 ? -6.512 5.398 -8.656 1 98.06 90 ALA B O 1
ATOM 2832 N N . ASP B 1 91 ? -7.059 5 -10.836 1 97.69 91 ASP B N 1
ATOM 2833 C CA . ASP B 1 91 ? -7.941 6.16 -10.945 1 97.69 91 ASP B CA 1
ATOM 2834 C C . ASP B 1 91 ? -9.078 6.078 -9.93 1 97.69 91 ASP B C 1
ATOM 2836 O O . ASP B 1 91 ? -9.648 5.008 -9.703 1 97.69 91 ASP B O 1
ATOM 2840 N N . MET B 1 92 ? -9.516 7.262 -9.461 1 97.62 92 MET B N 1
ATOM 2841 C CA . MET B 1 92 ? -10.523 7.348 -8.406 1 97.62 92 MET B CA 1
ATOM 2842 C C . MET B 1 92 ? -11.875 6.852 -8.906 1 97.62 92 MET B C 1
ATOM 2844 O O . MET B 1 92 ? -12.75 6.512 -8.109 1 97.62 92 MET B O 1
ATOM 2848 N N . SER B 1 93 ? -12.102 6.789 -10.18 1 98.31 93 SER B N 1
ATOM 2849 C CA . SER B 1 93 ? -13.352 6.289 -10.734 1 98.31 93 SER B CA 1
ATOM 2850 C C . SER B 1 93 ? -13.641 4.871 -10.25 1 98.31 93 SER B C 1
ATOM 2852 O O . SER B 1 93 ? -14.789 4.531 -9.953 1 98.31 93 SER B O 1
ATOM 2854 N N . LEU B 1 94 ? -12.617 4.047 -10.141 1 98.75 94 LEU B N 1
ATOM 2855 C CA . LEU B 1 94 ? -12.797 2.686 -9.648 1 98.75 94 LEU B CA 1
ATOM 2856 C C . LEU B 1 94 ? -13.234 2.688 -8.195 1 98.75 94 LEU B C 1
ATOM 2858 O O . LEU B 1 94 ? -14.227 2.037 -7.836 1 98.75 94 LEU B O 1
ATOM 2862 N N . ILE B 1 95 ? -12.555 3.416 -7.367 1 98.69 95 ILE B N 1
ATOM 2863 C CA . ILE B 1 95 ? -12.805 3.432 -5.93 1 98.69 95 ILE B CA 1
ATOM 2864 C C . ILE B 1 95 ? -14.211 3.961 -5.656 1 98.69 95 ILE B C 1
ATOM 2866 O O . ILE B 1 95 ? -14.945 3.406 -4.832 1 98.69 95 ILE B O 1
ATOM 2870 N N . ARG B 1 96 ? -14.578 5 -6.367 1 98.38 96 ARG B N 1
ATOM 2871 C CA . ARG B 1 96 ? -15.914 5.566 -6.207 1 98.38 96 ARG B CA 1
ATOM 2872 C C . ARG B 1 96 ? -16.984 4.535 -6.531 1 98.38 96 ARG B C 1
ATOM 2874 O O . ARG B 1 96 ? -17.984 4.434 -5.82 1 98.38 96 ARG B O 1
ATOM 2881 N N . LEU B 1 97 ? -16.812 3.807 -7.605 1 98.69 97 LEU B N 1
ATOM 2882 C CA . LEU B 1 97 ? -17.781 2.781 -7.996 1 98.69 97 LEU B CA 1
ATOM 2883 C C . LEU B 1 97 ? -17.859 1.678 -6.949 1 98.69 97 LEU B C 1
ATOM 2885 O O . LEU B 1 97 ? -18.938 1.187 -6.637 1 98.69 97 LEU B O 1
ATOM 2889 N N . LEU B 1 98 ? -16.734 1.265 -6.426 1 98.81 98 LEU B N 1
ATOM 2890 C CA . LEU B 1 98 ? -16.703 0.22 -5.406 1 98.81 98 LEU B CA 1
ATOM 2891 C C . LEU B 1 98 ? -17.422 0.675 -4.141 1 98.81 98 LEU B C 1
ATOM 2893 O O . LEU B 1 98 ? -18.094 -0.121 -3.479 1 98.81 98 LEU B O 1
ATOM 2897 N N . GLN B 1 99 ? -17.219 1.971 -3.809 1 98.25 99 GLN B N 1
ATOM 2898 C CA . GLN B 1 99 ? -17.953 2.535 -2.682 1 98.25 99 GLN B CA 1
ATOM 2899 C C . GLN B 1 99 ? -19.469 2.43 -2.902 1 98.25 99 GLN B C 1
ATOM 2901 O O . GLN B 1 99 ? -20.188 1.972 -2.023 1 98.25 99 GLN B O 1
ATOM 2906 N N . GLU B 1 100 ? -19.875 2.826 -4.043 1 97.5 100 GLU B N 1
ATOM 2907 C CA . GLU B 1 100 ? -21.281 2.855 -4.391 1 97.5 100 GLU B CA 1
ATOM 2908 C C . GLU B 1 100 ? -21.891 1.457 -4.332 1 97.5 100 GLU B C 1
ATOM 2910 O O . GLU B 1 100 ? -23.078 1.301 -3.998 1 97.5 100 GLU B O 1
ATOM 2915 N N . ARG B 1 101 ? -21.062 0.52 -4.652 1 97.75 101 ARG B N 1
ATOM 2916 C CA . ARG B 1 101 ? -21.547 -0.855 -4.703 1 97.75 101 ARG B CA 1
ATOM 2917 C C . ARG B 1 101 ? -21.234 -1.593 -3.404 1 97.75 101 ARG B C 1
ATOM 2919 O O . ARG B 1 101 ? -21.422 -2.809 -3.318 1 97.75 101 ARG B O 1
ATOM 2926 N N . ASN B 1 102 ? -20.719 -0.92 -2.426 1 97.88 102 ASN B N 1
ATOM 2927 C CA . ASN B 1 102 ? -20.484 -1.415 -1.071 1 97.88 102 ASN B CA 1
ATOM 2928 C C . ASN B 1 102 ? -19.453 -2.543 -1.051 1 97.88 102 ASN B C 1
ATOM 2930 O O . ASN B 1 102 ? -19.641 -3.541 -0.352 1 97.88 102 ASN B O 1
ATOM 2934 N N . TYR B 1 103 ? -18.531 -2.445 -1.94 1 98.81 103 TYR B N 1
ATOM 2935 C CA . TYR B 1 103 ? -17.391 -3.346 -1.809 1 98.81 103 TYR B CA 1
ATOM 2936 C C . TYR B 1 103 ? -16.625 -3.08 -0.512 1 98.81 103 TYR B C 1
ATOM 2938 O O . TYR B 1 103 ? -16.422 -1.926 -0.13 1 98.81 103 TYR B O 1
ATOM 2946 N N . THR B 1 104 ? -16.156 -4.133 0.163 1 98.81 104 THR B N 1
ATOM 2947 C CA . THR B 1 104 ? -15.422 -3.992 1.413 1 98.81 104 THR B CA 1
ATOM 2948 C C . THR B 1 104 ? -14.016 -4.57 1.277 1 98.81 104 THR B C 1
ATOM 2950 O O . THR B 1 104 ? -13.742 -5.34 0.354 1 98.81 104 THR B O 1
ATOM 2953 N N . LEU B 1 105 ? -13.133 -4.129 2.141 1 98.88 105 LEU B N 1
ATOM 2954 C CA . LEU B 1 105 ? -11.742 -4.582 2.133 1 98.88 105 LEU B CA 1
ATOM 2955 C C . LEU B 1 105 ? -11.641 -6.012 2.652 1 98.88 105 LEU B C 1
ATOM 2957 O O . LEU B 1 105 ? -12.086 -6.309 3.762 1 98.88 105 LEU B O 1
ATOM 2961 N N . ASP B 1 106 ? -11.125 -6.902 1.839 1 98.44 106 ASP B N 1
ATOM 2962 C CA . ASP B 1 106 ? -10.945 -8.289 2.244 1 98.44 106 ASP B CA 1
ATOM 2963 C C . ASP B 1 106 ? -9.562 -8.5 2.863 1 98.44 106 ASP B C 1
ATOM 2965 O O . ASP B 1 106 ? -9.445 -9.078 3.949 1 98.44 106 ASP B O 1
ATOM 2969 N N . HIS B 1 107 ? -8.492 -8.148 2.182 1 98.44 107 HIS B N 1
ATOM 2970 C CA . HIS B 1 107 ? -7.113 -8.203 2.658 1 98.44 107 HIS B CA 1
ATOM 2971 C C . HIS B 1 107 ? -6.188 -7.391 1.762 1 98.44 107 HIS B C 1
ATOM 2973 O O . HIS B 1 107 ? -6.633 -6.812 0.766 1 98.44 107 HIS B O 1
ATOM 2979 N N . PHE B 1 108 ? -4.953 -7.316 2.158 1 98.56 108 PHE B N 1
ATOM 2980 C CA . PHE B 1 108 ? -3.934 -6.648 1.357 1 98.56 108 PHE B CA 1
ATOM 2981 C C . PHE B 1 108 ? -3.002 -7.664 0.707 1 98.56 108 PHE B C 1
ATOM 2983 O O . PHE B 1 108 ? -2.867 -8.789 1.192 1 98.56 108 PHE B O 1
ATOM 2990 N N . LEU B 1 109 ? -2.449 -7.242 -0.362 1 98.5 109 LEU B N 1
ATOM 2991 C CA . LEU B 1 109 ? -1.329 -7.941 -0.987 1 98.5 109 LEU B CA 1
ATOM 2992 C C . LEU B 1 109 ? -0.11 -7.031 -1.088 1 98.5 109 LEU B C 1
ATOM 2994 O O . LEU B 1 109 ? -0.232 -5.863 -1.464 1 98.5 109 LEU B O 1
ATOM 2998 N N . ASP B 1 110 ? 1.056 -7.562 -0.792 1 97.88 110 ASP B N 1
ATOM 2999 C CA . ASP B 1 110 ? 2.314 -6.836 -0.926 1 97.88 110 ASP B CA 1
ATOM 3000 C C . ASP B 1 110 ? 2.918 -7.035 -2.314 1 97.88 110 ASP B C 1
ATOM 3002 O O . ASP B 1 110 ? 3.104 -8.172 -2.762 1 97.88 110 ASP B O 1
ATOM 3006 N N . VAL B 1 111 ? 3.18 -5.957 -2.922 1 98.44 111 VAL B N 1
ATOM 3007 C CA . VAL B 1 111 ? 3.939 -6.012 -4.164 1 98.44 111 VAL B CA 1
ATOM 3008 C C . VAL B 1 111 ? 5.363 -5.52 -3.922 1 98.44 111 VAL B C 1
ATOM 3010 O O . VAL B 1 111 ? 5.57 -4.395 -3.461 1 98.44 111 VAL B O 1
ATOM 3013 N N . TRP B 1 112 ? 6.305 -6.383 -4.25 1 97.75 112 TRP B N 1
ATOM 3014 C CA . TRP B 1 112 ? 7.723 -6.105 -4.023 1 97.75 112 TRP B CA 1
ATOM 3015 C C . TRP B 1 112 ? 8.445 -5.836 -5.34 1 97.75 112 TRP B C 1
ATOM 3017 O O . TRP B 1 112 ? 8.047 -6.355 -6.391 1 97.75 112 TRP B O 1
ATOM 3027 N N . LEU B 1 113 ? 9.469 -5.023 -5.25 1 97.62 113 LEU B N 1
ATOM 3028 C CA . LEU B 1 113 ? 10.242 -4.684 -6.438 1 97.62 113 LEU B CA 1
ATOM 3029 C C . LEU B 1 113 ? 11.734 -4.734 -6.141 1 97.62 113 LEU B C 1
ATOM 3031 O O . LEU B 1 113 ? 12.18 -4.305 -5.07 1 97.62 113 LEU B O 1
ATOM 3035 N N . LEU B 1 114 ? 12.492 -5.277 -7.031 1 97.81 114 LEU B N 1
ATOM 3036 C CA . LEU B 1 114 ? 13.945 -5.32 -6.965 1 97.81 114 LEU B CA 1
ATOM 3037 C C . LEU B 1 114 ? 14.562 -4.809 -8.266 1 97.81 114 LEU B C 1
ATOM 3039 O O . LEU B 1 114 ? 14.148 -5.215 -9.352 1 97.81 114 LEU B O 1
ATOM 3043 N N . ASP B 1 115 ? 15.438 -3.865 -8.141 1 96.38 115 ASP B N 1
ATOM 3044 C CA . ASP B 1 115 ? 16.25 -3.471 -9.281 1 96.38 115 ASP B CA 1
ATOM 3045 C C . ASP B 1 115 ? 17.438 -4.426 -9.461 1 96.38 115 ASP B C 1
ATOM 3047 O O . ASP B 1 115 ? 18.359 -4.441 -8.648 1 96.38 115 ASP B O 1
ATOM 3051 N N . VAL B 1 116 ? 17.406 -5.176 -10.508 1 97 116 VAL B N 1
ATOM 3052 C CA . VAL B 1 116 ? 18.359 -6.25 -10.742 1 97 116 VAL B CA 1
ATOM 3053 C C . VAL B 1 116 ? 19.75 -5.664 -10.945 1 97 116 VAL B C 1
ATOM 3055 O O . VAL B 1 116 ? 20.75 -6.285 -10.57 1 97 116 VAL B O 1
ATOM 3058 N N . ASN B 1 117 ? 19.828 -4.473 -11.438 1 93.75 117 ASN B N 1
ATOM 3059 C CA . ASN B 1 117 ? 21.109 -3.85 -11.766 1 93.75 117 ASN B CA 1
ATOM 3060 C C . ASN B 1 117 ? 21.875 -3.467 -10.508 1 93.75 117 ASN B C 1
ATOM 3062 O O . ASN B 1 117 ? 23.109 -3.377 -10.531 1 93.75 117 ASN B O 1
ATOM 3066 N N . THR B 1 118 ? 21.203 -3.262 -9.453 1 92.12 118 THR B N 1
ATOM 3067 C CA . THR B 1 118 ? 21.859 -2.828 -8.227 1 92.12 118 THR B CA 1
ATOM 3068 C C . THR B 1 118 ? 21.953 -3.979 -7.227 1 92.12 118 THR B C 1
ATOM 3070 O O . THR B 1 118 ? 22.453 -3.803 -6.113 1 92.12 118 THR B O 1
ATOM 3073 N N . PHE B 1 119 ? 21.516 -5.121 -7.676 1 95.5 119 PHE B N 1
ATOM 3074 C CA . PHE B 1 119 ? 21.484 -6.266 -6.773 1 95.5 119 PHE B CA 1
ATOM 3075 C C . PHE B 1 119 ? 22.859 -6.91 -6.652 1 95.5 119 PHE B C 1
ATOM 3077 O O . PHE B 1 119 ? 23.516 -7.168 -7.664 1 95.5 119 PHE B O 1
ATOM 3084 N N . VAL B 1 120 ? 23.25 -7.102 -5.434 1 93.31 120 VAL B N 1
ATOM 3085 C CA . VAL B 1 120 ? 24.5 -7.812 -5.168 1 93.31 120 VAL B CA 1
ATOM 3086 C C . VAL B 1 120 ? 24.203 -9.227 -4.684 1 93.31 120 VAL B C 1
ATOM 3088 O O . VAL B 1 120 ? 23.609 -9.414 -3.611 1 93.31 120 VAL B O 1
ATOM 3091 N N . PHE B 1 121 ? 24.578 -10.18 -5.453 1 93.56 121 PHE B N 1
ATOM 3092 C CA . PHE B 1 121 ? 24.359 -11.57 -5.098 1 93.56 121 PHE B CA 1
ATOM 3093 C C . PHE B 1 121 ? 25.188 -11.969 -3.883 1 93.56 121 PHE B C 1
ATOM 3095 O O . PHE B 1 121 ? 26.391 -11.711 -3.842 1 93.56 121 PHE B O 1
ATOM 3102 N N . PRO B 1 122 ? 24.5 -12.438 -2.949 1 91.12 122 PRO B N 1
ATOM 3103 C CA . PRO B 1 122 ? 25.297 -12.977 -1.843 1 91.12 122 PRO B CA 1
ATOM 3104 C C . PRO B 1 122 ? 26.156 -14.172 -2.258 1 91.12 122 PRO B C 1
ATOM 3106 O O . PRO B 1 122 ? 25.828 -14.867 -3.221 1 91.12 122 PRO B O 1
ATOM 3109 N N . ASP B 1 123 ? 27.188 -14.273 -1.51 1 86.81 123 ASP B N 1
ATOM 3110 C CA . ASP B 1 123 ? 28.031 -15.445 -1.728 1 86.81 123 ASP B CA 1
ATOM 3111 C C . ASP B 1 123 ? 27.438 -16.688 -1.056 1 86.81 123 ASP B C 1
ATOM 3113 O O . ASP B 1 123 ? 27.672 -16.922 0.133 1 86.81 123 ASP B O 1
ATOM 3117 N N . MET B 1 124 ? 26.609 -17.312 -1.718 1 82.38 124 MET B N 1
ATOM 3118 C CA . MET B 1 124 ? 25.953 -18.484 -1.162 1 82.38 124 MET B CA 1
ATOM 3119 C C . MET B 1 124 ? 25.859 -19.609 -2.197 1 82.38 124 MET B C 1
ATOM 3121 O O . MET B 1 124 ? 25.578 -19.359 -3.367 1 82.38 124 MET B O 1
ATOM 3125 N N . GLU B 1 125 ? 26.375 -20.688 -1.721 1 78.62 125 GLU B N 1
ATOM 3126 C CA . GLU B 1 125 ? 26.203 -21.859 -2.582 1 78.62 125 GLU B CA 1
ATOM 3127 C C . GLU B 1 125 ? 24.75 -22.297 -2.65 1 78.62 125 GLU B C 1
ATOM 3129 O O . GLU B 1 125 ? 24.031 -22.266 -1.642 1 78.62 125 GLU B O 1
ATOM 3134 N N . HIS B 1 126 ? 24.266 -22.297 -3.82 1 78.75 126 HIS B N 1
ATOM 3135 C CA . HIS B 1 126 ? 22.906 -22.812 -3.947 1 78.75 126 HIS B CA 1
ATOM 3136 C C . HIS B 1 126 ? 22.781 -23.781 -5.125 1 78.75 126 HIS B C 1
ATOM 3138 O O . HIS B 1 126 ? 23.562 -23.688 -6.082 1 78.75 126 HIS B O 1
ATOM 3144 N N . ALA B 1 127 ? 22.016 -24.859 -4.852 1 90.31 127 ALA B N 1
ATOM 3145 C CA . ALA B 1 127 ? 21.75 -25.875 -5.875 1 90.31 127 ALA B CA 1
ATOM 3146 C C . ALA B 1 127 ? 20.281 -25.828 -6.301 1 90.31 127 ALA B C 1
ATOM 3148 O O . ALA B 1 127 ? 19.406 -26.359 -5.605 1 90.31 127 ALA B O 1
ATOM 3149 N N . VAL B 1 128 ? 19.984 -25.188 -7.344 1 97.19 128 VAL B N 1
ATOM 3150 C CA . VAL B 1 128 ? 18.656 -25.078 -7.914 1 97.19 128 VAL B CA 1
ATOM 3151 C C . VAL B 1 128 ? 18.641 -25.656 -9.32 1 97.19 128 VAL B C 1
ATOM 3153 O O . VAL B 1 128 ? 19.562 -25.422 -10.109 1 97.19 128 VAL B O 1
ATOM 3156 N N . GLU B 1 129 ? 17.703 -26.453 -9.539 1 97.5 129 GLU B N 1
ATOM 3157 C CA . GLU B 1 129 ? 17.578 -27.141 -10.828 1 97.5 129 GLU B CA 1
ATOM 3158 C C . GLU B 1 129 ? 16.5 -26.484 -11.688 1 97.5 129 GLU B C 1
ATOM 3160 O O . GLU B 1 129 ? 15.438 -26.094 -11.188 1 97.5 129 GLU B O 1
ATOM 3165 N N . ARG B 1 130 ? 16.797 -26.438 -12.953 1 97.81 130 ARG B N 1
ATOM 3166 C CA . ARG B 1 130 ? 15.758 -26.031 -13.891 1 97.81 130 ARG B CA 1
ATOM 3167 C C . ARG B 1 130 ? 14.781 -27.172 -14.141 1 97.81 130 ARG B C 1
ATOM 3169 O O . ARG B 1 130 ? 15.172 -28.344 -14.156 1 97.81 130 ARG B O 1
ATOM 3176 N N . VAL B 1 131 ? 13.586 -26.844 -14.305 1 98.69 131 VAL B N 1
ATOM 3177 C CA . VAL B 1 131 ? 12.562 -27.844 -14.562 1 98.69 131 VAL B CA 1
ATOM 3178 C C . VAL B 1 131 ? 12.445 -28.078 -16.062 1 98.69 131 VAL B C 1
ATOM 3180 O O . VAL B 1 131 ? 12.492 -27.141 -16.859 1 98.69 131 VAL B O 1
ATOM 3183 N N . HIS B 1 132 ? 12.406 -29.297 -16.469 1 97.44 132 HIS B N 1
ATOM 3184 C CA . HIS B 1 132 ? 12.156 -29.766 -17.828 1 97.44 132 HIS B CA 1
ATOM 3185 C C . HIS B 1 132 ? 11.164 -30.922 -17.844 1 97.44 132 HIS B C 1
ATOM 3187 O O . HIS B 1 132 ? 10.562 -31.234 -16.812 1 97.44 132 HIS B O 1
ATOM 3193 N N . ALA B 1 133 ? 10.984 -31.5 -18.969 1 96.75 133 ALA B N 1
ATOM 3194 C CA . ALA B 1 133 ? 9.961 -32.531 -19.156 1 96.75 133 ALA B CA 1
ATOM 3195 C C . ALA B 1 133 ? 10.188 -33.719 -18.234 1 96.75 133 ALA B C 1
ATOM 3197 O O . ALA B 1 133 ? 9.234 -34.312 -17.75 1 96.75 133 ALA B O 1
ATOM 3198 N N . ASP B 1 134 ? 11.383 -34 -17.906 1 97.12 134 ASP B N 1
ATOM 3199 C CA . ASP B 1 134 ? 11.719 -35.219 -17.156 1 97.12 134 ASP B CA 1
ATOM 3200 C C . ASP B 1 134 ? 11.445 -35.031 -15.664 1 97.12 134 ASP B C 1
ATOM 3202 O O . ASP B 1 134 ? 11.281 -36 -14.938 1 97.12 134 ASP B O 1
ATOM 3206 N N . ASN B 1 135 ? 11.445 -33.75 -15.195 1 98.06 135 ASN B N 1
ATOM 3207 C CA . ASN B 1 135 ? 11.297 -33.562 -13.758 1 98.06 135 ASN B CA 1
ATOM 3208 C C . ASN B 1 135 ? 10.102 -32.688 -13.43 1 98.06 135 ASN B C 1
ATOM 3210 O O . ASN B 1 135 ? 9.938 -32.25 -12.281 1 98.06 135 ASN B O 1
ATOM 3214 N N . VAL B 1 136 ? 9.273 -32.406 -14.445 1 98.5 136 VAL B N 1
ATOM 3215 C CA . VAL B 1 136 ? 8.148 -31.484 -14.273 1 98.5 136 VAL B CA 1
ATOM 3216 C C . VAL B 1 136 ? 7.137 -32.094 -13.305 1 98.5 136 VAL B C 1
ATOM 3218 O O . VAL B 1 136 ? 6.523 -31.375 -12.516 1 98.5 136 VAL B O 1
ATOM 3221 N N . ASN B 1 137 ? 6.973 -33.375 -13.328 1 98.12 137 ASN B N 1
ATOM 3222 C CA . ASN B 1 137 ? 6 -34.031 -12.445 1 98.12 137 ASN B CA 1
ATOM 3223 C C . ASN B 1 137 ? 6.418 -33.938 -10.984 1 98.12 137 ASN B C 1
ATOM 3225 O O . ASN B 1 137 ? 5.594 -33.656 -10.117 1 98.12 137 ASN B O 1
ATOM 3229 N N . GLU B 1 138 ? 7.645 -34.188 -10.75 1 97.94 138 GLU B N 1
ATOM 3230 C CA . GLU B 1 138 ? 8.156 -34.062 -9.383 1 97.94 138 GLU B CA 1
ATOM 3231 C C . GLU B 1 138 ? 8.055 -32.625 -8.891 1 97.94 138 GLU B C 1
ATOM 3233 O O . GLU B 1 138 ? 7.703 -32.375 -7.73 1 97.94 138 GLU B O 1
ATOM 3238 N N . TRP B 1 139 ? 8.359 -31.734 -9.742 1 98.5 139 TRP B N 1
ATOM 3239 C CA . TRP B 1 139 ? 8.281 -30.312 -9.414 1 98.5 139 TRP B CA 1
ATOM 3240 C C . TRP B 1 139 ? 6.852 -29.906 -9.078 1 98.5 139 TRP B C 1
ATOM 3242 O O . TRP B 1 139 ? 6.602 -29.312 -8.031 1 98.5 139 TRP B O 1
ATOM 3252 N N . ALA B 1 140 ? 5.945 -30.281 -9.945 1 98.62 140 ALA B N 1
ATOM 3253 C CA . ALA B 1 140 ? 4.551 -29.891 -9.766 1 98.62 140 ALA B CA 1
ATOM 3254 C C . ALA B 1 140 ? 3.98 -30.469 -8.469 1 98.62 140 ALA B C 1
ATOM 3256 O O . ALA B 1 140 ? 3.203 -29.812 -7.777 1 98.62 140 ALA B O 1
ATOM 3257 N N . ARG B 1 141 ? 4.379 -31.656 -8.164 1 97.44 141 ARG B N 1
ATOM 3258 C CA . ARG B 1 141 ? 3.928 -32.281 -6.926 1 97.44 141 ARG B CA 1
ATOM 3259 C C . ARG B 1 141 ? 4.488 -31.547 -5.707 1 97.44 141 ARG B C 1
ATOM 3261 O O . ARG B 1 141 ? 3.797 -31.391 -4.703 1 97.44 141 ARG B O 1
ATOM 3268 N N . ALA B 1 142 ? 5.715 -31.141 -5.793 1 97.56 142 ALA B N 1
ATOM 3269 C CA . ALA B 1 142 ? 6.32 -30.391 -4.699 1 97.56 142 ALA B CA 1
ATOM 3270 C C . ALA B 1 142 ? 5.602 -29.062 -4.488 1 97.56 142 ALA B C 1
ATOM 3272 O O . ALA B 1 142 ? 5.324 -28.672 -3.35 1 97.56 142 ALA B O 1
ATOM 3273 N N . ILE B 1 143 ? 5.305 -28.359 -5.621 1 97.88 143 ILE B N 1
ATOM 3274 C CA . ILE B 1 143 ? 4.57 -27.094 -5.562 1 97.88 143 ILE B CA 1
ATOM 3275 C C . ILE B 1 143 ? 3.236 -27.312 -4.852 1 97.88 143 ILE B C 1
ATOM 3277 O O . ILE B 1 143 ? 2.912 -26.609 -3.896 1 97.88 143 ILE B O 1
ATOM 3281 N N . ALA B 1 144 ? 2.543 -28.328 -5.27 1 97.56 144 ALA B N 1
ATOM 3282 C CA . ALA B 1 144 ? 1.219 -28.625 -4.723 1 97.56 144 ALA B CA 1
ATOM 3283 C C . ALA B 1 144 ? 1.301 -28.969 -3.24 1 97.56 144 ALA B C 1
ATOM 3285 O O . ALA B 1 144 ? 0.485 -28.516 -2.439 1 97.56 144 ALA B O 1
ATOM 3286 N N . ALA B 1 145 ? 2.258 -29.781 -2.891 1 96.25 145 ALA B N 1
ATOM 3287 C CA . ALA B 1 145 ? 2.449 -30.172 -1.496 1 96.25 145 ALA B CA 1
ATOM 3288 C C . ALA B 1 145 ? 2.783 -28.969 -0.627 1 96.25 145 ALA B C 1
ATOM 3290 O O . ALA B 1 145 ? 2.387 -28.906 0.539 1 96.25 145 ALA B O 1
ATOM 3291 N N . GLY B 1 146 ? 3.504 -28.047 -1.156 1 95.75 146 GLY B N 1
ATOM 3292 C CA . GLY B 1 146 ? 3.863 -26.844 -0.431 1 95.75 146 GLY B CA 1
ATOM 3293 C C . GLY B 1 146 ? 2.672 -25.953 -0.125 1 95.75 146 GLY B C 1
ATOM 3294 O O . GLY B 1 146 ? 2.654 -25.25 0.891 1 95.75 146 GLY B O 1
ATOM 3295 N N . PHE B 1 147 ? 1.69 -25.984 -0.979 1 93.69 147 PHE B N 1
ATOM 3296 C CA . PHE B 1 147 ? 0.501 -25.172 -0.802 1 93.69 147 PHE B CA 1
ATOM 3297 C C . PHE B 1 147 ? -0.539 -25.891 0.044 1 93.69 147 PHE B C 1
ATOM 3299 O O . PHE B 1 147 ? -1.494 -25.281 0.523 1 93.69 147 PHE B O 1
ATOM 3306 N N . ALA B 1 148 ? -0.285 -27.203 0.216 1 90.12 148 ALA B N 1
ATOM 3307 C CA . ALA B 1 148 ? -1.266 -28.016 0.927 1 90.12 148 ALA B CA 1
ATOM 3308 C C . ALA B 1 148 ? -1.166 -27.797 2.436 1 90.12 148 ALA B C 1
ATOM 3310 O O . ALA B 1 148 ? -0.219 -28.266 3.072 1 90.12 148 ALA B O 1
ATOM 3311 N N . GLU B 1 149 ? -1.906 -27.047 3.039 1 74.88 149 GLU B N 1
ATOM 3312 C CA . GLU B 1 149 ? -1.888 -26.766 4.473 1 74.88 149 GLU B CA 1
ATOM 3313 C C . GLU B 1 149 ? -2.25 -28.016 5.281 1 74.88 149 GLU B C 1
ATOM 3315 O O . GLU B 1 149 ? -1.693 -28.234 6.355 1 74.88 149 GLU B O 1
ATOM 3320 N N . THR B 1 150 ? -3.172 -28.75 4.762 1 73.5 150 THR B N 1
ATOM 3321 C CA . THR B 1 150 ? -3.666 -29.906 5.508 1 73.5 150 THR B CA 1
ATOM 3322 C C . THR B 1 150 ? -2.922 -31.172 5.102 1 73.5 150 THR B C 1
ATOM 3324 O O . THR B 1 150 ? -3.191 -32.25 5.629 1 73.5 150 THR B O 1
ATOM 3327 N N . GLY B 1 151 ? -2.037 -30.984 4.223 1 78.31 151 GLY B N 1
ATOM 3328 C CA . GLY B 1 151 ? -1.256 -32.156 3.826 1 78.31 151 GLY B CA 1
ATOM 3329 C C . GLY B 1 151 ? -1.846 -32.875 2.639 1 78.31 151 GLY B C 1
ATOM 3330 O O . GLY B 1 151 ? -1.2 -33.781 2.064 1 78.31 151 GLY B O 1
ATOM 3331 N N . THR B 1 152 ? -3.072 -32.562 2.32 1 87.38 152 THR B N 1
ATOM 3332 C CA . THR B 1 152 ? -3.629 -33.25 1.151 1 87.38 152 THR B CA 1
ATOM 3333 C C . THR B 1 152 ? -3.234 -32.531 -0.13 1 87.38 152 THR B C 1
ATOM 3335 O O . THR B 1 152 ? -3.596 -31.359 -0.327 1 87.38 152 THR B O 1
ATOM 3338 N N . VAL B 1 153 ? -2.576 -33.219 -0.938 1 90.44 153 VAL B N 1
ATOM 3339 C CA . VAL B 1 153 ? -2.172 -32.688 -2.232 1 90.44 153 VAL B CA 1
ATOM 3340 C C . VAL B 1 153 ? -3.314 -32.844 -3.232 1 90.44 153 VAL B C 1
ATOM 3342 O O . VAL B 1 153 ? -3.783 -33.938 -3.494 1 90.44 153 VAL B O 1
ATOM 3345 N N . MET B 1 154 ? -3.713 -31.734 -3.801 1 90.44 154 MET B N 1
ATOM 3346 C CA . MET B 1 154 ? -4.816 -31.734 -4.758 1 90.44 154 MET B CA 1
ATOM 3347 C C . MET B 1 154 ? -4.301 -31.828 -6.188 1 90.44 154 MET B C 1
ATOM 3349 O O . MET B 1 154 ? -3.365 -31.125 -6.562 1 90.44 154 MET B O 1
ATOM 3353 N N . GLN B 1 155 ? -4.934 -32.719 -6.941 1 92.94 155 GLN B N 1
ATOM 3354 C CA . GLN B 1 155 ? -4.578 -32.844 -8.352 1 92.94 155 GLN B CA 1
ATOM 3355 C C . GLN B 1 155 ? -4.754 -31.531 -9.094 1 92.94 155 GLN B C 1
ATOM 3357 O O . GLN B 1 155 ? -3.963 -31.203 -9.984 1 92.94 155 GLN B O 1
ATOM 3362 N N . GLU B 1 156 ? -5.738 -30.75 -8.711 1 91.12 156 GLU B N 1
ATOM 3363 C CA . GLU B 1 156 ? -5.996 -29.469 -9.352 1 91.12 156 GLU B CA 1
ATOM 3364 C C . GLU B 1 156 ? -4.805 -28.531 -9.195 1 91.12 156 GLU B C 1
ATOM 3366 O O . GLU B 1 156 ? -4.5 -27.75 -10.102 1 91.12 156 GLU B O 1
ATOM 3371 N N . THR B 1 157 ? -4.18 -28.641 -8.062 1 94.38 157 THR B N 1
ATOM 3372 C CA . THR B 1 157 ? -3.02 -27.781 -7.812 1 94.38 157 THR B CA 1
ATOM 3373 C C . THR B 1 157 ? -1.83 -28.234 -8.656 1 94.38 157 THR B C 1
ATOM 3375 O O . THR B 1 157 ? -1.079 -27.406 -9.172 1 94.38 157 THR B O 1
ATOM 3378 N N . ILE B 1 158 ? -1.68 -29.5 -8.789 1 96.81 158 ILE B N 1
ATOM 3379 C CA . ILE B 1 158 ? -0.641 -30.062 -9.648 1 96.81 158 ILE B CA 1
ATOM 3380 C C . ILE B 1 158 ? -0.857 -29.594 -11.086 1 96.81 158 ILE B C 1
ATOM 3382 O O . ILE B 1 158 ? 0.075 -29.125 -11.742 1 96.81 158 ILE B O 1
ATOM 3386 N N . ASP B 1 159 ? -2.111 -29.688 -11.539 1 95.62 159 ASP B N 1
ATOM 3387 C CA . ASP B 1 159 ? -2.451 -29.297 -12.906 1 95.62 159 ASP B CA 1
ATOM 3388 C C . ASP B 1 159 ? -2.229 -27.812 -13.125 1 95.62 159 ASP B C 1
ATOM 3390 O O . ASP B 1 159 ? -1.814 -27.391 -14.203 1 95.62 159 ASP B O 1
ATOM 3394 N N . THR B 1 160 ? -2.551 -27.062 -12.07 1 95.81 160 THR B N 1
ATOM 3395 C CA . THR B 1 160 ? -2.322 -25.625 -12.148 1 95.81 160 THR B CA 1
ATOM 3396 C C . THR B 1 160 ? -0.838 -25.312 -12.328 1 95.81 160 THR B C 1
ATOM 3398 O O . THR B 1 160 ? -0.464 -24.531 -13.203 1 95.81 160 THR B O 1
ATOM 3401 N N . ALA B 1 161 ? 0.001 -25.953 -11.578 1 97.94 161 ALA B N 1
ATOM 3402 C CA . ALA B 1 161 ? 1.445 -25.766 -11.688 1 97.94 161 ALA B CA 1
ATOM 3403 C C . ALA B 1 161 ? 1.944 -26.125 -13.086 1 97.94 161 ALA B C 1
ATOM 3405 O O . ALA B 1 161 ? 2.664 -25.344 -13.711 1 97.94 161 ALA B O 1
ATOM 3406 N N . LYS B 1 162 ? 1.519 -27.219 -13.57 1 97.81 162 LYS B N 1
ATOM 3407 C CA . LYS B 1 162 ? 1.94 -27.672 -14.891 1 97.81 162 LYS B CA 1
ATOM 3408 C C . LYS B 1 162 ? 1.441 -26.719 -15.977 1 97.81 162 LYS B C 1
ATOM 3410 O O . LYS B 1 162 ? 2.129 -26.5 -16.984 1 97.81 162 LYS B O 1
ATOM 3415 N N . GLY B 1 163 ? 0.218 -26.234 -15.742 1 97.62 163 GLY B N 1
ATOM 3416 C CA . GLY B 1 163 ? -0.336 -25.281 -16.688 1 97.62 163 GLY B CA 1
ATOM 3417 C C . GLY B 1 163 ? 0.496 -24.016 -16.828 1 97.62 163 GLY B C 1
ATOM 3418 O O . GLY B 1 163 ? 0.736 -23.547 -17.938 1 97.62 163 GLY B O 1
ATOM 3419 N N . PHE B 1 164 ? 0.942 -23.516 -15.727 1 98.19 164 PHE B N 1
ATOM 3420 C CA . PHE B 1 164 ? 1.778 -22.312 -15.758 1 98.19 164 PHE B CA 1
ATOM 3421 C C . PHE B 1 164 ? 3.158 -22.641 -16.328 1 98.19 164 PHE B C 1
ATOM 3423 O O . PHE B 1 164 ? 3.738 -21.828 -17.047 1 98.19 164 PHE B O 1
ATOM 3430 N N . TYR B 1 165 ? 3.66 -23.766 -16 1 98.31 165 TYR B N 1
ATOM 3431 C CA . TYR B 1 165 ? 4.945 -24.203 -16.547 1 98.31 165 TYR B CA 1
ATOM 3432 C C . TYR B 1 165 ? 4.918 -24.234 -18.062 1 98.31 165 TYR B C 1
ATOM 3434 O O . TYR B 1 165 ? 5.926 -23.938 -18.719 1 98.31 165 TYR B O 1
ATOM 3442 N N . ALA B 1 166 ? 3.811 -24.562 -18.609 1 97.75 166 ALA B N 1
ATOM 3443 C CA . ALA B 1 166 ? 3.693 -24.812 -20.047 1 97.75 166 ALA B CA 1
ATOM 3444 C C . ALA B 1 166 ? 3.785 -23.516 -20.844 1 97.75 166 ALA B C 1
ATOM 3446 O O . ALA B 1 166 ? 3.959 -23.531 -22.062 1 97.75 166 ALA B O 1
ATOM 3447 N N . LEU B 1 167 ? 3.643 -22.391 -20.203 1 97.94 167 LEU B N 1
ATOM 3448 C CA . LEU B 1 167 ? 3.691 -21.109 -20.906 1 97.94 167 LEU B CA 1
ATOM 3449 C C . LEU B 1 167 ? 5.125 -20.734 -21.25 1 97.94 167 LEU B C 1
ATOM 3451 O O . LEU B 1 167 ? 6.023 -20.828 -20.406 1 97.94 167 LEU B O 1
ATOM 3455 N N . PRO B 1 168 ? 5.367 -20.312 -22.469 1 96.69 168 PRO B N 1
ATOM 3456 C CA . PRO B 1 168 ? 6.734 -20.062 -22.922 1 96.69 168 PRO B CA 1
ATOM 3457 C C . PRO B 1 168 ? 7.414 -18.938 -22.141 1 96.69 168 PRO B C 1
ATOM 3459 O O . PRO B 1 168 ? 8.648 -18.906 -22.047 1 96.69 168 PRO B O 1
ATOM 3462 N N . GLU B 1 169 ? 6.66 -18.016 -21.516 1 96.69 169 GLU B N 1
ATOM 3463 C CA . GLU B 1 169 ? 7.211 -16.891 -20.766 1 96.69 169 GLU B CA 1
ATOM 3464 C C . GLU B 1 169 ? 7.688 -17.328 -19.391 1 96.69 169 GLU B C 1
ATOM 3466 O O . GLU B 1 169 ? 8.352 -16.578 -18.688 1 96.69 169 GLU B O 1
ATOM 3471 N N . ASN B 1 170 ? 7.363 -18.609 -19.078 1 98.62 170 ASN B N 1
ATOM 3472 C CA . ASN B 1 170 ? 7.645 -19.062 -17.719 1 98.62 170 ASN B CA 1
ATOM 3473 C C . ASN B 1 170 ? 8.844 -20.016 -17.688 1 98.62 170 ASN B C 1
ATOM 3475 O O . ASN B 1 170 ? 9.031 -20.812 -18.594 1 98.62 170 ASN B O 1
ATOM 3479 N N . GLN B 1 171 ? 9.633 -19.828 -16.719 1 98.69 171 GLN B N 1
ATOM 3480 C CA . GLN B 1 171 ? 10.695 -20.75 -16.344 1 98.69 171 GLN B CA 1
ATOM 3481 C C . GLN B 1 171 ? 10.484 -21.297 -14.938 1 98.69 171 GLN B C 1
ATOM 3483 O O . GLN B 1 171 ? 10.219 -20.531 -14.008 1 98.69 171 GLN B O 1
ATOM 3488 N N . ALA B 1 172 ? 10.609 -22.609 -14.828 1 98.88 172 ALA B N 1
ATOM 3489 C CA . ALA B 1 172 ? 10.398 -23.234 -13.531 1 98.88 172 ALA B CA 1
ATOM 3490 C C . ALA B 1 172 ? 11.711 -23.75 -12.945 1 98.88 172 ALA B C 1
ATOM 3492 O O . ALA B 1 172 ? 12.625 -24.125 -13.688 1 98.88 172 ALA B O 1
ATOM 3493 N N . PHE B 1 173 ? 11.75 -23.75 -11.602 1 98.88 173 PHE B N 1
ATOM 3494 C CA . PHE B 1 173 ? 12.938 -24.156 -10.859 1 98.88 173 PHE B CA 1
ATOM 3495 C C . PHE B 1 173 ? 12.555 -25.016 -9.656 1 98.88 173 PHE B C 1
ATOM 3497 O O . PHE B 1 173 ? 11.484 -24.844 -9.078 1 98.88 173 PHE B O 1
ATOM 3504 N N . LEU B 1 174 ? 13.414 -25.922 -9.297 1 98.56 174 LEU B N 1
ATOM 3505 C CA . LEU B 1 174 ? 13.148 -26.734 -8.117 1 98.56 174 LEU B CA 1
ATOM 3506 C C . LEU B 1 174 ? 14.422 -26.938 -7.301 1 98.56 174 LEU B C 1
ATOM 3508 O O . LEU B 1 174 ? 15.523 -26.75 -7.809 1 98.56 174 LEU B O 1
ATOM 3512 N N . VAL B 1 175 ? 14.281 -27.203 -6.027 1 98.12 175 VAL B N 1
ATOM 3513 C CA . VAL B 1 175 ? 15.328 -27.578 -5.086 1 98.12 175 VAL B CA 1
ATOM 3514 C C . VAL B 1 175 ? 15.078 -29.016 -4.594 1 98.12 175 VAL B C 1
ATOM 3516 O O . VAL B 1 175 ? 13.93 -29.406 -4.359 1 98.12 175 VAL B O 1
ATOM 3519 N N . ARG B 1 176 ? 16.188 -29.734 -4.492 1 97.19 176 ARG B N 1
ATOM 3520 C CA . ARG B 1 176 ? 16.094 -31.109 -4.008 1 97.19 176 ARG B CA 1
ATOM 3521 C C . ARG B 1 176 ? 16.781 -31.25 -2.648 1 97.19 176 ARG B C 1
ATOM 3523 O O . ARG B 1 176 ? 17.734 -30.531 -2.346 1 97.19 176 ARG B O 1
ATOM 3530 N N . GLU B 1 177 ? 16.266 -32.031 -1.899 1 95.44 177 GLU B N 1
ATOM 3531 C CA . GLU B 1 177 ? 16.953 -32.656 -0.788 1 95.44 177 GLU B CA 1
ATOM 3532 C C . GLU B 1 177 ? 17.109 -34.156 -1.016 1 95.44 177 GLU B C 1
ATOM 3534 O O . GLU B 1 177 ? 16.125 -34.906 -0.914 1 95.44 177 GLU B O 1
ATOM 3539 N N . GLY B 1 178 ? 18.344 -34.562 -1.357 1 93.75 178 GLY B N 1
ATOM 3540 C CA . GLY B 1 178 ? 18.5 -35.906 -1.874 1 93.75 178 GLY B CA 1
ATOM 3541 C C . GLY B 1 178 ? 17.828 -36.125 -3.213 1 93.75 178 GLY B C 1
ATOM 3542 O O . GLY B 1 178 ? 18.062 -35.375 -4.16 1 93.75 178 GLY B O 1
ATOM 3543 N N . GLU B 1 179 ? 16.906 -37.125 -3.264 1 94.81 179 GLU B N 1
ATOM 3544 C CA . GLU B 1 179 ? 16.219 -37.438 -4.512 1 94.81 179 GLU B CA 1
ATOM 3545 C C . GLU B 1 179 ? 14.852 -36.781 -4.57 1 94.81 179 GLU B C 1
ATOM 3547 O O . GLU B 1 179 ? 14.172 -36.812 -5.598 1 94.81 179 GLU B O 1
ATOM 3552 N N . THR B 1 180 ? 14.531 -36.094 -3.525 1 96.19 180 THR B N 1
ATOM 3553 C CA . THR B 1 180 ? 13.18 -35.562 -3.41 1 96.19 180 THR B CA 1
ATOM 3554 C C . THR B 1 180 ? 13.141 -34.062 -3.74 1 96.19 180 THR B C 1
ATOM 3556 O O . THR B 1 180 ? 13.914 -33.281 -3.184 1 96.19 180 THR B O 1
ATOM 3559 N N . ALA B 1 181 ? 12.289 -33.688 -4.711 1 97.94 181 ALA B N 1
ATOM 3560 C CA . ALA B 1 181 ? 11.992 -32.25 -4.902 1 97.94 181 ALA B CA 1
ATOM 3561 C C . ALA B 1 181 ? 11.219 -31.703 -3.711 1 97.94 181 ALA B C 1
ATOM 3563 O O . ALA B 1 181 ? 10.148 -32.188 -3.369 1 97.94 181 ALA B O 1
ATOM 3564 N N . VAL B 1 182 ? 11.703 -30.609 -3.084 1 97.5 182 VAL B N 1
ATOM 3565 C CA . VAL B 1 182 ? 11.117 -30.203 -1.81 1 97.5 182 VAL B CA 1
ATOM 3566 C C . VAL B 1 182 ? 10.594 -28.766 -1.911 1 97.5 182 VAL B C 1
ATOM 3568 O O . VAL B 1 182 ? 9.836 -28.312 -1.051 1 97.5 182 VAL B O 1
ATOM 3571 N N . ALA B 1 183 ? 11.016 -28.047 -2.924 1 97.94 183 ALA B N 1
ATOM 3572 C CA . ALA B 1 183 ? 10.578 -26.672 -3.146 1 97.94 183 ALA B CA 1
ATOM 3573 C C . ALA B 1 183 ? 10.656 -26.312 -4.625 1 97.94 183 ALA B C 1
ATOM 3575 O O . ALA B 1 183 ? 11.391 -26.953 -5.391 1 97.94 183 ALA B O 1
ATOM 3576 N N . GLY B 1 184 ? 9.898 -25.328 -5.043 1 98.62 184 GLY B N 1
ATOM 3577 C CA . GLY B 1 184 ? 9.93 -24.859 -6.422 1 98.62 184 GLY B CA 1
ATOM 3578 C C . GLY B 1 184 ? 9.297 -23.5 -6.605 1 98.62 184 GLY B C 1
ATOM 3579 O O . GLY B 1 184 ? 8.828 -22.891 -5.641 1 98.62 184 GLY B O 1
ATOM 3580 N N . GLY B 1 185 ? 9.414 -22.984 -7.793 1 98.56 185 GLY B N 1
ATOM 3581 C CA . GLY B 1 185 ? 8.844 -21.703 -8.156 1 98.56 185 GLY B CA 1
ATOM 3582 C C . GLY B 1 185 ? 8.984 -21.391 -9.633 1 98.56 185 GLY B C 1
ATOM 3583 O O . GLY B 1 185 ? 9.648 -22.109 -10.367 1 98.56 185 GLY B O 1
ATOM 3584 N N . ILE B 1 186 ? 8.336 -20.312 -10.008 1 98.81 186 ILE B N 1
ATOM 3585 C CA . ILE B 1 186 ? 8.328 -19.906 -11.414 1 98.81 186 ILE B CA 1
ATOM 3586 C C . ILE B 1 186 ? 8.859 -18.484 -11.539 1 98.81 186 ILE B C 1
ATOM 3588 O O . ILE B 1 186 ? 8.656 -17.656 -10.648 1 98.81 186 ILE B O 1
ATOM 3592 N N . LEU B 1 187 ? 9.57 -18.25 -12.578 1 98.88 187 LEU B N 1
ATOM 3593 C CA . LEU B 1 187 ? 9.883 -16.922 -13.094 1 98.88 187 LEU B CA 1
ATOM 3594 C C . LEU B 1 187 ? 9.133 -16.641 -14.391 1 98.88 187 LEU B C 1
ATOM 3596 O O . LEU B 1 187 ? 9.266 -17.391 -15.359 1 98.88 187 LEU B O 1
ATOM 3600 N N . ALA B 1 188 ? 8.305 -15.641 -14.398 1 98.88 188 ALA B N 1
ATOM 3601 C CA . ALA B 1 188 ? 7.73 -15.125 -15.641 1 98.88 188 ALA B CA 1
ATOM 3602 C C . ALA B 1 188 ? 8.5 -13.898 -16.125 1 98.88 188 ALA B C 1
ATOM 3604 O O . ALA B 1 188 ? 8.828 -13.008 -15.344 1 98.88 188 ALA B O 1
ATOM 3605 N N . VAL B 1 189 ? 8.812 -13.859 -17.422 1 98.56 189 VAL B N 1
ATOM 3606 C CA . VAL B 1 189 ? 9.531 -12.727 -18 1 98.56 189 VAL B CA 1
ATOM 3607 C C . VAL B 1 189 ? 8.672 -12.055 -19.062 1 98.56 189 VAL B C 1
ATOM 3609 O O . VAL B 1 189 ? 8.164 -12.711 -19.969 1 98.56 189 VAL B O 1
ATOM 3612 N N . GLN B 1 190 ? 8.492 -10.797 -18.891 1 97.5 190 GLN B N 1
ATOM 3613 C CA . GLN B 1 190 ? 7.723 -10.016 -19.859 1 97.5 190 GLN B CA 1
ATOM 3614 C C . GLN B 1 190 ? 8.25 -8.586 -19.953 1 97.5 190 GLN B C 1
ATOM 3616 O O . GLN B 1 190 ? 8.328 -7.883 -18.938 1 97.5 190 GLN B O 1
ATOM 3621 N N . ASP B 1 191 ? 8.633 -8.125 -21.125 1 95.31 191 ASP B N 1
ATOM 3622 C CA . ASP B 1 191 ? 9 -6.742 -21.422 1 95.31 191 ASP B CA 1
ATOM 3623 C C . ASP B 1 191 ? 10.055 -6.23 -20.453 1 95.31 191 ASP B C 1
ATOM 3625 O O . ASP B 1 191 ? 9.891 -5.168 -19.844 1 95.31 191 ASP B O 1
ATOM 3629 N N . GLY B 1 192 ? 11.047 -7.043 -20.203 1 96.56 192 GLY B N 1
ATOM 3630 C CA . GLY B 1 192 ? 12.18 -6.625 -19.391 1 96.56 192 GLY B CA 1
ATOM 3631 C C . GLY B 1 192 ? 11.891 -6.652 -17.906 1 96.56 192 GLY B C 1
ATOM 3632 O O . GLY B 1 192 ? 12.625 -6.051 -17.109 1 96.56 192 GLY B O 1
ATOM 3633 N N . MET B 1 193 ? 10.859 -7.289 -17.484 1 97.81 193 MET B N 1
ATOM 3634 C CA . MET B 1 193 ? 10.5 -7.453 -16.094 1 97.81 193 MET B CA 1
ATOM 3635 C C . MET B 1 193 ? 10.242 -8.922 -15.758 1 97.81 193 MET B C 1
ATOM 3637 O O . MET B 1 193 ? 9.617 -9.641 -16.547 1 97.81 193 MET B O 1
ATOM 3641 N N . GLY B 1 194 ? 10.797 -9.352 -14.633 1 98.69 194 GLY B N 1
ATOM 3642 C CA . GLY B 1 194 ? 10.539 -10.688 -14.133 1 98.69 194 GLY B CA 1
ATOM 3643 C C . GLY B 1 194 ? 9.562 -10.711 -12.969 1 98.69 194 GLY B C 1
ATOM 3644 O O . GLY B 1 194 ? 9.602 -9.828 -12.102 1 98.69 194 GLY B O 1
ATOM 3645 N N . GLU B 1 195 ? 8.703 -11.648 -12.969 1 98.88 195 GLU B N 1
ATOM 3646 C CA . GLU B 1 195 ? 7.844 -11.891 -11.812 1 98.88 195 GLU B CA 1
ATOM 3647 C C . GLU B 1 195 ? 8.102 -13.266 -11.211 1 98.88 195 GLU B C 1
ATOM 3649 O O . GLU B 1 195 ? 8.094 -14.273 -11.914 1 98.88 195 GLU B O 1
ATOM 3654 N N . LEU B 1 196 ? 8.43 -13.273 -9.961 1 98.69 196 LEU B N 1
ATOM 3655 C CA . LEU B 1 196 ? 8.516 -14.523 -9.211 1 98.69 196 LEU B CA 1
ATOM 3656 C C . LEU B 1 196 ? 7.156 -14.922 -8.664 1 98.69 196 LEU B C 1
ATOM 3658 O O . LEU B 1 196 ? 6.516 -14.141 -7.949 1 98.69 196 LEU B O 1
ATOM 3662 N N . PHE B 1 197 ? 6.684 -16.125 -9.023 1 98.31 197 PHE B N 1
ATOM 3663 C CA . PHE B 1 197 ? 5.387 -16.547 -8.5 1 98.31 197 PHE B CA 1
ATOM 3664 C C . PHE B 1 197 ? 5.309 -18.062 -8.391 1 98.31 197 PHE B C 1
ATOM 3666 O O . PHE B 1 197 ? 6.258 -18.766 -8.75 1 98.31 197 PHE B O 1
ATOM 3673 N N . LEU B 1 198 ? 4.242 -18.516 -7.754 1 97.56 198 LEU B N 1
ATOM 3674 C CA . LEU B 1 198 ? 3.98 -19.938 -7.57 1 97.56 198 LEU B CA 1
ATOM 3675 C C . LEU B 1 198 ? 5.156 -20.609 -6.879 1 97.56 198 LEU B C 1
ATOM 3677 O O . LEU B 1 198 ? 5.664 -21.625 -7.363 1 97.56 198 LEU B O 1
ATOM 3681 N N . THR B 1 199 ? 5.555 -20.031 -5.852 1 97.19 199 THR B N 1
ATOM 3682 C CA . THR B 1 199 ? 6.672 -20.562 -5.074 1 97.19 199 THR B CA 1
ATOM 3683 C C . THR B 1 199 ? 6.176 -21.203 -3.787 1 97.19 199 THR B C 1
ATOM 3685 O O . THR B 1 199 ? 5.336 -20.641 -3.084 1 97.19 199 THR B O 1
ATOM 3688 N N . SER B 1 200 ? 6.656 -22.375 -3.521 1 96.62 200 SER B N 1
ATOM 3689 C CA . SER B 1 200 ? 6.309 -23.031 -2.264 1 96.62 200 SER B CA 1
ATOM 3690 C C . SER B 1 200 ? 7.387 -24.016 -1.837 1 96.62 200 SER B C 1
ATOM 3692 O O . SER B 1 200 ? 8.234 -24.391 -2.641 1 96.62 200 SER B O 1
ATOM 3694 N N . THR B 1 201 ? 7.441 -24.312 -0.62 1 96.31 201 THR B N 1
ATOM 3695 C CA . THR B 1 201 ? 8.273 -25.328 0.003 1 96.31 201 THR B CA 1
ATOM 3696 C C . THR B 1 201 ? 7.426 -26.312 0.801 1 96.31 201 THR B C 1
ATOM 3698 O O . THR B 1 201 ? 6.555 -25.906 1.574 1 96.31 201 THR B O 1
ATOM 3701 N N . ILE B 1 202 ? 7.691 -27.562 0.577 1 96.19 202 ILE B N 1
ATOM 3702 C CA . ILE B 1 202 ? 6.988 -28.562 1.374 1 96.19 202 ILE B CA 1
ATOM 3703 C C . ILE B 1 202 ? 7.16 -28.25 2.859 1 96.19 202 ILE B C 1
ATOM 3705 O O . ILE B 1 202 ? 8.281 -28.016 3.326 1 96.19 202 ILE B O 1
ATOM 3709 N N . PRO B 1 203 ? 6.074 -28.297 3.641 1 95.19 203 PRO B N 1
ATOM 3710 C CA . PRO B 1 203 ? 6.102 -27.828 5.027 1 95.19 203 PRO B CA 1
ATOM 3711 C C . PRO B 1 203 ? 7.191 -28.5 5.859 1 95.19 203 PRO B C 1
ATOM 3713 O O . PRO B 1 203 ? 7.91 -27.828 6.598 1 95.19 203 PRO B O 1
ATOM 3716 N N . ALA B 1 204 ? 7.445 -29.734 5.699 1 93.75 204 ALA B N 1
ATOM 3717 C CA . ALA B 1 204 ? 8.414 -30.5 6.48 1 93.75 204 ALA B CA 1
ATOM 3718 C C . ALA B 1 204 ? 9.836 -30.031 6.195 1 93.75 204 ALA B C 1
ATOM 3720 O O . ALA B 1 204 ? 10.766 -30.375 6.934 1 93.75 204 ALA B O 1
ATOM 3721 N N . TYR B 1 205 ? 10 -29.266 5.156 1 95.12 205 TYR B N 1
ATOM 3722 C CA . TYR B 1 205 ? 11.336 -28.875 4.73 1 95.12 205 TYR B CA 1
ATOM 3723 C C . TYR B 1 205 ? 11.539 -27.375 4.863 1 95.12 205 TYR B C 1
ATOM 3725 O O . TYR B 1 205 ? 12.492 -26.828 4.301 1 95.12 205 TYR B O 1
ATOM 3733 N N . ARG B 1 206 ? 10.641 -26.656 5.574 1 94.12 206 ARG B N 1
ATOM 3734 C CA . ARG B 1 206 ? 10.742 -25.203 5.719 1 94.12 206 ARG B CA 1
ATOM 3735 C C . ARG B 1 206 ? 11.805 -24.828 6.75 1 94.12 206 ARG B C 1
ATOM 3737 O O . ARG B 1 206 ? 12.234 -25.672 7.543 1 94.12 206 ARG B O 1
ATOM 3744 N N . GLY B 1 207 ? 12.32 -23.609 6.625 1 92.38 207 GLY B N 1
ATOM 3745 C CA . GLY B 1 207 ? 13.305 -23.109 7.566 1 92.38 207 GLY B CA 1
ATOM 3746 C C . GLY B 1 207 ? 14.727 -23.531 7.23 1 92.38 207 GLY B C 1
ATOM 3747 O O . GLY B 1 207 ? 15.602 -23.516 8.094 1 92.38 207 GLY B O 1
ATOM 3748 N N . ARG B 1 208 ? 14.93 -23.953 5.957 1 92.56 208 ARG B N 1
ATOM 3749 C CA . ARG B 1 208 ? 16.234 -24.484 5.578 1 92.56 208 ARG B CA 1
ATOM 3750 C C . ARG B 1 208 ? 16.891 -23.609 4.508 1 92.56 208 ARG B C 1
ATOM 3752 O O . ARG B 1 208 ? 17.938 -23.969 3.957 1 92.56 208 ARG B O 1
ATOM 3759 N N . GLY B 1 209 ? 16.234 -22.531 4.086 1 92.88 209 GLY B N 1
ATOM 3760 C CA . GLY B 1 209 ? 16.828 -21.578 3.156 1 92.88 209 GLY B CA 1
ATOM 3761 C C . GLY B 1 209 ? 16.516 -21.891 1.706 1 92.88 209 GLY B C 1
ATOM 3762 O O . GLY B 1 209 ? 17.062 -21.266 0.797 1 92.88 209 GLY B O 1
ATOM 3763 N N . TYR B 1 210 ? 15.641 -22.828 1.41 1 95.12 210 TYR B N 1
ATOM 3764 C CA . TYR B 1 210 ? 15.352 -23.234 0.041 1 95.12 210 TYR B CA 1
ATOM 3765 C C . TYR B 1 210 ? 14.656 -22.109 -0.726 1 95.12 210 TYR B C 1
ATOM 3767 O O . TYR B 1 210 ? 14.922 -21.906 -1.913 1 95.12 210 TYR B O 1
ATOM 3775 N N . GLN B 1 211 ? 13.789 -21.375 -0.082 1 94.69 211 GLN B N 1
ATOM 3776 C CA . GLN B 1 211 ? 13.125 -20.25 -0.729 1 94.69 211 GLN B CA 1
ATOM 3777 C C . GLN B 1 211 ? 14.141 -19.188 -1.16 1 94.69 211 GLN B C 1
ATOM 3779 O O . GLN B 1 211 ? 14.039 -18.641 -2.26 1 94.69 211 GLN B O 1
ATOM 3784 N N . THR B 1 212 ? 15.094 -18.938 -0.284 1 95.12 212 THR B N 1
ATOM 3785 C CA . THR B 1 212 ? 16.141 -17.984 -0.605 1 95.12 212 THR B CA 1
ATOM 3786 C C . THR B 1 212 ? 16.922 -18.422 -1.839 1 95.12 212 THR B C 1
ATOM 3788 O O . THR B 1 212 ? 17.172 -17.625 -2.738 1 95.12 212 THR B O 1
ATOM 3791 N N . GLN B 1 213 ? 17.266 -19.672 -1.896 1 96.06 213 GLN B N 1
ATOM 3792 C CA . GLN B 1 213 ? 17.984 -20.219 -3.043 1 96.06 213 GLN B CA 1
ATOM 3793 C C . GLN B 1 213 ? 17.188 -20.047 -4.328 1 96.06 213 GLN B C 1
ATOM 3795 O O . GLN B 1 213 ? 17.734 -19.641 -5.359 1 96.06 213 GLN B O 1
ATOM 3800 N N . LEU B 1 214 ? 15.898 -20.359 -4.215 1 97.25 214 LEU B N 1
ATOM 3801 C CA . LEU B 1 214 ? 15.016 -20.234 -5.363 1 97.25 214 LEU B CA 1
ATOM 3802 C C . LEU B 1 214 ? 14.945 -18.781 -5.828 1 97.25 214 LEU B C 1
ATOM 3804 O O . LEU B 1 214 ? 14.977 -18.5 -7.031 1 97.25 214 LEU B O 1
ATOM 3808 N N . ILE B 1 215 ? 14.844 -17.844 -4.906 1 97.38 215 ILE B N 1
ATOM 3809 C CA . ILE B 1 215 ? 14.758 -16.422 -5.23 1 97.38 215 ILE B CA 1
ATOM 3810 C C . ILE B 1 215 ? 16.031 -15.977 -5.938 1 97.38 215 ILE B C 1
ATOM 3812 O O . ILE B 1 215 ? 15.977 -15.344 -6.996 1 97.38 215 ILE B O 1
ATOM 3816 N N . LEU B 1 216 ? 17.156 -16.359 -5.41 1 97 216 LEU B N 1
ATOM 3817 C CA . LEU B 1 216 ? 18.438 -15.953 -5.969 1 97 216 LEU B CA 1
ATOM 3818 C C . LEU B 1 216 ? 18.609 -16.484 -7.383 1 97 216 LEU B C 1
ATOM 3820 O O . LEU B 1 216 ? 19.047 -15.766 -8.281 1 97 216 LEU B O 1
ATOM 3824 N N . GLU B 1 217 ? 18.297 -17.75 -7.555 1 97.38 217 GLU B N 1
ATOM 3825 C CA . GLU B 1 217 ? 18.391 -18.359 -8.875 1 97.38 217 GLU B CA 1
ATOM 3826 C C . GLU B 1 217 ? 17.5 -17.656 -9.883 1 97.38 217 GLU B C 1
ATOM 3828 O O . GLU B 1 217 ? 17.891 -17.438 -11.031 1 97.38 217 GLU B O 1
ATOM 3833 N N . ARG B 1 218 ? 16.312 -17.297 -9.469 1 97.88 218 ARG B N 1
ATOM 3834 C CA . ARG B 1 218 ? 15.359 -16.688 -10.383 1 97.88 218 ARG B CA 1
ATOM 3835 C C . ARG B 1 218 ? 15.727 -15.234 -10.656 1 97.88 218 ARG B C 1
ATOM 3837 O O . ARG B 1 218 ? 15.484 -14.727 -11.758 1 97.88 218 ARG B O 1
ATOM 3844 N N . ILE B 1 219 ? 16.359 -14.539 -9.695 1 97.69 219 ILE B N 1
ATOM 3845 C CA . ILE B 1 219 ? 16.906 -13.211 -9.969 1 97.69 219 ILE B CA 1
ATOM 3846 C C . ILE B 1 219 ? 18 -13.32 -11.023 1 97.69 219 ILE B C 1
ATOM 3848 O O . ILE B 1 219 ? 18.047 -12.523 -11.961 1 97.69 219 ILE B O 1
ATOM 3852 N N . ALA B 1 220 ? 18.891 -14.312 -10.852 1 97.19 220 ALA B N 1
ATOM 3853 C CA . ALA B 1 220 ? 19.969 -14.531 -11.812 1 97.19 220 ALA B CA 1
ATOM 3854 C C . ALA B 1 220 ? 19.406 -14.82 -13.203 1 97.19 220 ALA B C 1
ATOM 3856 O O . ALA B 1 220 ? 19.906 -14.289 -14.203 1 97.19 220 ALA B O 1
ATOM 3857 N N . ALA B 1 221 ? 18.406 -15.672 -13.234 1 97.88 221 ALA B N 1
ATOM 3858 C CA . ALA B 1 221 ? 17.766 -16 -14.5 1 97.88 221 ALA B CA 1
ATOM 3859 C C . ALA B 1 221 ? 17.125 -14.773 -15.133 1 97.88 221 ALA B C 1
ATOM 3861 O O . ALA B 1 221 ? 17.188 -14.578 -16.344 1 97.88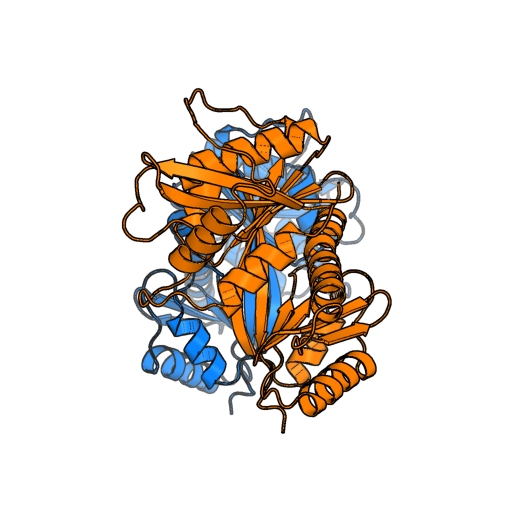 221 ALA B O 1
ATOM 3862 N N . ALA B 1 222 ? 16.422 -13.961 -14.32 1 98.44 222 ALA B N 1
ATOM 3863 C CA . ALA B 1 222 ? 15.828 -12.719 -14.805 1 98.44 222 ALA B CA 1
ATOM 3864 C C . ALA B 1 222 ? 16.891 -11.781 -15.375 1 98.44 222 ALA B C 1
ATOM 3866 O O . ALA B 1 222 ? 16.703 -11.195 -16.438 1 98.44 222 ALA B O 1
ATOM 3867 N N . LYS B 1 223 ? 17.969 -11.68 -14.68 1 97.81 223 LYS B N 1
ATOM 3868 C CA . LYS B 1 223 ? 19.094 -10.867 -15.148 1 97.81 223 LYS B CA 1
ATOM 3869 C C . LYS B 1 223 ? 19.609 -11.359 -16.5 1 97.81 223 LYS B C 1
ATOM 3871 O O . LYS B 1 223 ? 19.812 -10.562 -17.422 1 97.81 223 LYS B O 1
ATOM 3876 N N . ALA B 1 224 ? 19.828 -12.633 -16.594 1 97.44 224 ALA B N 1
ATOM 3877 C CA . ALA B 1 224 ? 20.312 -13.242 -17.828 1 97.44 224 ALA B CA 1
ATOM 3878 C C . ALA B 1 224 ? 19.344 -12.992 -18.984 1 97.44 224 ALA B C 1
ATOM 3880 O O . ALA B 1 224 ? 19.75 -12.875 -20.141 1 97.44 224 ALA B O 1
ATOM 3881 N N . ALA B 1 225 ? 18.062 -12.867 -18.641 1 97.81 225 ALA B N 1
ATOM 3882 C CA . ALA B 1 225 ? 17.031 -12.641 -19.656 1 97.81 225 ALA B CA 1
ATOM 3883 C C . ALA B 1 225 ? 16.906 -11.164 -20 1 97.81 225 ALA B C 1
ATOM 3885 O O . ALA B 1 225 ? 16.078 -10.773 -20.828 1 97.81 225 ALA B O 1
ATOM 3886 N N . GLY B 1 226 ? 17.625 -10.305 -19.312 1 97.38 226 GLY B N 1
ATOM 3887 C CA . GLY B 1 226 ? 17.656 -8.891 -19.656 1 97.38 226 GLY B CA 1
ATOM 3888 C C . GLY B 1 226 ? 16.672 -8.062 -18.844 1 97.38 226 GLY B C 1
ATOM 3889 O O . GLY B 1 226 ? 16.344 -6.938 -19.234 1 97.38 226 GLY B O 1
ATOM 3890 N N . CYS B 1 227 ? 16.188 -8.625 -17.797 1 98.25 227 CYS B N 1
ATOM 3891 C CA . CYS B 1 227 ? 15.234 -7.891 -16.969 1 98.25 227 CYS B CA 1
ATOM 3892 C C . CYS B 1 227 ? 15.938 -6.812 -16.156 1 98.25 227 CYS B C 1
ATOM 3894 O O . CYS B 1 227 ? 17.016 -7.051 -15.602 1 98.25 227 CYS B O 1
ATOM 3896 N N . GLN B 1 228 ? 15.328 -5.703 -16.109 1 97.81 228 GLN B N 1
ATOM 3897 C CA . GLN B 1 228 ? 15.812 -4.633 -15.25 1 97.81 228 GLN B CA 1
ATOM 3898 C C . GLN B 1 228 ? 15.242 -4.766 -13.836 1 97.81 228 GLN B C 1
ATOM 3900 O O . GLN B 1 228 ? 15.914 -4.449 -12.859 1 97.81 228 GLN B O 1
ATOM 3905 N N . TYR B 1 229 ? 13.977 -5.238 -13.758 1 98.12 229 TYR B N 1
ATOM 3906 C CA . TYR B 1 229 ? 13.289 -5.355 -12.477 1 98.12 229 TYR B CA 1
ATOM 3907 C C . TYR B 1 229 ? 12.742 -6.762 -12.281 1 98.12 229 TYR B C 1
ATOM 3909 O O . TYR B 1 229 ? 12.438 -7.461 -13.25 1 98.12 229 TYR B O 1
ATOM 3917 N N . VAL B 1 230 ? 12.68 -7.121 -11.039 1 98.62 230 VAL B N 1
ATOM 3918 C CA . VAL B 1 230 ? 11.969 -8.32 -10.617 1 98.62 230 VAL B CA 1
ATOM 3919 C C . VAL B 1 230 ? 10.898 -7.945 -9.586 1 98.62 230 VAL B C 1
ATOM 3921 O O . VAL B 1 230 ? 11.148 -7.141 -8.688 1 98.62 230 VAL B O 1
ATOM 3924 N N . THR B 1 231 ? 9.734 -8.461 -9.766 1 98.69 231 THR B N 1
ATOM 3925 C CA . THR B 1 231 ? 8.633 -8.188 -8.844 1 98.69 231 THR B CA 1
ATOM 3926 C C . THR B 1 231 ? 8.07 -9.484 -8.273 1 98.69 231 THR B C 1
ATOM 3928 O O . THR B 1 231 ? 8.258 -10.562 -8.859 1 98.69 231 THR B O 1
ATOM 3931 N N . VAL B 1 232 ? 7.477 -9.383 -7.137 1 98.44 232 VAL B N 1
ATOM 3932 C CA . VAL B 1 232 ? 6.805 -10.484 -6.449 1 98.44 232 VAL B CA 1
ATOM 3933 C C . VAL B 1 232 ? 5.594 -9.953 -5.684 1 98.44 232 VAL B C 1
ATOM 3935 O O . VAL B 1 232 ? 5.645 -8.859 -5.109 1 98.44 232 VAL B O 1
ATOM 3938 N N . THR B 1 233 ? 4.52 -10.656 -5.738 1 98.31 233 THR B N 1
ATOM 3939 C CA . THR B 1 233 ? 3.352 -10.367 -4.914 1 98.31 233 THR B CA 1
ATOM 3940 C C . THR B 1 233 ? 3.178 -11.43 -3.832 1 98.31 233 THR B C 1
ATOM 3942 O O . THR B 1 233 ? 3.203 -12.625 -4.121 1 98.31 233 THR B O 1
ATOM 3945 N N . THR B 1 234 ? 3.092 -11.055 -2.611 1 97.12 234 THR B N 1
ATOM 3946 C CA . THR B 1 234 ? 2.904 -11.977 -1.491 1 97.12 234 THR B CA 1
ATOM 3947 C C . THR B 1 234 ? 1.732 -11.531 -0.62 1 97.12 234 THR B C 1
ATOM 3949 O O . THR B 1 234 ? 1.285 -10.383 -0.709 1 97.12 234 THR B O 1
ATOM 3952 N N . LYS B 1 235 ? 1.239 -12.477 0.181 1 94.94 235 LYS B N 1
ATOM 3953 C CA . LYS B 1 235 ? 0.41 -12.047 1.304 1 94.94 235 LYS B CA 1
ATOM 3954 C C . LYS B 1 235 ? 1.208 -11.195 2.283 1 94.94 235 LYS B C 1
ATOM 3956 O O . LYS B 1 235 ? 2.439 -11.258 2.314 1 94.94 235 LYS B O 1
ATOM 3961 N N . VAL B 1 236 ? 0.517 -10.406 3.02 1 93.94 236 VAL B N 1
ATOM 3962 C CA . VAL B 1 236 ? 1.172 -9.492 3.949 1 93.94 236 VAL B CA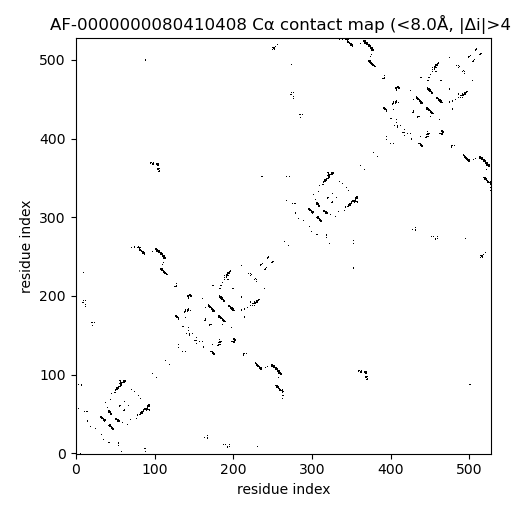 1
ATOM 3963 C C . VAL B 1 236 ? 1.67 -10.266 5.168 1 93.94 236 VAL B C 1
ATOM 3965 O O . VAL B 1 236 ? 0.995 -11.18 5.652 1 93.94 236 VAL B O 1
ATOM 3968 N N . ASP B 1 237 ? 2.842 -9.836 5.664 1 86.12 237 ASP B N 1
ATOM 3969 C CA . ASP B 1 237 ? 3.451 -10.312 6.902 1 86.12 237 ASP B CA 1
ATOM 3970 C C . ASP B 1 237 ? 3.604 -11.836 6.891 1 86.12 237 ASP B C 1
ATOM 3972 O O . ASP B 1 237 ? 3.193 -12.516 7.836 1 86.12 237 ASP B O 1
ATOM 3976 N N . THR B 1 238 ? 4.066 -12.391 5.777 1 88.56 238 THR B N 1
ATOM 3977 C CA . THR B 1 238 ? 4.371 -13.812 5.652 1 88.56 238 THR B CA 1
ATOM 3978 C C . THR B 1 238 ? 5.875 -14.039 5.582 1 88.56 238 THR B C 1
ATOM 3980 O O . THR B 1 238 ? 6.648 -13.086 5.438 1 88.56 238 THR B O 1
ATOM 3983 N N . ALA B 1 239 ? 6.234 -15.289 5.684 1 88.62 239 ALA B N 1
ATOM 3984 C CA . ALA B 1 239 ? 7.641 -15.672 5.539 1 88.62 239 ALA B CA 1
ATOM 3985 C C . ALA B 1 239 ? 8.172 -15.281 4.164 1 88.62 239 ALA B C 1
ATOM 3987 O O . ALA B 1 239 ? 9.336 -14.875 4.035 1 88.62 239 ALA B O 1
ATOM 3988 N N . SER B 1 240 ? 7.305 -15.414 3.176 1 89.31 240 SER B N 1
ATOM 3989 C CA . SER B 1 240 ? 7.711 -15.023 1.829 1 89.31 240 SER B CA 1
ATOM 3990 C C . SER B 1 240 ? 8.062 -13.547 1.765 1 89.31 240 SER B C 1
ATOM 3992 O O . SER B 1 240 ? 9.094 -13.172 1.197 1 89.31 240 SER B O 1
ATOM 3994 N N . GLY B 1 241 ? 7.219 -12.742 2.377 1 91.5 241 GLY B N 1
ATOM 3995 C CA . GLY B 1 241 ? 7.492 -11.312 2.416 1 91.5 241 GLY B CA 1
ATOM 3996 C C . GLY B 1 241 ? 8.766 -10.969 3.162 1 91.5 241 GLY B C 1
ATOM 3997 O O . GLY B 1 241 ? 9.539 -10.117 2.721 1 91.5 241 GLY B O 1
ATOM 3998 N N . ARG B 1 242 ? 9.016 -11.609 4.211 1 91.5 242 ARG B N 1
ATOM 3999 C CA . ARG B 1 242 ? 10.219 -11.383 5.004 1 91.5 242 ARG B CA 1
ATOM 4000 C C . ARG B 1 242 ? 11.469 -11.758 4.219 1 91.5 242 ARG B C 1
ATOM 4002 O O . ARG B 1 242 ? 12.508 -11.102 4.344 1 91.5 242 ARG B O 1
ATOM 4009 N N . ASN B 1 243 ? 11.367 -12.852 3.473 1 93.06 243 ASN B N 1
ATOM 4010 C CA . ASN B 1 243 ? 12.477 -13.234 2.605 1 93.06 243 ASN B CA 1
ATOM 4011 C C . ASN B 1 243 ? 12.781 -12.156 1.575 1 93.06 243 ASN B C 1
ATOM 4013 O O . ASN B 1 243 ? 13.953 -11.859 1.304 1 93.06 243 ASN B O 1
ATOM 4017 N N . MET B 1 244 ? 11.672 -11.562 1.021 1 94.81 244 MET B N 1
ATOM 4018 C CA . MET B 1 244 ? 11.859 -10.492 0.048 1 94.81 244 MET B CA 1
ATOM 4019 C C . MET B 1 244 ? 12.594 -9.312 0.678 1 94.81 244 MET B C 1
ATOM 4021 O O . MET B 1 244 ? 13.547 -8.789 0.107 1 94.81 244 MET B O 1
ATOM 4025 N N . GLU B 1 245 ? 12.109 -8.953 1.843 1 92.06 245 GLU B N 1
ATOM 4026 C CA . GLU B 1 245 ? 12.719 -7.832 2.559 1 92.06 245 GLU B CA 1
ATOM 4027 C C . GLU B 1 245 ? 14.195 -8.102 2.848 1 92.06 245 GLU B C 1
ATOM 4029 O O . GLU B 1 245 ? 15.039 -7.23 2.625 1 92.06 245 GLU B O 1
ATOM 4034 N N . ARG B 1 246 ? 14.57 -9.273 3.283 1 91.88 246 ARG B N 1
ATOM 4035 C CA . ARG B 1 246 ? 15.938 -9.656 3.635 1 91.88 246 ARG B CA 1
ATOM 4036 C C . ARG B 1 246 ? 16.844 -9.617 2.41 1 91.88 246 ARG B C 1
ATOM 4038 O O . ARG B 1 246 ? 18.016 -9.258 2.514 1 91.88 246 ARG B O 1
ATOM 4045 N N . LEU B 1 247 ? 16.266 -9.93 1.286 1 93.88 247 LEU B N 1
ATOM 4046 C CA . LEU B 1 247 ? 17.062 -10.031 0.07 1 93.88 247 LEU B CA 1
ATOM 4047 C C . LEU B 1 247 ? 17.141 -8.688 -0.648 1 93.88 247 LEU B C 1
ATOM 4049 O O . LEU B 1 247 ? 17.734 -8.594 -1.729 1 93.88 247 LEU B O 1
ATOM 4053 N N . GLY B 1 248 ? 16.453 -7.711 -0.101 1 92.69 248 GLY B N 1
ATOM 4054 C CA . GLY B 1 248 ? 16.672 -6.367 -0.615 1 92.69 248 GLY B CA 1
ATOM 4055 C C . GLY B 1 248 ? 15.555 -5.883 -1.512 1 92.69 248 GLY B C 1
ATOM 4056 O O . GLY B 1 248 ? 15.656 -4.82 -2.127 1 92.69 248 GLY B O 1
ATOM 4057 N N . PHE B 1 249 ? 14.484 -6.66 -1.628 1 96.31 249 PHE B N 1
ATOM 4058 C CA . PHE B 1 249 ? 13.297 -6.125 -2.289 1 96.31 249 PHE B CA 1
ATOM 4059 C C . PHE B 1 249 ? 12.703 -4.969 -1.495 1 96.31 249 PHE B C 1
ATOM 4061 O O . PHE B 1 249 ? 12.719 -4.984 -0.262 1 96.31 249 PHE B O 1
ATOM 4068 N N . ILE B 1 250 ? 12.141 -4 -2.176 1 94.19 250 ILE B N 1
ATOM 4069 C CA . ILE B 1 250 ? 11.445 -2.91 -1.504 1 94.19 250 ILE B CA 1
ATOM 4070 C C . ILE B 1 250 ? 9.938 -3.133 -1.585 1 94.19 250 ILE B C 1
ATOM 4072 O O . ILE B 1 250 ? 9.43 -3.656 -2.582 1 94.19 250 ILE B O 1
ATOM 4076 N N . PRO B 1 251 ? 9.258 -2.854 -0.491 1 94.88 251 PRO B N 1
ATOM 4077 C CA . PRO B 1 251 ? 7.797 -2.846 -0.62 1 94.88 251 PRO B CA 1
ATOM 4078 C C . PRO B 1 251 ? 7.293 -1.729 -1.531 1 94.88 251 PRO B C 1
ATOM 4080 O O . PRO B 1 251 ? 7.191 -0.577 -1.104 1 94.88 251 PRO B O 1
ATOM 4083 N N . PHE B 1 252 ? 7.012 -1.97 -2.719 1 96.56 252 PHE B N 1
ATOM 4084 C CA . PHE B 1 252 ? 6.758 -0.978 -3.756 1 96.56 252 PHE B CA 1
ATOM 4085 C C . PHE B 1 252 ? 5.363 -0.387 -3.611 1 96.56 252 PHE B C 1
ATOM 4087 O O . PHE B 1 252 ? 5.195 0.833 -3.633 1 96.56 252 PHE B O 1
ATOM 4094 N N . TYR B 1 253 ? 4.289 -1.27 -3.475 1 97.44 253 TYR B N 1
ATOM 4095 C CA . TYR B 1 253 ? 2.947 -0.856 -3.086 1 97.44 253 TYR B CA 1
ATOM 4096 C C . TYR B 1 253 ? 2.148 -2.037 -2.547 1 97.44 253 TYR B C 1
ATOM 4098 O O . TYR B 1 253 ? 2.604 -3.182 -2.605 1 97.44 253 TYR B O 1
ATOM 4106 N N . GLN B 1 254 ? 1.068 -1.714 -1.908 1 98.06 254 GLN B N 1
ATOM 4107 C CA . GLN B 1 254 ? 0.13 -2.717 -1.412 1 98.06 254 GLN B CA 1
ATOM 4108 C C . GLN B 1 254 ? -1.228 -2.584 -2.096 1 98.06 254 GLN B C 1
ATOM 4110 O O . GLN B 1 254 ? -1.813 -1.499 -2.121 1 98.06 254 GLN B O 1
ATOM 4115 N N . LYS B 1 255 ? -1.64 -3.66 -2.65 1 98.62 255 LYS B N 1
ATOM 4116 C CA . LYS B 1 255 ? -2.988 -3.693 -3.209 1 98.62 255 LYS B CA 1
ATOM 4117 C C . LYS B 1 255 ? -4.031 -3.918 -2.117 1 98.62 255 LYS B C 1
ATOM 4119 O O . LYS B 1 255 ? -3.783 -4.652 -1.157 1 98.62 255 LYS B O 1
ATOM 4124 N N . ALA B 1 256 ? -5.168 -3.266 -2.281 1 98.88 256 ALA B N 1
ATOM 4125 C CA . ALA B 1 256 ? -6.355 -3.625 -1.512 1 98.88 256 ALA B CA 1
ATOM 4126 C C . ALA B 1 256 ? -7.262 -4.562 -2.307 1 98.88 256 ALA B C 1
ATOM 4128 O O . ALA B 1 256 ? -7.734 -4.203 -3.389 1 98.88 256 ALA B O 1
ATOM 4129 N N . VAL B 1 257 ? -7.457 -5.754 -1.794 1 98.88 257 VAL B N 1
ATOM 4130 C CA . VAL B 1 257 ? -8.43 -6.652 -2.404 1 98.88 257 VAL B CA 1
ATOM 4131 C C . VAL B 1 257 ? -9.828 -6.352 -1.863 1 98.88 257 VAL B C 1
ATOM 4133 O O . VAL B 1 257 ? -10.102 -6.57 -0.682 1 98.88 257 VAL B O 1
ATOM 4136 N N . MET B 1 258 ? -10.664 -5.848 -2.725 1 98.88 258 MET B N 1
ATOM 4137 C CA . MET B 1 258 ? -12.031 -5.461 -2.375 1 98.88 258 MET B CA 1
ATOM 4138 C C . MET B 1 258 ? -13.023 -6.551 -2.77 1 98.88 258 MET B C 1
ATOM 4140 O O . MET B 1 258 ? -12.984 -7.055 -3.893 1 98.88 258 MET B O 1
ATOM 4144 N N . LYS B 1 259 ? -13.844 -6.891 -1.912 1 98.38 259 LYS B N 1
ATOM 4145 C CA . LYS B 1 259 ? -14.797 -7.969 -2.16 1 98.38 259 LYS B CA 1
ATOM 4146 C C . LYS B 1 259 ? -16.219 -7.426 -2.303 1 98.38 259 LYS B C 1
ATOM 4148 O O . LYS B 1 259 ? -16.625 -6.551 -1.539 1 98.38 259 LYS B O 1
ATOM 4153 N N . SER B 1 260 ? -16.953 -7.914 -3.207 1 98.31 260 SER B N 1
ATOM 4154 C CA . SER B 1 260 ? -18.328 -7.492 -3.459 1 98.31 260 SER B CA 1
ATOM 4155 C C . SER B 1 260 ? -19.281 -8.008 -2.379 1 98.31 260 SER B C 1
ATOM 4157 O O . SER B 1 260 ? -18.938 -8.953 -1.657 1 98.31 260 SER B O 1
ATOM 4159 N N . PRO B 1 261 ? -20.453 -7.352 -2.279 1 96.44 261 PRO B N 1
ATOM 4160 C CA . PRO B 1 261 ? -21.547 -8.109 -1.663 1 96.44 261 PRO B CA 1
ATOM 4161 C C . PRO B 1 261 ? -21.875 -9.391 -2.424 1 96.44 261 PRO B C 1
ATOM 4163 O O . PRO B 1 261 ? -21.312 -9.641 -3.49 1 96.44 261 PRO B O 1
ATOM 4166 N N . ILE B 1 262 ? -22.688 -10.258 -1.807 1 96 262 ILE B N 1
ATOM 4167 C CA . ILE B 1 262 ? -23.094 -11.477 -2.496 1 96 262 ILE B CA 1
ATOM 4168 C C . ILE B 1 262 ? -23.766 -11.125 -3.814 1 96 262 ILE B C 1
ATOM 4170 O O . ILE B 1 262 ? -24.688 -10.305 -3.842 1 96 262 ILE B O 1
ATOM 4174 N N . LEU B 1 263 ? -23.188 -11.727 -4.816 1 92.94 263 LEU B N 1
ATOM 4175 C CA . LEU B 1 263 ? -23.75 -11.5 -6.148 1 92.94 263 LEU B CA 1
ATOM 4176 C C . LEU B 1 263 ? -24.719 -12.609 -6.527 1 92.94 263 LEU B C 1
ATOM 4178 O O . LEU B 1 263 ? -24.344 -13.781 -6.578 1 92.94 263 LEU B O 1
ATOM 4182 N N . LYS B 1 264 ? -26.062 -12.398 -6.355 1 77.25 264 LYS B N 1
ATOM 4183 C CA . LYS B 1 264 ? -27.125 -13.359 -6.676 1 77.25 264 LYS B CA 1
ATOM 4184 C C . LYS B 1 264 ? -27.484 -13.297 -8.156 1 77.25 264 LYS B C 1
ATOM 4186 O O . LYS B 1 264 ? -27.391 -12.242 -8.781 1 77.25 264 LYS B O 1
#

InterPro domains:
  IPR000182 GNAT domain [PF00583] (162-249)
  IPR000182 GNAT domain [PS51186] (119-264)
  IPR016181 Acyl-CoA N-acyltransferase [SSF55729] (80-252)

Nearest PDB structures (foldseek):
  7wx5-assembly1_A  TM=6.653E-01  e=4.257E-13  Legionella pneumophila
  6wqb-assembly1_A  TM=6.218E-01  e=7.251E-13  Legionella hackeliae
  6wqc-assembly1_A  TM=6.398E-01  e=1.761E-12  Legionella hackeliae
  7wx7-assembly1_A  TM=5.926E-01  e=9.747E-13  Legionella pneumophila
  7wx6-assembly1_A  TM=5.664E-01  e=1.992E-11  Legionella pneumophila

Radius of gyration: 24.95 Å; Cα contacts (8 Å, |Δi|>4): 1059; chains: 2; bounding box: 55×77×51 Å

Sequence (528 aa):
MRRLELARRIERIKAEGTSAYIRHRKQSPPYEGSELIVENKGHVFRMGNTSFAVGFGLNRPTSFYDLHQMEKWVRGKNVSRLHIEVCPLADMSLIRLLQERNYTLDHFLDVWLLDVNTFVFPDMEHAVERVHADNVNEWARAIAAGFAETGTVMQETIDTAKGFYALPENQAFLVREGETAVAGGILAVQDGMGELFLTSTIPAYRGRGYQTQLILERIAAAKAAGCQYVTVTTKVDTASGRNMERLGFIPFYQKAVMKSPILKMRRLELARRIERIKAEGTSAYIRHRKQSPPYEGSELIVENKGHVFRMGNTSFAVGFGLNRPTSFYDLHQMEKWVRGKNVSRLHIEVCPLADMSLIRLLQERNYTLDHFLDVWLLDVNTFVFPDMEHAVERVHADNVNEWARAIAAGFAETGTVMQETIDTAKGFYALPENQAFLVREGETAVAGGILAVQDGMGELFLTSTIPAYRGRGYQTQLILERIAAAKAAGCQYVTVTTKVDTASGRNMERLGFIPFYQKAVMKSPILK

pLDDT: mean 95.72, std 4.61, range [61.56, 98.94]

Organism: NCBI:txid1345023

Secondary structure (DSSP, 8-state):
--HHHHHHHHHHHHHHHHHHHHHHHTTSSS---EEEEETTTEEEEEETTEEEEESTTTSSPPPHHHHHHHHHHHHHTT-S--EEEE-TTS-HHHHHHHHHTT-EEEEEEEEEEEEGGG----------EEP-TTTHHHHHHHHHHHH-SSSPPPHHHHHHHHHHHTSTTEEEEEEEETTEEEEEEEEEEETTEEEEEEEEE-GGG-SSSHHHHHHHHHHHHHHHTT-SEEEEEEETTSHHHHHHHHTT-EEEEEEEEEEPSP--/--HHHHHHHHHHHHHHHHHHHHHHHTTSSS---EEEEETTTEEEEEETTEEEEESTTTSSPPPHHHHHHHHHHHHHTT-S-EEEEE-TTS-HHHHHHHHHTT-EEEEEEEEEEEEGGG----------EEP-TTTHHHHHHHHHHHH-SSSPPPHHHHHHHHHHHTSTTEEEEEEEETTEEEEEEEEEEETTEEEEEEEEE-GGG-SSSHHHHHHHHHHHHHHHTT-SEEEEEEETTSHHHHHHHHTT-EEEEEEEEEEPSP--

Solvent-accessible surface area (backbone atoms only — not comparable to full-atom values): 27659 Å² total; per-residue (Å²): 130,56,69,67,60,55,51,49,53,55,40,43,51,54,47,52,50,51,49,51,34,42,59,55,43,53,74,52,77,92,50,83,50,48,74,48,78,44,84,79,31,31,38,34,38,34,57,84,81,42,32,40,31,39,42,50,13,64,76,34,74,44,49,72,66,55,55,52,50,52,54,53,52,40,37,74,67,74,26,48,43,48,32,35,46,36,50,68,80,30,34,64,45,38,43,54,50,37,38,77,60,54,21,18,57,68,52,50,34,35,31,31,37,30,57,49,84,77,57,76,80,72,95,62,94,67,77,71,40,76,54,46,87,89,45,39,64,53,40,21,47,16,31,20,38,26,68,24,84,84,67,62,62,48,68,6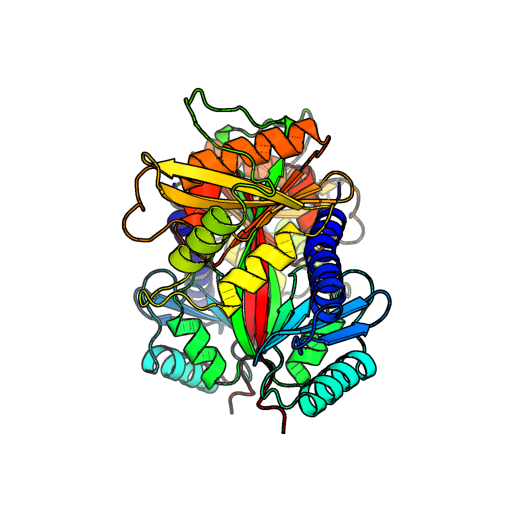7,46,26,52,48,44,48,44,49,51,69,36,88,52,35,47,41,37,29,32,61,62,86,92,41,51,39,24,24,31,34,34,36,56,56,94,45,32,21,35,51,43,79,62,27,43,22,69,94,63,59,94,69,55,62,66,58,44,52,50,53,52,46,52,52,51,30,45,75,72,57,22,49,36,38,31,37,71,36,58,58,94,36,73,68,41,51,52,39,49,75,72,61,33,40,49,58,43,38,29,43,29,29,30,44,50,80,45,123,131,56,69,67,61,54,51,49,51,55,41,42,51,54,46,53,49,51,49,52,34,43,60,56,42,54,75,51,77,92,49,82,51,48,75,48,79,44,84,78,30,32,38,35,37,33,58,84,83,42,32,40,31,39,40,50,13,63,75,34,72,43,47,72,66,56,54,50,50,51,52,52,52,41,35,74,67,75,28,48,45,48,32,36,46,36,50,67,79,30,33,64,45,38,44,55,52,37,38,76,60,53,21,18,55,67,51,51,33,36,31,32,38,31,57,51,83,76,57,77,79,72,95,64,92,66,76,71,41,75,53,46,88,89,44,39,66,53,40,20,47,16,31,21,38,27,69,24,86,85,67,64,62,47,68,67,45,27,51,49,45,48,47,48,52,68,37,88,52,36,46,41,37,31,31,61,61,85,91,40,52,38,25,25,33,33,37,36,56,54,96,44,30,22,36,51,44,78,63,27,44,23,71,94,63,58,93,71,56,61,68,58,42,52,50,53,53,45,51,52,51,31,45,76,70,57,20,49,34,38,34,37,70,36,57,58,94,36,71,68,40,50,51,39,50,74,72,60,31,39,48,57,43,39,28,44,30,30,30,45,50,81,43,122

Foldseek 3Di:
DDLLVVVLVVQVLVQVLVVQLLVQPVVDPPADKDWDDDPQAWIWIDHPLAIEITRHQRRDADDPVNVVVNLVVCVVVVHFKYKYWAFPNGHCNVVVNCVVQVWDFDAKKFKWKDFLVPADDDDDDADKDWDDPVCLQLALQLLQLQVDPPRDRDVVSSVSSVSSCVDPQKIKMFDDDPPHTFWIWIWGDDPQEIEIDSTGGRPVPPPPCRLVSRVSVNSVVSVVVRHRMYMYMDGPPDPNVVSCVVSPIDRSGMITIIMGHTRD/DDLLVVVLVVQVLVQVLVVQLLVQPVVDPPADKDWDDDPQAWIWIDHPLAIEITRHQRRDADDPVNVVVNLVVCVVVVHFKYKYWAFPNGHCNVVVNCVVQVWDFDAKKFKWKDFLVPADDDDDDADKDWDDPVCLQLALQLLQLQVDPPRDRDPVSSVSSVSSCPDPQKIKMFDDDPPHTFWIWIWGDDPQEIEIDSTGGRPVPPPPCRLVSRVSVNSVVSVVVRHRMYMYMDGPPDPNVVSCVVSPIDRSGMITIIMGHTRD